Protein AF-A0A931XPZ2-F1 (afdb_monomer)

Nearest PDB structures (foldseek):
  6cz9-assembly1_A  TM=8.134E-01  e=3.117E-21  Shewanella sp. ANA-3
  7b04-assembly6_Q  TM=7.405E-01  e=3.620E-18  Candidatus Kuenenia stuttgartensis
  7b04-assembly5_N  TM=7.176E-01  e=4.939E-19  Candidatus Kuenenia stuttgartensis
  1fdi-assembly1_A  TM=8.273E-01  e=4.836E-16  Escherichia coli
  1kqf-assembly1_A  TM=7.046E-01  e=1.266E-17  Escherichia coli

pLDDT: mean 84.51, std 18.37, range [23.33, 98.88]

Secondary structure (DSSP, 8-state):
----SSSS--S-EEEEEEEE-SSTT-EEEEEEEETTEEEEEEE-TT-TTTTT---HHHHTHHHHHT-TT---S-EEE-----STT----EEE--HHHHHHHHHHHHHHHHHH-GGG--EE---HHHHHHHHHHHHHHT---EE-HHHIIIIITTHHHHHHHHHSSS-EEE-TTT-SEEEEES--TTTTSSTTHHHHHHHHHHHHHHT-EEEEE-SS--TTGGGSSEEE---TT-HHHHHHHHHHIIIIII--S-HHHHHHHSGGGBEE-TTSPBPB-TTT-PBEEEETTTTEEEEGGGS-GGGB-SS--EEETTEEEEEHHHHHHHHHTT--HHHHHHHH---HHHHHHHHHHHHHHHTTT-EEEETTEEEE---EEEEE-HHHHSSTTHHHHHHHHHHHHHHTT-BSSTTSEEE-----TT---EE-TTS-EE---GGGTTT--TTTTPPP----STT-TTTS-TT-----SS--------SS-------

Solvent-accessible surface area (backbone atoms only — not comparable to full-atom values): 26972 Å² total; per-residue (Å²): 132,83,86,81,72,85,85,62,77,91,83,40,81,46,75,44,80,50,62,36,78,79,47,95,63,51,41,49,25,30,37,34,30,47,69,90,40,79,78,46,58,46,28,38,60,89,39,78,59,19,55,29,48,66,54,75,64,48,55,47,47,61,54,62,79,68,35,91,82,52,86,84,67,48,69,43,75,69,43,90,64,80,56,92,94,46,73,48,53,75,44,81,49,51,68,68,61,51,49,52,55,49,50,53,53,51,51,54,38,44,72,76,40,27,61,74,48,74,46,74,48,75,51,75,84,54,44,61,58,50,47,54,50,29,57,73,62,61,18,71,30,60,40,53,62,69,33,34,80,65,45,48,65,18,51,28,60,43,25,25,56,76,68,27,14,72,41,70,43,68,32,41,90,52,27,44,31,40,39,33,34,30,49,34,74,35,58,82,36,72,76,45,29,56,30,36,26,50,40,41,51,50,21,47,73,76,61,28,47,34,38,25,40,28,66,57,85,40,84,40,26,74,69,32,81,36,64,44,61,35,44,83,94,27,62,43,44,50,36,41,13,30,47,19,38,26,59,74,73,67,64,58,58,29,60,71,44,31,40,67,77,45,65,29,23,35,24,23,35,89,90,65,47,71,37,53,33,90,88,80,59,31,43,21,23,39,26,62,80,78,73,42,75,36,38,50,94,77,40,62,44,88,38,38,30,46,61,62,79,45,75,56,97,86,43,59,30,29,15,30,36,34,56,36,59,59,55,26,66,78,25,44,38,65,61,24,18,74,67,19,67,42,54,36,66,57,43,51,47,54,34,50,54,45,53,61,41,14,38,74,90,39,68,45,77,54,98,92,41,81,40,60,31,10,20,16,30,55,49,70,40,52,61,46,28,73,44,103,55,5,36,61,37,44,42,40,42,50,49,52,24,50,41,46,44,10,60,76,28,59,9,1,28,32,63,67,58,72,90,49,93,76,31,51,58,42,77,29,86,75,77,40,71,27,40,27,38,81,93,35,69,84,66,47,44,70,57,71,62,56,80,64,45,79,62,78,42,87,82,41,71,29,58,50,33,78,56,59,90,77,91,67,90,81,84,94,75,75,84,82,49,81,56,91,62,71,68,84,89,76,115

Sequence (491 aa):
MTDRQTDAGVRDDVWIPTACDMCYNVCTVQVHRVNGVAVKIEGIPEAPPNYGKVCAKGNAGLMNLYNPNRITNPLVRTNPQKGIGVEPKWRQITWDEAMDLLVERLRAARLKDPRSLVAATFDRCSYFVLRAFMAAFGSPNATNTSAGFFCGNGVHPVAFTLTGSNDVHPDLKFCDYLLIFGSSHGFVAQQNAMGLAREMAEARTRGMKLVVVDPVCSYAASKADEWIPIRPGTDTAFALSLMNVLVNELGLYDIPYLKKYTNSTYLLRPDGHYLRDPKDGSPLVWDALNGRAGALDAVEPMNAALEGSFKLEGVEAEPAFQLFKKHLRSYPPERASEITTIPAETIRRVARELVEAARLGATIRIDGHDFPFRPAAACWYRGISAHKHGMLNGMSVAQINLLIGAVDVPGGLINSAAAGPDWRPKEGPDGLLVPGNPFTNTHLAPVPPRKVKQPESLELVEAARLGATIRMDGHDFPFRPAAACWYRGIS

Structure (mmCIF, N/CA/C/O backbone):
data_AF-A0A931XPZ2-F1
#
_entry.id   AF-A0A931XPZ2-F1
#
loop_
_atom_site.group_PDB
_atom_site.id
_atom_site.type_symbol
_atom_site.label_atom_id
_atom_site.label_alt_id
_atom_site.label_comp_id
_atom_site.label_asym_id
_atom_site.label_entity_id
_atom_site.label_seq_id
_atom_site.pdbx_PDB_ins_code
_atom_site.Cartn_x
_atom_site.Cartn_y
_atom_site.Cartn_z
_atom_site.occupancy
_atom_site.B_iso_or_equiv
_atom_site.auth_seq_id
_atom_site.auth_comp_id
_atom_site.auth_asym_id
_atom_site.auth_atom_id
_atom_site.pdbx_PDB_model_num
ATOM 1 N N . MET A 1 1 ? 22.310 -7.820 -48.075 1.00 41.50 1 MET A N 1
ATOM 2 C CA . MET A 1 1 ? 22.603 -8.845 -47.053 1.00 41.50 1 MET A CA 1
ATOM 3 C C . MET A 1 1 ? 22.206 -10.171 -47.655 1.00 41.50 1 MET A C 1
ATOM 5 O O . MET A 1 1 ? 21.044 -10.335 -47.988 1.00 41.50 1 MET A O 1
ATOM 9 N N . THR A 1 2 ? 23.181 -11.025 -47.941 1.00 39.22 2 THR A N 1
ATOM 10 C CA . THR A 1 2 ? 22.947 -12.334 -48.548 1.00 39.22 2 THR A CA 1
ATOM 11 C C . THR A 1 2 ? 22.269 -13.256 -47.544 1.00 39.22 2 THR A C 1
ATOM 13 O O . THR A 1 2 ? 22.695 -13.378 -46.395 1.00 39.22 2 THR A O 1
ATOM 16 N N . ASP A 1 3 ? 21.185 -13.852 -48.017 1.00 44.53 3 ASP A N 1
ATOM 17 C CA . ASP A 1 3 ? 20.326 -14.817 -47.357 1.00 44.53 3 ASP A CA 1
ATOM 18 C C . ASP A 1 3 ? 21.141 -16.070 -46.985 1.00 44.53 3 ASP A C 1
ATOM 20 O O . ASP A 1 3 ? 21.431 -16.920 -47.822 1.00 44.53 3 ASP A O 1
ATOM 24 N N . ARG A 1 4 ? 21.638 -16.127 -45.743 1.00 50.28 4 ARG A N 1
ATOM 25 C CA . ARG A 1 4 ? 22.404 -17.268 -45.201 1.00 50.28 4 ARG A CA 1
ATOM 26 C C . ARG A 1 4 ? 21.534 -18.234 -44.389 1.00 50.28 4 ARG A C 1
ATOM 28 O O . ARG A 1 4 ? 22.085 -19.106 -43.721 1.00 50.28 4 ARG A O 1
ATOM 35 N N . GLN A 1 5 ? 20.207 -18.086 -44.403 1.00 51.44 5 GLN A N 1
ATOM 36 C CA . GLN A 1 5 ? 19.313 -18.924 -43.593 1.00 51.44 5 GLN A CA 1
ATOM 37 C C . GLN A 1 5 ? 18.649 -20.081 -44.347 1.00 51.44 5 GLN A C 1
ATOM 39 O O . GLN A 1 5 ? 18.039 -20.922 -43.694 1.00 51.44 5 GLN A O 1
ATOM 44 N N . THR A 1 6 ? 18.779 -20.193 -45.670 1.00 51.88 6 THR A N 1
ATOM 45 C CA . THR A 1 6 ? 17.935 -21.125 -46.438 1.00 51.88 6 THR A CA 1
ATOM 46 C C . THR A 1 6 ? 18.517 -22.517 -46.704 1.00 51.88 6 THR A C 1
ATOM 48 O O . THR A 1 6 ? 17.757 -23.374 -47.134 1.00 51.88 6 THR A O 1
ATOM 51 N N . ASP A 1 7 ? 19.786 -22.802 -46.376 1.00 55.44 7 ASP A N 1
ATOM 52 C CA . ASP A 1 7 ? 20.424 -24.086 -46.763 1.00 55.44 7 ASP A CA 1
ATOM 53 C C . ASP A 1 7 ? 21.040 -24.910 -45.614 1.00 55.44 7 ASP A C 1
ATOM 55 O O . ASP A 1 7 ? 21.646 -25.960 -45.821 1.00 55.44 7 ASP A O 1
ATOM 59 N N . ALA A 1 8 ? 20.880 -24.472 -44.365 1.00 60.38 8 ALA A N 1
ATOM 60 C CA . ALA A 1 8 ? 21.307 -25.229 -43.193 1.00 60.38 8 ALA A CA 1
ATOM 61 C C . ALA A 1 8 ? 20.102 -25.418 -42.273 1.00 60.38 8 ALA A C 1
ATOM 63 O O . ALA A 1 8 ? 19.671 -24.459 -41.639 1.00 60.38 8 ALA A O 1
ATOM 64 N N . GLY A 1 9 ? 19.556 -26.636 -42.211 1.00 74.56 9 GLY A N 1
ATOM 65 C CA . GLY A 1 9 ? 18.414 -26.974 -41.355 1.00 74.56 9 GLY A CA 1
ATOM 66 C C . GLY A 1 9 ? 18.585 -26.579 -39.878 1.00 74.56 9 GLY A C 1
ATOM 67 O O . GLY A 1 9 ? 19.633 -26.100 -39.440 1.00 74.56 9 GLY A O 1
ATOM 68 N N . VAL A 1 10 ? 17.537 -26.775 -39.081 1.00 81.44 10 VAL A N 1
ATOM 69 C CA . VAL A 1 10 ? 17.558 -26.501 -37.635 1.00 81.44 10 VAL A CA 1
ATOM 70 C C . VAL A 1 10 ? 18.623 -27.376 -36.952 1.00 81.44 10 VAL A C 1
ATOM 72 O O . VAL A 1 10 ? 18.533 -28.599 -36.975 1.00 81.44 10 VAL A O 1
ATOM 75 N N . ARG A 1 11 ? 19.659 -26.746 -36.384 1.00 86.00 11 ARG A N 1
ATOM 76 C CA . ARG A 1 11 ? 20.782 -27.375 -35.658 1.00 86.00 11 ARG A CA 1
ATOM 77 C C . ARG A 1 11 ? 20.616 -27.284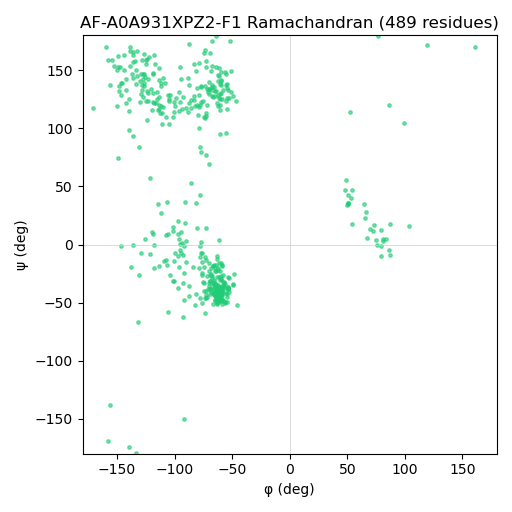 -34.144 1.00 86.00 11 ARG A C 1
ATOM 79 O O . ARG A 1 11 ? 21.104 -28.145 -33.426 1.00 86.00 11 ARG A O 1
ATOM 86 N N . ASP A 1 12 ? 19.977 -26.217 -33.679 1.00 89.06 12 ASP A N 1
ATOM 87 C CA . ASP A 1 12 ? 19.714 -25.920 -32.272 1.00 89.06 12 ASP A CA 1
ATOM 88 C C . ASP A 1 12 ? 18.322 -25.296 -32.182 1.00 89.06 12 ASP A C 1
ATOM 90 O O . ASP A 1 12 ? 18.066 -24.293 -32.847 1.00 89.06 12 ASP A O 1
ATOM 94 N N . ASP A 1 13 ? 17.433 -25.912 -31.410 1.00 96.00 13 ASP A N 1
ATOM 95 C CA . ASP A 1 13 ? 16.058 -25.472 -31.162 1.00 96.00 13 ASP A CA 1
ATOM 96 C C . ASP A 1 13 ? 15.764 -25.714 -29.685 1.00 96.00 13 ASP A C 1
ATOM 98 O O . ASP A 1 13 ? 15.549 -26.847 -29.248 1.00 96.00 13 ASP A O 1
ATOM 102 N N . VAL A 1 14 ? 15.887 -24.652 -28.895 1.00 97.00 14 VAL A N 1
ATOM 103 C CA . VAL A 1 14 ? 15.854 -24.748 -27.438 1.00 97.00 14 VAL A CA 1
ATOM 104 C C . VAL A 1 14 ? 15.016 -23.643 -26.823 1.00 97.00 14 VAL A C 1
ATOM 106 O O . VAL A 1 14 ? 15.001 -22.498 -27.282 1.00 97.00 14 VAL A O 1
ATOM 109 N N . TRP A 1 15 ? 14.363 -23.988 -25.718 1.00 96.69 15 TRP A N 1
ATOM 110 C CA . TRP A 1 15 ? 13.702 -23.045 -24.829 1.00 96.69 15 TRP A CA 1
ATOM 111 C C . TRP A 1 15 ? 14.584 -22.785 -23.618 1.00 96.69 15 TRP A C 1
ATOM 113 O O . TRP A 1 15 ? 14.980 -23.709 -22.910 1.00 96.69 15 TRP A O 1
ATOM 123 N N . ILE A 1 16 ? 14.913 -21.516 -23.395 1.00 96.06 16 ILE A N 1
ATOM 124 C CA . ILE A 1 16 ? 15.818 -21.100 -22.326 1.00 96.06 16 ILE A CA 1
ATOM 125 C C . ILE A 1 16 ? 15.003 -20.348 -21.271 1.00 96.06 16 ILE A C 1
ATOM 127 O O . ILE A 1 16 ? 14.501 -19.260 -21.575 1.00 96.06 16 ILE A O 1
ATOM 131 N N . PRO A 1 17 ? 14.856 -20.885 -20.046 1.00 95.44 17 PRO A N 1
ATOM 132 C CA . PRO A 1 17 ? 14.147 -20.200 -18.975 1.00 95.44 17 PRO A CA 1
ATOM 133 C C . PRO A 1 17 ? 14.927 -18.962 -18.527 1.00 95.44 17 PRO A C 1
ATOM 135 O O . PRO A 1 17 ? 16.149 -18.979 -18.382 1.00 95.44 17 PRO A O 1
ATOM 138 N N . THR A 1 18 ? 14.212 -17.865 -18.313 1.00 92.94 18 THR A N 1
ATOM 139 C CA . THR A 1 18 ? 14.767 -16.593 -17.854 1.00 92.94 18 THR A CA 1
ATOM 140 C C . THR A 1 18 ? 13.674 -15.739 -17.199 1.00 92.94 18 THR A C 1
ATOM 142 O O . THR A 1 18 ? 12.570 -16.208 -16.911 1.00 92.94 18 THR A O 1
ATOM 145 N N . ALA A 1 19 ? 13.972 -14.473 -16.928 1.00 90.25 19 ALA A N 1
ATOM 146 C CA . ALA A 1 19 ? 13.019 -13.527 -16.379 1.00 90.25 19 ALA A CA 1
ATOM 147 C C . ALA A 1 19 ? 12.873 -12.295 -17.275 1.00 90.25 19 ALA A C 1
ATOM 149 O O . ALA A 1 19 ? 13.831 -11.805 -17.871 1.00 90.25 19 ALA A O 1
ATOM 150 N N . CYS A 1 20 ? 11.646 -11.795 -17.375 1.00 89.62 20 CYS A N 1
ATOM 151 C CA . CYS A 1 20 ? 11.322 -10.624 -18.171 1.00 89.62 20 CYS A CA 1
ATOM 152 C C . CYS A 1 20 ? 11.696 -9.343 -17.421 1.00 89.62 20 CYS A C 1
ATOM 154 O O . CYS A 1 20 ? 11.016 -8.969 -16.468 1.00 89.62 20 CYS A O 1
A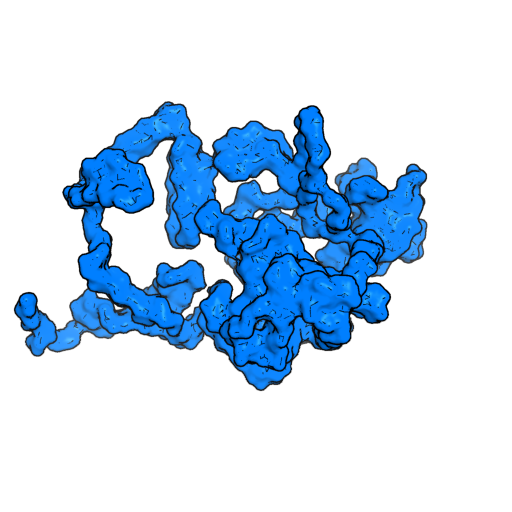TOM 156 N N . ASP A 1 21 ? 12.709 -8.630 -17.912 1.00 86.12 21 ASP A N 1
ATOM 157 C CA . ASP A 1 21 ? 13.180 -7.359 -17.339 1.00 86.12 21 ASP A CA 1
ATOM 158 C C . ASP A 1 21 ? 12.607 -6.119 -18.061 1.00 86.12 21 ASP A C 1
ATOM 160 O O . ASP A 1 21 ? 13.129 -5.014 -17.992 1.00 86.12 21 ASP A O 1
ATOM 164 N N . MET A 1 22 ? 11.490 -6.280 -18.784 1.00 87.88 22 MET A N 1
ATOM 165 C CA . MET A 1 22 ? 10.796 -5.165 -19.460 1.00 87.88 22 MET A CA 1
ATOM 166 C C . MET A 1 22 ? 10.040 -4.249 -18.482 1.00 87.88 22 MET A C 1
ATOM 168 O O . MET A 1 22 ? 9.491 -3.210 -18.865 1.00 87.88 22 MET A O 1
ATOM 172 N N . CYS A 1 23 ? 9.917 -4.676 -17.228 1.00 82.56 23 CYS A N 1
ATOM 173 C CA . CYS A 1 23 ? 9.434 -3.881 -16.112 1.00 82.56 23 CYS A CA 1
ATOM 174 C C . CYS A 1 23 ? 9.897 -4.516 -14.803 1.00 82.56 23 CYS A C 1
ATOM 176 O O . CYS A 1 23 ? 10.294 -5.678 -14.769 1.00 82.56 23 CYS A O 1
ATOM 178 N N . TYR A 1 24 ? 9.704 -3.797 -13.703 1.00 79.38 24 TYR A N 1
ATOM 179 C CA . TYR A 1 24 ? 10.140 -4.249 -12.390 1.00 79.38 24 TYR A CA 1
ATOM 180 C C . TYR A 1 24 ? 9.464 -5.536 -11.874 1.00 79.38 24 TYR A C 1
ATOM 182 O O . TYR A 1 24 ? 9.920 -6.041 -10.858 1.00 79.38 24 TYR A O 1
ATOM 190 N N . ASN A 1 25 ? 8.408 -6.078 -12.504 1.00 80.94 25 ASN A N 1
ATOM 191 C CA . ASN A 1 25 ? 7.698 -7.280 -12.022 1.00 80.94 25 ASN A CA 1
ATOM 192 C C . ASN A 1 25 ? 8.461 -8.596 -12.237 1.00 80.94 25 ASN A C 1
ATOM 194 O O . ASN A 1 25 ? 8.142 -9.563 -11.554 1.00 80.94 25 ASN A O 1
ATOM 198 N N . VAL A 1 26 ? 9.449 -8.639 -13.141 1.00 85.81 26 VAL A N 1
ATOM 199 C CA . VAL A 1 26 ? 10.336 -9.806 -13.333 1.00 85.81 26 VAL A CA 1
ATOM 200 C C . VAL A 1 26 ? 9.550 -11.108 -13.591 1.00 85.81 26 VAL A C 1
ATOM 202 O O . VAL A 1 26 ? 9.787 -12.137 -12.966 1.00 85.81 26 VAL A O 1
ATOM 205 N N . CYS A 1 27 ? 8.557 -11.069 -14.492 1.00 89.25 27 CYS A N 1
ATOM 206 C CA . CYS A 1 27 ? 7.720 -12.242 -14.780 1.00 89.25 27 CYS A CA 1
ATOM 207 C C . CYS A 1 27 ? 8.564 -13.402 -15.330 1.00 89.25 27 CYS A C 1
ATOM 209 O O . CYS A 1 27 ? 9.501 -13.182 -16.102 1.00 89.25 27 CYS A O 1
ATOM 211 N N . THR A 1 28 ? 8.194 -14.634 -14.988 1.00 93.31 28 THR A N 1
ATOM 212 C CA . THR A 1 28 ? 8.909 -15.830 -15.433 1.00 93.31 28 THR A CA 1
ATOM 213 C C . THR A 1 28 ? 8.599 -16.119 -16.900 1.00 93.31 28 THR A C 1
ATOM 215 O O . THR A 1 28 ? 7.436 -16.271 -17.290 1.00 93.31 28 THR A O 1
ATOM 218 N N . VAL A 1 29 ? 9.641 -16.188 -17.725 1.00 95.00 29 VAL A N 1
ATOM 219 C CA . VAL A 1 29 ? 9.522 -16.382 -19.173 1.00 95.00 29 VAL A CA 1
ATOM 220 C C . VAL A 1 29 ? 10.527 -17.408 -19.677 1.00 95.00 29 VAL A C 1
ATOM 222 O O . VAL A 1 29 ? 11.479 -17.768 -18.995 1.00 95.00 29 VAL A O 1
ATOM 225 N N . GLN A 1 30 ? 10.322 -17.871 -20.896 1.00 95.62 30 GLN A N 1
ATOM 226 C CA . GLN A 1 30 ? 11.264 -18.681 -21.643 1.00 95.62 30 GLN A CA 1
ATOM 227 C C . GLN A 1 30 ? 11.452 -18.080 -23.032 1.00 95.62 30 GLN A C 1
ATOM 229 O O . GLN A 1 30 ? 10.506 -17.573 -23.642 1.00 95.62 30 GLN A O 1
ATOM 234 N N . VAL A 1 31 ? 12.692 -18.101 -23.509 1.00 96.44 31 VAL A N 1
ATOM 235 C CA . VAL A 1 31 ? 13.068 -17.585 -24.825 1.00 96.44 31 VAL A CA 1
ATOM 236 C C . VAL A 1 31 ? 13.317 -18.762 -25.750 1.00 96.44 31 VAL A C 1
ATOM 238 O O . VAL A 1 31 ? 14.145 -19.621 -25.449 1.00 96.44 31 VAL A O 1
ATOM 241 N N . HIS A 1 32 ? 12.622 -18.780 -26.880 1.00 96.94 32 HIS A N 1
ATOM 242 C CA . HIS A 1 32 ? 12.863 -19.737 -27.949 1.00 96.94 32 HIS A CA 1
ATOM 243 C C . HIS A 1 32 ? 14.055 -19.272 -28.774 1.00 96.94 32 HIS A C 1
ATOM 245 O O . HIS A 1 32 ? 14.028 -18.174 -29.343 1.00 96.94 32 HIS A O 1
ATOM 251 N N . ARG A 1 33 ? 15.100 -20.094 -28.832 1.00 96.12 33 ARG A N 1
ATOM 252 C CA . ARG A 1 33 ? 16.290 -19.853 -29.641 1.00 96.12 33 ARG A CA 1
ATOM 253 C C . ARG A 1 33 ? 16.393 -20.920 -30.718 1.00 96.12 33 ARG A C 1
ATOM 255 O O . ARG A 1 33 ? 16.461 -22.102 -30.400 1.00 96.12 33 ARG A O 1
ATOM 262 N N . VAL A 1 34 ? 16.480 -20.479 -31.967 1.00 96.75 34 VAL A N 1
ATOM 263 C CA . VAL A 1 34 ? 16.711 -21.340 -33.126 1.00 96.75 34 VAL A CA 1
ATOM 264 C C . VAL A 1 34 ? 18.016 -20.927 -33.788 1.00 96.75 34 VAL A C 1
ATOM 266 O O . VAL A 1 34 ? 18.186 -19.766 -34.161 1.00 96.75 34 VAL A O 1
ATOM 269 N N . ASN A 1 35 ? 18.959 -21.859 -33.919 1.00 94.50 35 ASN A N 1
ATOM 270 C CA . ASN A 1 35 ? 20.257 -21.644 -34.563 1.00 94.50 35 ASN A CA 1
ATOM 271 C C . ASN A 1 35 ? 20.997 -20.396 -34.036 1.00 94.50 35 ASN A C 1
ATOM 273 O O . ASN A 1 35 ? 21.551 -19.610 -34.803 1.00 94.50 35 ASN A O 1
ATOM 277 N N . GLY A 1 36 ? 20.981 -20.191 -32.715 1.00 93.25 36 GLY A N 1
ATOM 278 C CA . GLY A 1 36 ? 21.617 -19.037 -32.070 1.00 93.25 36 GLY A CA 1
ATOM 279 C C . GLY A 1 36 ? 20.822 -17.722 -32.125 1.00 93.25 36 GLY A C 1
ATOM 280 O O . GLY A 1 36 ? 21.268 -16.733 -31.546 1.00 93.25 36 GLY A O 1
ATOM 281 N N . VAL A 1 37 ? 19.647 -17.692 -32.761 1.00 95.00 37 VAL A N 1
ATOM 282 C CA . VAL A 1 37 ? 18.784 -16.505 -32.888 1.00 95.00 37 VAL A CA 1
ATOM 283 C C . VAL A 1 37 ? 17.572 -16.642 -31.968 1.00 95.00 37 VAL A C 1
ATOM 285 O O . VAL A 1 37 ? 16.883 -17.656 -32.000 1.00 95.00 37 VAL A O 1
ATOM 288 N N . ALA A 1 38 ? 17.298 -15.631 -31.143 1.00 95.69 38 ALA A N 1
ATOM 289 C CA . ALA A 1 38 ? 16.102 -15.591 -30.310 1.00 95.69 38 ALA A CA 1
ATOM 290 C C . ALA A 1 38 ? 14.887 -15.191 -31.163 1.00 95.69 38 ALA A C 1
ATOM 292 O O . ALA A 1 38 ? 14.866 -14.110 -31.745 1.00 95.69 38 ALA A O 1
ATOM 293 N N . VAL A 1 39 ? 13.877 -16.057 -31.242 1.00 95.81 39 VAL A N 1
ATOM 294 C CA . VAL A 1 39 ? 12.740 -15.895 -32.168 1.00 95.81 39 VAL A CA 1
ATOM 295 C C . VAL A 1 39 ? 11.393 -15.742 -31.467 1.00 95.81 39 VAL A C 1
ATOM 297 O O . VAL A 1 39 ? 10.460 -15.205 -32.063 1.00 95.81 39 VAL A O 1
ATOM 300 N N . LYS A 1 40 ? 11.275 -16.157 -30.198 1.00 95.56 40 LYS A N 1
ATOM 301 C CA . LYS A 1 40 ? 10.031 -16.024 -29.422 1.00 95.56 40 LYS A CA 1
ATOM 302 C C . LYS A 1 40 ? 10.288 -15.841 -27.929 1.00 95.56 40 LYS A C 1
ATOM 304 O O . LYS A 1 40 ? 11.296 -16.308 -27.408 1.00 95.56 40 LYS A O 1
ATOM 309 N N . ILE A 1 41 ? 9.353 -15.185 -27.246 1.00 96.44 41 ILE A N 1
ATOM 310 C CA . ILE A 1 41 ? 9.273 -15.122 -25.783 1.00 96.44 41 ILE A CA 1
ATOM 311 C C . ILE A 1 41 ? 7.888 -15.619 -25.379 1.00 96.44 41 ILE A C 1
ATOM 313 O O . ILE A 1 41 ? 6.889 -15.170 -25.939 1.00 96.44 41 ILE A O 1
ATOM 317 N N . GLU A 1 42 ? 7.830 -16.516 -24.400 1.00 94.88 42 GLU A N 1
ATOM 318 C CA . GLU A 1 42 ? 6.587 -16.995 -23.791 1.00 94.88 42 GLU A CA 1
ATOM 319 C C . GLU A 1 42 ? 6.715 -17.062 -22.271 1.00 94.88 42 GLU A C 1
ATOM 321 O O . GLU A 1 42 ? 7.816 -17.035 -21.729 1.00 94.88 42 GLU A O 1
ATOM 326 N N . GLY A 1 43 ? 5.591 -17.140 -21.562 1.00 94.25 43 GLY A N 1
ATOM 327 C CA . GLY A 1 43 ? 5.609 -17.401 -20.126 1.00 94.25 43 GLY A CA 1
ATOM 328 C C . GLY A 1 43 ? 5.820 -18.887 -19.850 1.00 94.25 43 GLY A C 1
ATOM 329 O O . GLY A 1 43 ? 5.473 -19.727 -20.676 1.00 94.25 43 GLY A O 1
ATOM 330 N N . ILE A 1 44 ? 6.327 -19.216 -18.664 1.00 94.50 44 ILE A N 1
ATOM 331 C CA . ILE A 1 44 ? 6.391 -20.607 -18.196 1.00 94.50 44 ILE A CA 1
ATOM 332 C C . ILE A 1 44 ? 5.043 -20.959 -17.537 1.00 94.50 44 ILE A C 1
ATOM 334 O O . ILE A 1 44 ? 4.694 -20.301 -16.552 1.00 94.50 44 ILE A O 1
ATOM 338 N N . PRO A 1 45 ? 4.262 -21.933 -18.055 1.00 90.44 45 PRO A N 1
ATOM 339 C CA . PRO A 1 45 ? 2.913 -22.240 -17.556 1.00 90.44 45 PRO A CA 1
ATOM 340 C C . PRO A 1 45 ? 2.853 -22.550 -16.060 1.00 90.44 45 PRO A C 1
ATOM 342 O O . PRO A 1 45 ? 1.991 -22.024 -15.357 1.00 90.44 45 PRO A O 1
ATOM 345 N N . GLU A 1 46 ? 3.825 -23.319 -15.575 1.00 89.69 46 GLU A N 1
ATOM 346 C CA . GLU A 1 46 ? 3.864 -23.812 -14.193 1.00 89.69 46 GLU A CA 1
ATOM 347 C C . GLU A 1 46 ? 4.321 -22.738 -13.193 1.00 89.69 46 GLU A C 1
ATOM 349 O O . GLU A 1 46 ? 4.250 -22.939 -11.982 1.00 89.69 46 GLU A O 1
ATOM 354 N N . ALA A 1 47 ? 4.836 -21.602 -13.682 1.00 88.81 47 ALA A N 1
ATOM 355 C CA . ALA A 1 47 ? 5.428 -20.573 -12.841 1.00 88.81 47 ALA A CA 1
ATOM 356 C C . ALA A 1 47 ? 4.340 -19.711 -12.168 1.00 88.81 47 ALA A C 1
ATOM 358 O O . ALA A 1 47 ? 3.611 -18.994 -12.867 1.00 88.81 47 ALA A O 1
ATOM 359 N N . PRO A 1 48 ? 4.262 -19.687 -10.821 1.00 82.38 48 PRO A N 1
ATOM 360 C CA . PRO A 1 48 ? 3.226 -18.945 -10.097 1.00 82.38 48 PRO A CA 1
ATOM 361 C C . PRO A 1 48 ? 3.123 -17.435 -10.392 1.00 82.38 48 PRO A C 1
ATOM 363 O O . PRO A 1 48 ? 2.005 -16.926 -10.391 1.00 82.38 48 PRO A O 1
ATOM 366 N N . PRO A 1 49 ? 4.214 -16.681 -10.667 1.00 83.75 49 PRO A N 1
ATOM 367 C CA . PRO A 1 49 ? 4.113 -15.229 -10.865 1.00 83.75 49 PRO A CA 1
ATOM 368 C C . PRO A 1 49 ? 3.195 -14.808 -12.021 1.00 83.75 49 PRO A C 1
ATOM 370 O O . PRO A 1 49 ? 2.607 -13.729 -12.024 1.00 83.75 49 PRO A O 1
ATOM 373 N N . ASN A 1 50 ? 3.076 -15.629 -13.059 1.00 89.62 50 ASN A N 1
ATOM 374 C CA . ASN A 1 50 ? 2.340 -15.228 -14.253 1.00 89.62 50 ASN A CA 1
ATOM 375 C C . ASN A 1 50 ? 1.602 -16.361 -14.964 1.00 89.62 50 ASN A C 1
ATOM 377 O O . ASN A 1 50 ? 0.914 -16.076 -15.943 1.00 89.62 50 ASN A O 1
ATOM 381 N N . TYR A 1 51 ? 1.700 -17.607 -14.489 1.00 89.62 51 TYR A N 1
ATOM 382 C CA . TYR A 1 51 ? 0.962 -18.766 -15.003 1.00 89.62 51 TYR A CA 1
ATOM 383 C C . TYR A 1 51 ? 1.030 -18.887 -16.537 1.00 89.62 51 TYR A C 1
ATOM 385 O O . TYR A 1 51 ? 0.015 -18.990 -17.230 1.00 89.62 51 TYR A O 1
ATOM 393 N N . GLY A 1 52 ? 2.235 -18.746 -17.095 1.00 91.19 52 GLY A N 1
ATOM 394 C CA . GLY A 1 52 ? 2.467 -18.788 -18.541 1.00 91.19 52 GLY A CA 1
ATOM 395 C C . GLY A 1 52 ? 2.051 -17.543 -19.328 1.00 91.19 52 GLY A C 1
ATOM 396 O O . GLY A 1 52 ? 2.234 -17.502 -20.544 1.00 91.19 52 GLY A O 1
ATOM 397 N N . LYS A 1 53 ? 1.498 -16.507 -18.689 1.00 91.56 53 LYS A N 1
ATOM 398 C CA . LYS A 1 53 ? 1.028 -15.293 -19.373 1.00 91.56 53 LYS A CA 1
ATOM 399 C C . LYS A 1 53 ? 2.080 -14.196 -19.377 1.00 91.56 53 LYS A C 1
ATOM 401 O O . LYS A 1 53 ? 2.795 -13.981 -18.406 1.00 91.56 53 LYS A O 1
ATOM 406 N N . VAL A 1 54 ? 2.157 -13.453 -20.473 1.00 91.06 54 VAL A N 1
ATOM 407 C CA . VAL A 1 54 ? 3.119 -12.360 -20.647 1.00 91.06 54 VAL A CA 1
ATOM 408 C C . VAL A 1 54 ? 2.380 -11.150 -21.202 1.00 91.06 54 VAL A C 1
ATOM 410 O O . VAL A 1 54 ? 1.505 -11.283 -22.057 1.00 91.06 54 VAL A O 1
ATOM 413 N N . CYS A 1 55 ? 2.701 -9.962 -20.691 1.00 91.12 55 CYS A N 1
ATOM 414 C CA . CYS A 1 55 ? 2.098 -8.722 -21.172 1.00 91.12 55 CYS A CA 1
ATOM 415 C C . CYS A 1 55 ? 2.657 -8.324 -22.549 1.00 91.12 55 CYS A C 1
ATOM 417 O O . CYS A 1 55 ? 3.707 -8.806 -22.976 1.00 91.12 55 CYS A O 1
ATOM 419 N N . ALA A 1 56 ? 2.008 -7.367 -23.218 1.00 91.56 56 ALA A N 1
ATOM 420 C CA . ALA A 1 56 ? 2.442 -6.884 -24.532 1.00 91.56 56 ALA A CA 1
ATOM 421 C C . ALA A 1 56 ? 3.916 -6.431 -24.557 1.00 91.56 56 ALA A C 1
ATOM 423 O O . ALA A 1 56 ? 4.639 -6.732 -25.502 1.00 91.56 56 ALA A O 1
ATOM 424 N N . LYS A 1 57 ? 4.391 -5.781 -23.483 1.00 91.69 57 LYS A N 1
ATOM 425 C CA . LYS A 1 57 ? 5.797 -5.362 -23.355 1.00 91.69 57 LYS A CA 1
ATOM 426 C C . LYS A 1 57 ? 6.751 -6.551 -23.275 1.00 91.69 57 LYS A C 1
ATOM 428 O O . LYS A 1 57 ? 7.799 -6.517 -23.902 1.00 91.69 57 LYS A O 1
ATOM 433 N N . GLY A 1 58 ? 6.393 -7.590 -22.518 1.00 92.12 58 GLY A N 1
ATOM 434 C CA . GLY A 1 58 ? 7.217 -8.792 -22.397 1.00 92.12 58 GLY A CA 1
ATOM 435 C C . GLY A 1 58 ? 7.318 -9.553 -23.719 1.00 92.12 58 GLY A C 1
ATOM 436 O O . GLY A 1 58 ? 8.418 -9.907 -24.127 1.00 92.12 58 GLY A O 1
ATOM 437 N N . ASN A 1 59 ? 6.200 -9.701 -24.439 1.00 91.50 59 ASN A N 1
ATOM 438 C CA . ASN A 1 59 ? 6.184 -10.329 -25.766 1.00 91.50 59 ASN A CA 1
ATOM 439 C C . ASN A 1 59 ? 7.028 -9.549 -26.784 1.00 91.50 59 ASN A C 1
ATOM 441 O O . ASN A 1 59 ? 7.713 -10.142 -27.612 1.00 91.50 59 ASN A O 1
ATOM 445 N N . ALA A 1 60 ? 7.025 -8.217 -26.696 1.00 93.06 60 ALA A N 1
ATOM 446 C CA . ALA A 1 60 ? 7.835 -7.352 -27.547 1.00 93.06 60 ALA A CA 1
ATOM 447 C C . ALA A 1 60 ? 9.323 -7.287 -27.141 1.00 93.06 60 ALA A C 1
ATOM 449 O O . ALA A 1 60 ? 10.087 -6.570 -27.784 1.00 93.06 60 ALA A O 1
ATOM 450 N N . GLY A 1 61 ? 9.766 -8.019 -26.109 1.00 93.06 61 GLY A N 1
ATOM 451 C CA . GLY A 1 61 ? 11.132 -7.934 -25.581 1.00 93.06 61 GLY A CA 1
ATOM 452 C C . GLY A 1 61 ? 12.233 -8.203 -26.616 1.00 93.06 61 GLY A C 1
ATOM 453 O O . GLY A 1 61 ? 13.283 -7.563 -26.570 1.00 93.06 61 GLY A O 1
ATOM 454 N N . LEU A 1 62 ? 11.979 -9.064 -27.612 1.00 92.88 62 LEU A N 1
ATOM 455 C CA . LEU A 1 62 ? 12.922 -9.329 -28.712 1.00 92.88 62 LEU A CA 1
ATOM 456 C C . LEU A 1 62 ? 13.245 -8.079 -29.533 1.00 92.88 62 LEU A C 1
ATOM 458 O O . LEU A 1 62 ? 14.363 -7.936 -30.024 1.00 92.88 62 LEU A O 1
ATOM 462 N N . MET A 1 63 ? 12.300 -7.142 -29.638 1.00 93.25 63 MET A N 1
ATOM 463 C CA . MET A 1 63 ? 12.511 -5.903 -30.384 1.00 93.25 63 MET A CA 1
ATOM 464 C C . MET A 1 63 ? 13.619 -5.049 -29.767 1.00 93.25 63 MET A C 1
ATOM 466 O O . MET A 1 63 ? 14.298 -4.339 -30.497 1.00 93.25 63 MET A O 1
ATOM 470 N N . ASN A 1 64 ? 13.860 -5.142 -28.453 1.00 91.38 64 ASN A N 1
ATOM 471 C CA . ASN A 1 64 ? 14.995 -4.463 -27.821 1.00 91.38 64 ASN A CA 1
ATOM 472 C C . ASN A 1 64 ? 16.335 -5.100 -28.200 1.00 91.38 64 ASN A C 1
ATOM 474 O O . ASN A 1 64 ? 17.312 -4.381 -28.406 1.00 91.38 64 ASN A O 1
ATOM 478 N N . LEU A 1 65 ? 16.389 -6.433 -28.312 1.00 91.94 65 LEU A N 1
ATOM 479 C CA . LEU A 1 65 ? 17.604 -7.156 -28.696 1.00 91.94 65 LEU A CA 1
ATOM 480 C C . LEU A 1 65 ? 18.045 -6.790 -30.120 1.00 91.94 65 LEU A C 1
ATOM 482 O O . LEU A 1 65 ? 19.239 -6.587 -30.354 1.00 91.94 65 LEU A O 1
ATOM 486 N N . TYR A 1 66 ? 17.072 -6.675 -31.027 1.00 94.31 66 TYR A N 1
ATOM 487 C CA . TYR A 1 66 ? 17.265 -6.405 -32.453 1.00 94.31 66 TYR A CA 1
ATOM 488 C C . TYR A 1 66 ? 17.010 -4.947 -32.853 1.00 94.31 66 TYR A C 1
ATOM 490 O O . TYR A 1 66 ? 16.926 -4.641 -34.042 1.00 94.31 66 TYR A O 1
ATOM 498 N N . ASN A 1 67 ? 16.886 -4.036 -31.885 1.00 95.19 67 ASN A N 1
ATOM 499 C CA . ASN A 1 67 ? 16.662 -2.624 -32.171 1.00 95.19 67 ASN A CA 1
ATOM 500 C C . ASN A 1 67 ? 17.848 -2.070 -32.989 1.00 95.19 67 ASN A C 1
ATOM 502 O O . ASN A 1 67 ? 18.984 -2.162 -32.517 1.00 95.19 67 ASN A O 1
ATOM 506 N N . PRO A 1 68 ? 17.625 -1.454 -34.169 1.00 94.19 68 PRO A N 1
ATOM 507 C CA . PRO A 1 68 ? 18.713 -0.888 -34.971 1.00 94.19 68 PRO A CA 1
ATOM 508 C C . PRO A 1 68 ? 19.467 0.242 -34.249 1.00 94.19 68 PRO A C 1
ATOM 510 O O . PRO A 1 68 ? 20.623 0.501 -34.563 1.00 94.19 68 PRO A O 1
ATOM 513 N N . ASN A 1 69 ? 18.841 0.878 -33.254 1.00 93.00 69 ASN A N 1
ATOM 514 C CA . ASN A 1 69 ? 19.435 1.918 -32.413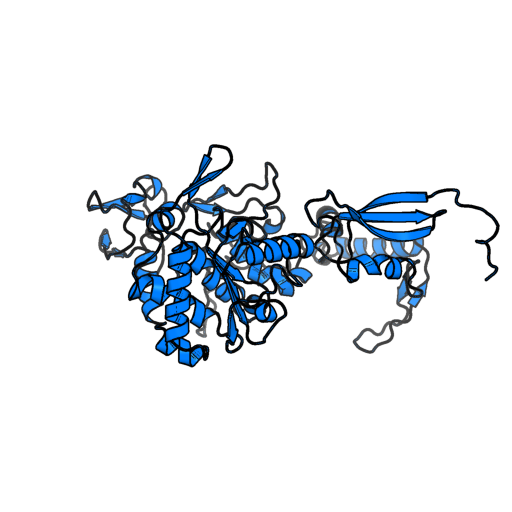 1.00 93.00 69 ASN A CA 1
ATOM 515 C C . ASN A 1 69 ? 20.021 1.374 -31.097 1.00 93.00 69 ASN A C 1
ATOM 517 O O . ASN A 1 69 ? 20.324 2.150 -30.188 1.00 93.00 69 ASN A O 1
ATOM 521 N N . ARG A 1 70 ? 20.146 0.049 -30.939 1.00 93.88 70 ARG A N 1
ATOM 522 C CA . ARG A 1 70 ? 20.719 -0.549 -29.730 1.00 93.88 70 ARG A CA 1
ATOM 523 C C . ARG A 1 70 ? 22.173 -0.107 -29.559 1.00 93.88 70 ARG A C 1
ATOM 525 O O . ARG A 1 70 ? 22.994 -0.268 -30.459 1.00 93.88 70 ARG A O 1
ATOM 532 N N . ILE A 1 71 ? 22.508 0.390 -28.370 1.00 93.00 71 ILE A N 1
ATOM 533 C CA . ILE A 1 71 ? 23.885 0.750 -28.018 1.00 93.00 71 ILE A CA 1
ATOM 534 C C . ILE A 1 71 ? 24.683 -0.542 -27.810 1.00 93.00 71 ILE A C 1
ATOM 536 O O . ILE A 1 71 ? 24.417 -1.302 -26.881 1.00 93.00 71 ILE A O 1
ATOM 540 N N . THR A 1 72 ? 25.647 -0.797 -28.694 1.00 93.31 72 THR A N 1
ATOM 541 C CA . THR A 1 72 ? 26.494 -2.005 -28.684 1.00 93.31 72 THR A CA 1
ATOM 542 C C . THR A 1 72 ? 27.931 -1.735 -28.248 1.00 93.31 72 THR A C 1
ATOM 544 O O . THR A 1 72 ? 28.657 -2.676 -27.943 1.00 93.31 72 THR A O 1
ATOM 547 N N . ASN A 1 73 ? 28.339 -0.466 -28.200 1.00 94.94 73 ASN A N 1
ATOM 548 C CA . ASN A 1 73 ? 29.695 -0.041 -27.868 1.00 94.94 73 ASN A CA 1
ATOM 549 C C . ASN A 1 73 ? 29.668 1.191 -26.947 1.00 94.94 73 ASN A C 1
ATOM 551 O O . ASN A 1 73 ? 28.711 1.969 -27.016 1.00 94.94 73 ASN A O 1
ATOM 555 N N . PRO A 1 74 ? 30.707 1.408 -26.121 1.00 96.94 74 PRO A N 1
ATOM 556 C CA . PRO A 1 74 ? 30.845 2.626 -25.332 1.00 96.94 74 PRO A CA 1
ATOM 557 C C . PRO A 1 74 ? 30.901 3.887 -26.205 1.00 96.94 74 PRO A C 1
ATOM 559 O O . PRO A 1 74 ? 31.516 3.909 -27.274 1.00 96.94 74 PRO A O 1
ATOM 562 N N . LEU A 1 75 ? 30.269 4.960 -25.727 1.00 95.94 75 LEU A N 1
ATOM 563 C CA . LEU A 1 75 ? 30.188 6.249 -26.412 1.00 95.94 75 LEU A CA 1
ATOM 564 C C . LEU A 1 75 ? 30.669 7.371 -25.487 1.00 95.94 75 LEU A C 1
ATOM 566 O O . LEU A 1 75 ? 30.295 7.422 -24.316 1.00 95.94 75 LEU A O 1
ATOM 570 N N . VAL A 1 76 ? 31.430 8.320 -26.032 1.00 95.56 76 VAL A N 1
ATOM 571 C CA . VAL A 1 76 ? 31.825 9.556 -25.346 1.00 95.56 76 VAL A CA 1
ATOM 572 C C . VAL A 1 76 ? 31.162 10.767 -25.993 1.00 95.56 76 VAL A C 1
ATOM 574 O O . VAL A 1 76 ? 31.085 10.878 -27.219 1.00 95.56 76 VAL A O 1
ATOM 577 N N . ARG A 1 77 ? 30.655 11.679 -25.160 1.00 95.50 77 ARG A N 1
ATOM 578 C CA . ARG A 1 77 ? 30.058 12.944 -25.606 1.00 95.50 77 ARG A CA 1
ATOM 579 C C . ARG A 1 77 ? 31.162 13.863 -26.127 1.00 95.50 77 ARG A C 1
ATOM 581 O O . ARG A 1 77 ? 32.148 14.076 -25.429 1.00 95.50 77 ARG A O 1
ATOM 588 N N . THR A 1 78 ? 30.973 14.450 -27.303 1.00 95.62 78 THR A N 1
ATOM 589 C CA . THR A 1 78 ? 31.920 15.400 -27.908 1.00 95.62 78 THR A CA 1
ATOM 590 C C . THR A 1 78 ? 31.431 16.845 -27.869 1.00 95.62 78 THR A C 1
ATOM 592 O O . THR A 1 78 ? 32.251 17.754 -27.975 1.00 95.62 78 THR A O 1
ATOM 595 N N . ASN A 1 79 ? 30.132 17.098 -27.664 1.00 95.94 79 ASN A N 1
ATOM 596 C CA . ASN A 1 79 ? 29.634 18.456 -27.446 1.00 95.94 79 ASN A CA 1
ATOM 597 C C . ASN A 1 79 ? 29.813 18.883 -25.973 1.00 95.94 79 ASN A C 1
ATOM 599 O O . ASN A 1 79 ? 29.210 18.259 -25.091 1.00 95.94 79 ASN A O 1
ATOM 603 N N . PRO A 1 80 ? 30.580 19.950 -25.672 1.00 93.00 80 PRO A N 1
ATOM 604 C CA . PRO A 1 80 ? 30.733 20.444 -24.303 1.00 93.00 80 PRO A CA 1
ATOM 605 C C . PRO A 1 80 ? 29.450 21.081 -23.749 1.00 93.00 80 PRO A C 1
ATOM 607 O O . PRO A 1 80 ? 29.247 21.077 -22.534 1.00 93.00 80 PRO A O 1
ATOM 610 N N . GLN A 1 81 ? 28.571 21.603 -24.613 1.00 94.88 81 GLN A N 1
ATOM 611 C CA . GLN A 1 81 ? 27.296 22.173 -24.186 1.00 94.88 81 GLN A CA 1
ATOM 612 C C . GLN A 1 81 ? 26.318 21.059 -23.787 1.00 94.88 81 GLN A C 1
ATOM 614 O O . GLN A 1 81 ? 26.188 20.031 -24.459 1.00 94.88 81 GLN A O 1
ATOM 619 N N . LYS A 1 82 ? 25.617 21.264 -22.669 1.00 93.31 82 LYS A N 1
ATOM 620 C CA . LYS A 1 82 ? 24.628 20.336 -22.107 1.00 93.31 82 LYS A CA 1
ATOM 621 C C . LYS A 1 82 ? 23.321 21.085 -21.872 1.00 93.31 82 LYS A C 1
ATOM 623 O O . LYS A 1 82 ? 23.350 22.232 -21.443 1.00 93.31 82 LYS A O 1
ATOM 628 N N . GLY A 1 83 ? 22.193 20.427 -22.110 1.00 92.12 83 GLY A N 1
ATOM 629 C CA . GLY A 1 83 ? 20.874 21.006 -21.874 1.00 92.12 83 GLY A CA 1
ATOM 630 C C . GLY A 1 83 ? 19.776 20.275 -22.635 1.00 92.12 83 GLY A C 1
ATOM 631 O O . GLY A 1 83 ? 20.055 19.431 -23.489 1.00 92.12 83 GLY A O 1
ATOM 632 N N . ILE A 1 84 ? 18.527 20.610 -22.316 1.00 93.38 84 ILE A N 1
ATOM 633 C CA . ILE A 1 84 ? 17.356 20.166 -23.077 1.00 93.38 84 ILE A CA 1
ATOM 634 C C . ILE A 1 84 ? 17.448 20.768 -24.484 1.00 93.38 84 ILE A C 1
ATOM 636 O O . ILE A 1 84 ? 17.744 21.950 -24.629 1.00 93.38 84 ILE A O 1
ATOM 640 N N . GLY A 1 85 ? 17.242 19.948 -25.515 1.00 94.00 85 GLY A N 1
ATOM 641 C CA . GLY A 1 85 ? 17.360 20.374 -26.914 1.00 94.00 85 GLY A CA 1
ATOM 642 C C . GLY A 1 85 ? 18.798 20.563 -27.415 1.00 94.00 85 GLY A C 1
ATOM 643 O O . GLY A 1 85 ? 18.986 20.975 -28.555 1.00 94.00 85 GLY A O 1
ATOM 644 N N . VAL A 1 86 ? 19.820 20.258 -26.603 1.00 95.31 86 VAL A N 1
ATOM 645 C CA . VAL A 1 86 ? 21.227 20.336 -27.023 1.00 95.31 86 VAL A CA 1
ATOM 646 C C . VAL A 1 86 ? 21.724 18.963 -27.461 1.00 95.31 86 VAL A C 1
ATOM 648 O O . VAL A 1 86 ? 21.877 18.052 -26.641 1.00 95.31 86 VAL A O 1
ATOM 651 N N . GLU A 1 87 ? 22.054 18.846 -28.745 1.00 94.44 87 GLU A N 1
ATOM 652 C CA . GLU A 1 87 ? 22.569 17.613 -29.337 1.00 94.44 87 GLU A CA 1
ATOM 653 C C . GLU A 1 87 ? 23.886 17.163 -28.677 1.00 94.44 87 GLU A C 1
ATOM 655 O O . GLU A 1 87 ? 24.878 17.902 -28.716 1.00 94.44 87 GLU A O 1
ATOM 660 N N . PRO A 1 88 ? 23.945 15.957 -28.077 1.00 93.06 88 PRO A N 1
ATOM 661 C CA . PRO A 1 88 ? 25.134 15.479 -27.381 1.00 93.06 88 PRO A CA 1
ATOM 662 C C . PRO A 1 88 ? 26.370 15.339 -28.259 1.00 93.06 88 PRO A C 1
ATOM 664 O O . PRO A 1 88 ? 27.465 15.608 -27.773 1.00 93.06 88 PRO A O 1
ATOM 667 N N . LYS A 1 89 ? 26.189 14.920 -29.517 1.00 94.81 89 LYS A N 1
ATOM 668 C CA . LYS A 1 89 ? 27.244 14.419 -30.413 1.00 94.81 89 LYS A CA 1
ATOM 669 C C . LYS A 1 89 ? 28.070 13.302 -29.752 1.00 94.81 89 LYS A C 1
ATOM 671 O O . LYS A 1 89 ? 28.787 13.516 -28.779 1.00 94.81 89 LYS A O 1
ATOM 676 N N . TRP A 1 90 ? 27.977 12.087 -30.275 1.00 95.12 90 TRP A N 1
ATOM 677 C CA . TRP A 1 90 ? 28.657 10.924 -29.701 1.00 95.12 90 TRP A CA 1
ATOM 678 C C . TRP A 1 90 ? 29.796 10.456 -30.599 1.00 95.12 90 TRP A C 1
ATOM 680 O O . TRP A 1 90 ? 29.675 10.474 -31.822 1.00 95.12 90 TRP A O 1
ATOM 690 N N . ARG A 1 91 ? 30.893 10.013 -29.985 1.00 95.94 91 ARG A N 1
ATOM 691 C CA . ARG A 1 91 ? 31.978 9.280 -30.643 1.00 95.94 91 ARG A CA 1
ATOM 692 C C . ARG A 1 91 ? 32.123 7.923 -29.967 1.00 95.94 91 ARG A C 1
ATOM 694 O O . ARG A 1 91 ? 32.140 7.859 -28.741 1.00 95.94 91 ARG A O 1
ATOM 701 N N . GLN A 1 92 ? 32.228 6.859 -30.753 1.00 97.12 92 GLN A N 1
ATOM 702 C CA . GLN A 1 92 ? 32.513 5.528 -30.226 1.00 97.12 92 GLN A CA 1
ATOM 703 C C . GLN A 1 92 ? 33.952 5.451 -29.707 1.00 97.12 92 GLN A C 1
ATOM 705 O O . GLN A 1 92 ? 34.863 6.002 -30.326 1.00 97.12 92 GLN A O 1
ATOM 710 N N . ILE A 1 93 ? 34.132 4.772 -28.577 1.00 97.38 93 ILE A N 1
ATOM 711 C CA . ILE A 1 93 ? 35.432 4.485 -27.959 1.00 97.38 93 ILE A CA 1
ATOM 712 C C . ILE A 1 93 ? 35.509 3.004 -27.575 1.00 97.38 93 ILE A C 1
ATOM 714 O O . ILE A 1 93 ? 34.495 2.298 -27.590 1.00 97.38 93 ILE A O 1
ATOM 718 N N . THR A 1 94 ? 36.709 2.518 -27.263 1.00 97.56 94 THR A N 1
ATOM 719 C CA . THR A 1 94 ? 36.898 1.142 -26.780 1.00 97.56 94 THR A CA 1
ATOM 720 C C . THR A 1 94 ? 36.436 1.001 -25.326 1.00 97.56 94 THR A C 1
ATOM 722 O O . THR A 1 94 ? 36.231 1.989 -24.617 1.00 97.56 94 THR A O 1
ATOM 725 N N . TRP A 1 95 ? 36.262 -0.241 -24.865 1.00 97.31 95 TRP A N 1
ATOM 726 C CA . TRP A 1 95 ? 35.979 -0.508 -23.453 1.00 97.31 95 TRP A CA 1
ATOM 727 C C . TRP A 1 95 ? 37.132 -0.086 -22.542 1.00 97.31 95 TRP A C 1
ATOM 729 O O . TRP A 1 95 ? 36.862 0.515 -21.508 1.00 97.31 95 TRP A O 1
ATOM 739 N N . ASP A 1 96 ? 38.382 -0.315 -22.947 1.00 97.81 96 ASP A N 1
ATOM 740 C CA . ASP A 1 96 ? 39.556 0.097 -22.170 1.00 97.81 96 ASP A CA 1
ATOM 741 C C . ASP A 1 96 ? 39.595 1.623 -22.000 1.00 97.81 96 ASP A C 1
ATOM 743 O O . ASP A 1 96 ? 39.650 2.115 -20.876 1.00 97.81 96 ASP A O 1
ATOM 747 N N . GLU A 1 97 ? 39.410 2.382 -23.090 1.00 97.50 97 GLU A N 1
ATOM 748 C CA . GLU A 1 97 ? 39.334 3.851 -23.037 1.00 97.50 97 GLU A CA 1
ATOM 749 C C . GLU A 1 97 ? 38.186 4.343 -22.137 1.00 97.50 97 GLU A C 1
ATOM 751 O O . GLU A 1 97 ? 38.340 5.305 -21.380 1.00 97.50 97 GLU A O 1
ATOM 756 N N . ALA A 1 98 ? 37.017 3.697 -22.211 1.00 97.19 98 ALA A N 1
ATOM 757 C CA . ALA A 1 98 ? 35.863 4.056 -21.391 1.00 97.19 98 ALA A CA 1
ATOM 758 C C . ALA A 1 98 ? 36.114 3.789 -19.899 1.00 97.19 98 ALA A C 1
ATOM 760 O O . ALA A 1 98 ? 35.749 4.611 -19.052 1.00 97.19 98 ALA A O 1
ATOM 761 N N . MET A 1 99 ? 36.738 2.652 -19.582 1.00 97.31 99 MET A N 1
ATOM 762 C CA . MET A 1 99 ? 37.066 2.260 -18.215 1.00 97.31 99 MET A CA 1
ATOM 763 C C . MET A 1 99 ? 38.151 3.154 -17.618 1.00 97.31 99 MET A C 1
ATOM 765 O O . MET A 1 99 ? 37.985 3.603 -16.482 1.00 97.31 99 MET A O 1
ATOM 769 N N . ASP A 1 100 ? 39.195 3.490 -18.376 1.00 98.00 100 ASP A N 1
ATOM 770 C CA . ASP A 1 100 ? 40.248 4.408 -17.935 1.00 98.00 100 ASP A CA 1
ATOM 771 C C . ASP A 1 100 ? 39.679 5.791 -17.602 1.00 98.00 100 ASP A C 1
ATOM 773 O O . ASP A 1 100 ? 39.907 6.312 -16.504 1.00 98.00 100 ASP A O 1
ATOM 777 N N . LEU A 1 101 ? 38.846 6.347 -18.493 1.00 96.62 101 LEU A N 1
ATOM 778 C CA . LEU A 1 101 ? 38.182 7.632 -18.269 1.00 96.62 101 LEU A CA 1
ATOM 779 C C . LEU A 1 101 ? 37.291 7.601 -17.018 1.00 96.62 101 LEU A C 1
ATOM 781 O O . LEU A 1 101 ? 37.282 8.549 -16.229 1.00 96.62 101 LEU A O 1
ATOM 785 N N . LEU A 1 102 ? 36.525 6.525 -16.825 1.00 95.19 102 LEU A N 1
ATOM 786 C CA . LEU A 1 102 ? 35.657 6.372 -15.660 1.00 95.19 102 LEU A CA 1
ATOM 787 C C . LEU A 1 102 ? 36.476 6.282 -14.364 1.00 95.19 102 LEU A C 1
ATOM 789 O O . LEU A 1 102 ? 36.176 6.987 -13.399 1.00 95.19 102 LEU A O 1
ATOM 793 N N . VAL A 1 103 ? 37.519 5.449 -14.338 1.00 96.62 103 VAL A N 1
ATOM 794 C CA . VAL A 1 103 ? 38.377 5.240 -13.164 1.00 96.62 103 VAL A CA 1
ATOM 795 C C . VAL A 1 103 ? 39.121 6.516 -12.783 1.00 96.62 103 VAL A C 1
ATOM 797 O O . VAL A 1 103 ? 39.185 6.839 -11.596 1.00 96.62 103 VAL A O 1
ATOM 800 N N . GLU A 1 104 ? 39.640 7.273 -13.752 1.00 97.38 104 GLU A N 1
ATOM 801 C CA . GLU A 1 104 ? 40.284 8.568 -13.507 1.00 97.38 104 GLU A CA 1
ATOM 802 C C . GLU A 1 104 ? 39.335 9.524 -12.764 1.00 97.38 104 GLU A C 1
ATOM 804 O O . GLU A 1 104 ? 39.676 10.075 -11.712 1.00 97.38 104 GLU A O 1
ATOM 809 N N . ARG A 1 105 ? 38.096 9.657 -13.257 1.00 95.50 105 ARG A N 1
ATOM 810 C CA . ARG A 1 105 ? 37.073 10.525 -12.656 1.00 95.50 105 ARG A CA 1
ATOM 811 C C . ARG A 1 105 ? 36.645 10.049 -11.273 1.00 95.50 105 ARG A C 1
ATOM 813 O O . ARG A 1 105 ? 36.502 10.869 -10.367 1.00 95.50 105 ARG A O 1
ATOM 820 N N . LEU A 1 106 ? 36.470 8.740 -11.098 1.00 96.19 106 LEU A N 1
ATOM 821 C CA . LEU A 1 106 ? 36.124 8.138 -9.812 1.00 96.19 106 LEU A CA 1
ATOM 822 C C . LEU A 1 106 ? 37.237 8.331 -8.775 1.00 96.19 106 LEU A C 1
ATOM 824 O O . LEU A 1 106 ? 36.942 8.681 -7.633 1.00 96.19 106 LEU A O 1
ATOM 828 N N . ARG A 1 107 ? 38.512 8.171 -9.157 1.00 96.56 107 ARG A N 1
ATOM 829 C CA . ARG A 1 107 ? 39.661 8.444 -8.276 1.00 96.56 107 ARG A CA 1
ATOM 830 C C . ARG A 1 107 ? 39.692 9.907 -7.850 1.00 96.56 107 ARG A C 1
ATOM 832 O O . ARG A 1 107 ? 39.800 10.179 -6.657 1.00 96.56 107 ARG A O 1
ATOM 839 N N . ALA A 1 108 ? 39.541 10.837 -8.793 1.00 96.25 108 ALA A N 1
ATOM 840 C CA . ALA A 1 108 ? 39.510 12.267 -8.493 1.00 96.25 108 ALA A CA 1
ATOM 841 C C . ALA A 1 108 ? 38.352 12.637 -7.545 1.00 96.25 108 ALA A C 1
ATOM 843 O O . ALA A 1 108 ? 38.556 13.370 -6.577 1.00 96.25 108 ALA A O 1
ATOM 844 N N . ALA A 1 109 ? 37.154 12.089 -7.778 1.00 95.50 109 ALA A N 1
ATOM 845 C CA . ALA A 1 109 ? 36.001 12.278 -6.899 1.00 95.50 109 ALA A CA 1
ATOM 846 C C . ALA A 1 109 ? 36.266 11.730 -5.488 1.00 95.50 109 ALA A C 1
ATOM 848 O O . ALA A 1 109 ? 36.049 12.440 -4.508 1.00 95.50 109 ALA A O 1
ATOM 849 N N . ARG A 1 110 ? 36.809 10.508 -5.381 1.00 95.06 110 ARG A N 1
ATOM 850 C CA . ARG A 1 110 ? 37.134 9.869 -4.097 1.00 95.06 110 ARG A CA 1
ATOM 851 C C . ARG A 1 110 ? 38.183 10.643 -3.301 1.00 95.06 110 ARG A C 1
ATOM 853 O O . ARG A 1 110 ? 38.028 10.773 -2.093 1.00 95.06 110 ARG A O 1
ATOM 860 N N . LEU A 1 111 ? 39.230 11.143 -3.963 1.00 95.88 111 LEU A N 1
ATOM 861 C CA . LEU A 1 111 ? 40.288 11.941 -3.330 1.00 95.88 111 LEU A CA 1
ATOM 862 C C . LEU A 1 111 ? 39.764 13.274 -2.790 1.00 95.88 111 LEU A C 1
ATOM 864 O O . LEU A 1 111 ? 40.240 13.740 -1.760 1.00 95.88 111 LEU A O 1
ATOM 868 N N . LYS A 1 112 ? 38.796 13.886 -3.482 1.00 95.19 112 LYS A N 1
ATOM 869 C CA . LYS A 1 112 ? 38.166 15.131 -3.039 1.00 95.19 112 LYS A CA 1
ATOM 870 C C . LYS A 1 112 ? 37.221 14.891 -1.862 1.00 95.19 112 LYS A C 1
ATOM 872 O O . LYS A 1 112 ? 37.368 15.520 -0.824 1.00 95.19 112 LYS A O 1
ATOM 877 N N . ASP A 1 113 ? 36.224 14.036 -2.068 1.00 93.81 113 ASP A N 1
ATOM 878 C CA . ASP A 1 113 ? 35.254 13.593 -1.067 1.00 93.81 113 ASP A CA 1
ATOM 879 C C . ASP A 1 113 ? 34.440 12.442 -1.684 1.00 93.81 113 ASP A C 1
ATOM 881 O O . ASP A 1 113 ? 33.728 12.679 -2.671 1.00 93.81 113 ASP A O 1
ATOM 885 N N . PRO A 1 114 ? 34.481 11.210 -1.145 1.00 92.31 114 PRO A N 1
ATOM 886 C CA . PRO A 1 114 ? 33.710 10.101 -1.700 1.00 92.31 114 PRO A CA 1
ATOM 887 C C . PRO A 1 114 ? 32.199 10.383 -1.742 1.00 92.31 114 PRO A C 1
ATOM 889 O O . PRO A 1 114 ? 31.521 9.887 -2.641 1.00 92.31 114 PRO A O 1
ATOM 892 N N . ARG A 1 115 ? 31.666 11.253 -0.871 1.00 90.25 115 ARG A N 1
ATOM 893 C CA . ARG A 1 115 ? 30.252 11.671 -0.885 1.00 90.25 115 ARG A CA 1
ATOM 894 C C . ARG A 1 115 ? 29.865 12.432 -2.156 1.00 90.25 115 ARG A C 1
ATOM 896 O O . ARG A 1 115 ? 28.682 12.543 -2.462 1.00 90.25 115 ARG A O 1
ATOM 903 N N . SER A 1 116 ? 30.828 12.945 -2.924 1.00 90.62 116 SER A N 1
ATOM 904 C CA . SER A 1 116 ? 30.554 13.626 -4.197 1.00 90.62 116 SER A CA 1
ATOM 905 C C . SER A 1 116 ? 30.006 12.697 -5.288 1.00 90.62 116 SER A C 1
ATOM 907 O O . SER A 1 116 ? 29.404 13.179 -6.248 1.00 90.62 116 SER A O 1
ATOM 909 N N . LEU A 1 117 ? 30.175 11.376 -5.143 1.00 91.62 117 LEU A N 1
ATOM 910 C CA . LEU A 1 117 ? 29.560 10.396 -6.030 1.00 91.62 117 LEU A CA 1
ATOM 911 C C . LEU A 1 117 ? 28.149 10.063 -5.549 1.00 91.62 117 LEU A C 1
ATOM 913 O O . LEU A 1 117 ? 27.970 9.594 -4.425 1.00 91.62 117 LEU A O 1
ATOM 917 N N . VAL A 1 118 ? 27.173 10.242 -6.436 1.00 88.25 118 VAL A N 1
ATOM 918 C CA . VAL A 1 118 ? 25.770 9.880 -6.222 1.00 88.25 118 VAL A CA 1
ATOM 919 C C . VAL A 1 118 ? 25.399 8.780 -7.197 1.00 88.25 118 VAL A C 1
ATOM 921 O O . VAL A 1 118 ? 25.651 8.901 -8.396 1.00 88.25 118 VAL A O 1
ATOM 924 N N . ALA A 1 119 ? 24.777 7.727 -6.689 1.00 85.00 119 ALA A N 1
ATOM 925 C CA . ALA A 1 119 ? 24.290 6.623 -7.493 1.00 85.00 119 ALA A CA 1
ATOM 926 C C . ALA A 1 119 ? 22.795 6.438 -7.251 1.00 85.00 119 ALA A C 1
ATOM 928 O O . ALA A 1 119 ? 22.365 6.244 -6.114 1.00 85.00 119 ALA A O 1
ATOM 929 N N . ALA A 1 120 ? 22.012 6.491 -8.325 1.00 80.00 120 ALA A N 1
ATOM 930 C CA . ALA A 1 120 ? 20.570 6.307 -8.282 1.00 80.00 120 ALA A CA 1
ATOM 931 C C . ALA A 1 120 ? 20.146 5.255 -9.308 1.00 80.00 120 ALA A C 1
ATOM 933 O O . ALA A 1 120 ? 20.569 5.309 -10.461 1.00 80.00 120 ALA A O 1
ATOM 934 N N . THR A 1 121 ? 19.300 4.313 -8.896 1.00 76.94 121 THR A N 1
ATOM 935 C CA . THR A 1 121 ? 18.711 3.308 -9.792 1.00 76.94 121 THR A CA 1
ATOM 936 C C . THR A 1 121 ? 17.277 2.991 -9.384 1.00 76.94 121 THR A C 1
ATOM 938 O O . THR A 1 121 ? 16.928 3.112 -8.209 1.00 76.94 121 THR A O 1
ATOM 941 N N . PHE A 1 122 ? 16.447 2.630 -10.363 1.00 72.25 122 PHE A N 1
ATOM 942 C CA . PHE A 1 122 ? 15.112 2.059 -10.150 1.00 72.25 122 PHE A CA 1
ATOM 943 C C . PHE A 1 122 ? 15.126 0.528 -10.327 1.00 72.25 122 PHE A C 1
ATOM 945 O O . PHE A 1 122 ? 14.190 -0.157 -9.915 1.00 72.25 122 PHE A O 1
ATOM 952 N N . ASP A 1 123 ? 16.198 -0.025 -10.909 1.00 66.69 123 ASP A N 1
ATOM 953 C CA . ASP A 1 123 ? 16.265 -1.426 -11.319 1.00 66.69 123 ASP A CA 1
ATOM 954 C C . ASP A 1 123 ? 16.809 -2.324 -10.206 1.00 66.69 123 ASP A C 1
ATOM 956 O O . ASP A 1 123 ? 17.976 -2.228 -9.805 1.00 66.69 123 ASP A O 1
ATOM 960 N N . ARG A 1 124 ? 15.966 -3.264 -9.752 1.00 61.66 124 ARG A N 1
ATOM 961 C CA . ARG A 1 124 ? 16.255 -4.187 -8.638 1.00 61.66 124 ARG A CA 1
ATOM 962 C C . ARG A 1 124 ? 17.517 -5.030 -8.851 1.00 61.66 124 ARG A C 1
ATOM 964 O O . ARG A 1 124 ? 18.258 -5.244 -7.897 1.00 61.66 124 ARG A O 1
ATOM 971 N N . CYS A 1 125 ? 17.791 -5.472 -10.078 1.00 58.50 125 CYS A N 1
ATOM 972 C CA . CYS A 1 125 ? 18.961 -6.303 -10.388 1.00 58.50 125 CYS A CA 1
ATOM 973 C C . CYS A 1 125 ? 20.279 -5.521 -10.258 1.00 58.50 125 CYS A C 1
ATOM 975 O O . CYS A 1 125 ? 21.267 -6.039 -9.741 1.00 58.50 125 CYS A O 1
ATOM 977 N N . SER A 1 126 ? 20.281 -4.247 -10.661 1.00 68.62 126 SER A N 1
ATOM 978 C CA . SER A 1 126 ? 21.448 -3.364 -10.531 1.00 68.62 126 SER A CA 1
ATOM 979 C C . SER A 1 126 ? 21.662 -2.867 -9.100 1.00 68.62 126 SER A C 1
ATOM 981 O O . SER A 1 126 ? 22.784 -2.548 -8.720 1.00 68.62 126 SER A O 1
ATOM 983 N N . TYR A 1 127 ? 20.604 -2.828 -8.287 1.00 70.12 127 TYR A N 1
ATOM 984 C CA . TYR A 1 127 ? 20.614 -2.217 -6.962 1.00 70.12 127 TYR A CA 1
ATOM 985 C C . TYR A 1 127 ? 21.629 -2.837 -5.996 1.00 70.12 127 TYR A C 1
ATOM 987 O O . TYR A 1 127 ? 22.383 -2.107 -5.352 1.00 70.12 127 TYR A O 1
ATOM 995 N N . PHE A 1 128 ? 21.683 -4.168 -5.895 1.00 74.12 128 PHE A N 1
ATOM 996 C CA . PHE A 1 128 ? 22.600 -4.830 -4.958 1.00 74.12 128 PHE A CA 1
ATOM 997 C C . PHE A 1 128 ? 24.064 -4.619 -5.350 1.00 74.12 128 PHE A C 1
ATOM 999 O O . PHE A 1 128 ? 24.891 -4.296 -4.497 1.00 74.12 128 PHE A O 1
ATOM 1006 N N . VAL A 1 129 ? 24.366 -4.718 -6.647 1.00 82.75 129 VAL A N 1
ATOM 1007 C CA . VAL A 1 129 ? 25.709 -4.463 -7.186 1.00 82.75 129 VAL A CA 1
ATOM 1008 C C . VAL A 1 129 ? 26.093 -2.997 -6.989 1.00 82.75 129 VAL A C 1
ATOM 1010 O O . VAL A 1 129 ? 27.194 -2.704 -6.529 1.00 82.75 129 VAL A O 1
ATOM 1013 N N . LEU A 1 130 ? 25.169 -2.073 -7.263 1.00 83.75 130 LEU A N 1
ATOM 1014 C CA . LEU A 1 130 ? 25.384 -0.641 -7.089 1.00 83.75 130 LEU A CA 1
ATOM 1015 C C . LEU A 1 130 ? 25.655 -0.290 -5.626 1.00 83.75 130 LEU A C 1
ATOM 1017 O O . LEU A 1 130 ? 26.585 0.456 -5.344 1.00 83.75 130 LEU A O 1
ATOM 1021 N N . ARG A 1 131 ? 24.895 -0.853 -4.680 1.00 79.56 131 ARG A N 1
ATOM 1022 C CA . ARG A 1 131 ? 25.133 -0.638 -3.247 1.00 79.56 131 ARG A CA 1
ATOM 1023 C C . ARG A 1 131 ? 26.465 -1.208 -2.784 1.00 79.56 131 ARG A C 1
ATOM 1025 O O . ARG A 1 131 ? 27.172 -0.522 -2.053 1.00 79.56 131 ARG A O 1
ATOM 1032 N N . ALA A 1 132 ? 26.823 -2.415 -3.222 1.00 86.06 132 ALA A N 1
ATOM 1033 C CA . ALA A 1 132 ? 28.125 -3.000 -2.913 1.00 86.06 132 ALA A CA 1
ATOM 1034 C C . ALA A 1 132 ? 29.268 -2.122 -3.447 1.00 86.06 132 ALA A C 1
ATOM 1036 O O . ALA A 1 132 ? 30.214 -1.821 -2.720 1.00 86.06 132 ALA A O 1
ATOM 1037 N N . PHE A 1 133 ? 29.140 -1.638 -4.685 1.00 90.25 133 PHE A N 1
ATOM 1038 C CA . PHE A 1 133 ? 30.091 -0.706 -5.279 1.00 90.25 133 PHE A CA 1
ATOM 1039 C C . PHE A 1 133 ? 30.181 0.607 -4.495 1.00 90.25 133 PHE A C 1
ATOM 1041 O O . PHE A 1 133 ? 31.281 1.046 -4.175 1.00 90.25 133 PHE A O 1
ATOM 1048 N N . MET A 1 134 ? 29.051 1.221 -4.139 1.00 89.81 134 MET A N 1
ATOM 1049 C CA . MET A 1 134 ? 29.031 2.489 -3.403 1.00 89.81 134 MET A CA 1
ATOM 1050 C C . MET A 1 134 ? 29.611 2.352 -1.993 1.00 89.81 134 MET A C 1
ATOM 1052 O O . MET A 1 134 ? 30.380 3.215 -1.565 1.00 89.81 134 MET A O 1
ATOM 1056 N N . ALA A 1 135 ? 29.338 1.233 -1.316 1.00 88.62 135 ALA A N 1
ATOM 1057 C CA . ALA A 1 135 ? 29.958 0.893 -0.040 1.00 88.62 135 ALA A CA 1
ATOM 1058 C C . ALA A 1 135 ? 31.484 0.742 -0.176 1.00 88.62 135 ALA A C 1
ATOM 1060 O O . ALA A 1 135 ? 32.229 1.340 0.595 1.00 88.62 135 ALA A O 1
ATOM 1061 N N . ALA A 1 136 ? 31.963 0.023 -1.199 1.00 92.19 136 ALA A N 1
ATOM 1062 C CA . ALA A 1 136 ? 33.396 -0.114 -1.481 1.00 92.19 136 ALA A CA 1
ATOM 1063 C C . ALA A 1 136 ? 34.055 1.218 -1.900 1.00 92.19 136 ALA A C 1
ATOM 1065 O O . ALA A 1 136 ? 35.216 1.496 -1.572 1.00 92.19 136 ALA A O 1
ATOM 1066 N N . PHE A 1 137 ? 33.316 2.072 -2.612 1.00 93.81 137 PHE A N 1
ATOM 1067 C CA . PHE A 1 137 ? 33.742 3.422 -2.972 1.00 93.81 137 PHE A CA 1
ATOM 1068 C C . PHE A 1 137 ? 33.846 4.341 -1.742 1.00 93.81 137 PHE A C 1
ATOM 1070 O O . PHE A 1 137 ? 34.669 5.255 -1.727 1.00 93.81 137 PHE A O 1
ATOM 1077 N N . GLY A 1 138 ? 33.063 4.061 -0.697 1.00 91.81 138 GLY A N 1
ATOM 1078 C CA . GLY A 1 138 ? 32.980 4.854 0.527 1.00 91.81 138 GLY A CA 1
ATOM 1079 C C . GLY A 1 138 ? 31.960 5.991 0.453 1.00 91.81 138 GLY A C 1
ATOM 1080 O O . GLY A 1 138 ? 32.044 6.924 1.247 1.00 91.81 138 GLY A O 1
ATOM 1081 N N . SER A 1 139 ? 31.022 5.951 -0.501 1.00 90.44 139 SER A N 1
ATOM 1082 C CA . SER A 1 139 ? 29.953 6.950 -0.599 1.00 90.44 139 SER A CA 1
ATOM 1083 C C . SER A 1 139 ? 28.656 6.425 0.025 1.00 90.44 139 SER A C 1
ATOM 1085 O O . SER A 1 139 ? 28.162 5.380 -0.408 1.00 90.44 139 SER A O 1
ATOM 1087 N N . PRO A 1 140 ? 28.042 7.161 0.971 1.00 83.50 140 PRO A N 1
ATOM 1088 C CA . PRO A 1 140 ? 26.717 6.835 1.491 1.00 83.50 140 PRO A CA 1
ATOM 1089 C C . PRO A 1 140 ? 25.589 7.227 0.519 1.00 83.50 140 PRO A C 1
ATOM 1091 O O . PRO A 1 140 ? 24.432 6.884 0.748 1.00 83.50 140 PRO A O 1
ATOM 1094 N N . ASN A 1 141 ? 25.896 7.926 -0.582 1.00 85.75 141 ASN A N 1
ATOM 1095 C CA . ASN A 1 141 ? 24.912 8.498 -1.505 1.00 85.75 141 ASN A CA 1
ATOM 1096 C C . ASN A 1 141 ? 24.443 7.498 -2.575 1.00 85.75 141 ASN A C 1
ATOM 1098 O O . ASN A 1 141 ? 24.488 7.772 -3.777 1.00 85.75 141 ASN A O 1
ATOM 1102 N N . ALA A 1 142 ? 23.989 6.328 -2.126 1.00 80.06 142 ALA A N 1
ATOM 1103 C CA . ALA A 1 142 ? 23.362 5.300 -2.949 1.00 80.06 142 ALA A CA 1
ATOM 1104 C C . ALA A 1 142 ? 21.858 5.259 -2.667 1.00 80.06 142 ALA A C 1
ATOM 1106 O O . ALA A 1 142 ? 21.423 4.836 -1.593 1.00 80.06 142 ALA A O 1
ATOM 1107 N N . THR A 1 143 ? 21.057 5.694 -3.631 1.00 71.12 143 THR A N 1
ATOM 1108 C CA . THR A 1 143 ? 19.653 6.021 -3.395 1.00 71.12 143 THR A CA 1
ATOM 1109 C C . THR A 1 143 ? 18.709 5.351 -4.386 1.00 71.12 143 THR A C 1
ATOM 1111 O O . THR A 1 143 ? 19.007 5.169 -5.565 1.00 71.12 143 THR A O 1
ATOM 1114 N N . ASN A 1 144 ? 17.519 5.027 -3.886 1.00 66.56 144 ASN A N 1
ATOM 1115 C CA . ASN A 1 144 ? 16.376 4.620 -4.695 1.00 66.56 144 ASN A CA 1
ATOM 1116 C C . ASN A 1 144 ? 15.514 5.828 -5.085 1.00 66.56 144 ASN A C 1
ATOM 1118 O O . ASN A 1 144 ? 14.351 5.647 -5.407 1.00 66.56 144 ASN A O 1
ATOM 1122 N N . THR A 1 145 ? 16.018 7.064 -5.022 1.00 57.00 145 THR A N 1
ATOM 1123 C CA . THR A 1 145 ? 15.242 8.307 -5.247 1.00 57.00 145 THR A CA 1
ATOM 1124 C C . THR A 1 145 ? 14.486 8.328 -6.569 1.00 57.00 145 THR A C 1
ATOM 1126 O O . THR A 1 145 ? 13.415 8.925 -6.636 1.00 57.00 145 THR A O 1
ATOM 1129 N N . SER A 1 146 ? 14.962 7.618 -7.595 1.00 56.06 146 SER A N 1
ATOM 1130 C CA . SER A 1 146 ? 14.181 7.396 -8.817 1.00 56.06 146 SER A CA 1
ATOM 1131 C C . SER A 1 146 ? 12.833 6.707 -8.530 1.00 56.06 146 SER A C 1
ATOM 1133 O O . SER A 1 146 ? 11.837 7.081 -9.131 1.00 56.06 146 SER A O 1
ATOM 1135 N N . ALA A 1 147 ? 12.754 5.795 -7.554 1.00 62.69 147 ALA A N 1
ATOM 1136 C CA . ALA A 1 147 ? 11.534 5.148 -7.062 1.00 62.69 147 ALA A CA 1
ATOM 1137 C C . ALA A 1 147 ? 10.667 6.026 -6.146 1.00 62.69 147 ALA A C 1
ATOM 1139 O O . ALA A 1 147 ? 9.452 5.808 -6.068 1.00 62.69 147 ALA A O 1
ATOM 1140 N N . GLY A 1 148 ? 11.268 7.008 -5.462 1.00 65.94 148 GLY A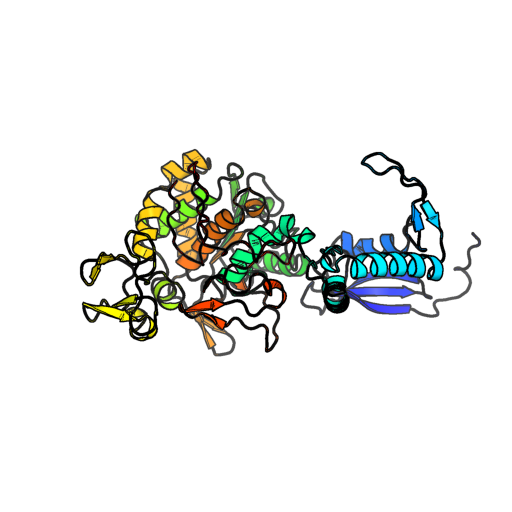 N 1
ATOM 1141 C CA . GLY A 1 148 ? 10.613 7.857 -4.458 1.00 65.94 148 GLY A CA 1
ATOM 1142 C C . GLY A 1 148 ? 9.357 8.556 -4.982 1.00 65.94 148 GLY A C 1
ATOM 1143 O O . GLY A 1 148 ? 8.308 8.508 -4.341 1.00 65.94 148 GLY A O 1
ATOM 1144 N N . PHE A 1 149 ? 9.434 9.120 -6.190 1.00 64.88 149 PHE A N 1
ATOM 1145 C CA . PHE A 1 149 ? 8.325 9.830 -6.842 1.00 64.88 149 PHE A CA 1
ATOM 1146 C C . PHE A 1 149 ? 7.237 8.907 -7.424 1.00 64.88 149 PHE A C 1
ATOM 1148 O O . PHE A 1 149 ? 6.152 9.381 -7.760 1.00 64.88 149 PHE A O 1
ATOM 1155 N N . PHE A 1 150 ? 7.502 7.602 -7.577 1.00 71.19 150 PHE A N 1
ATOM 1156 C CA . PHE A 1 150 ? 6.545 6.655 -8.162 1.00 71.19 150 PHE A CA 1
ATOM 1157 C C . PHE A 1 150 ? 5.678 5.981 -7.097 1.00 71.19 150 PHE A C 1
ATOM 1159 O O . PHE A 1 150 ? 4.459 6.139 -7.109 1.00 71.19 150 PHE A O 1
ATOM 1166 N N . CYS A 1 151 ? 6.308 5.224 -6.200 1.00 74.50 151 CYS A N 1
ATOM 1167 C CA . CYS A 1 151 ? 5.665 4.467 -5.118 1.00 74.50 151 CYS A CA 1
ATOM 1168 C C . CYS A 1 151 ? 6.441 4.564 -3.795 1.00 74.50 151 CYS A C 1
ATOM 1170 O O . CYS A 1 151 ? 5.856 4.353 -2.731 1.00 74.50 151 CYS A O 1
ATOM 1172 N N . GLY A 1 152 ? 7.724 4.944 -3.862 1.00 72.19 152 GLY A N 1
ATOM 1173 C CA . GLY A 1 152 ? 8.665 4.937 -2.747 1.00 72.19 152 GLY A CA 1
ATOM 1174 C C . GLY A 1 152 ? 8.250 5.789 -1.558 1.00 72.19 152 GLY A C 1
ATOM 1175 O O . GLY A 1 152 ? 8.269 5.292 -0.442 1.00 72.19 152 GLY A O 1
ATOM 1176 N N . ASN A 1 153 ? 7.830 7.036 -1.782 1.00 73.56 153 ASN A N 1
ATOM 1177 C CA . ASN A 1 153 ? 7.551 7.967 -0.680 1.00 73.56 153 ASN A CA 1
ATOM 1178 C C . ASN A 1 153 ? 6.100 7.915 -0.182 1.00 73.56 153 ASN A C 1
ATOM 1180 O O . ASN A 1 153 ? 5.795 8.456 0.876 1.00 73.56 153 ASN A O 1
ATOM 1184 N N . GLY A 1 154 ? 5.197 7.307 -0.954 1.00 78.50 154 GLY A N 1
ATOM 1185 C CA . GLY A 1 154 ? 3.768 7.274 -0.646 1.00 78.50 154 GLY A CA 1
ATOM 1186 C C . GLY A 1 154 ? 3.301 5.916 -0.140 1.00 78.50 154 GLY A C 1
ATOM 1187 O O . GLY A 1 154 ? 2.771 5.822 0.960 1.00 78.50 154 GLY A O 1
ATOM 1188 N N . VAL A 1 155 ? 3.507 4.868 -0.942 1.00 82.56 155 VAL A N 1
ATOM 1189 C CA . VAL A 1 155 ? 2.911 3.543 -0.716 1.00 82.56 155 VAL A CA 1
ATOM 1190 C C . VAL A 1 155 ? 3.709 2.732 0.300 1.00 82.56 155 VAL A C 1
ATOM 1192 O O . VAL A 1 155 ? 3.156 2.247 1.286 1.00 82.56 155 VAL A O 1
ATOM 1195 N N . HIS A 1 156 ? 5.021 2.614 0.088 1.00 79.81 156 HIS A N 1
ATOM 1196 C CA . HIS A 1 156 ? 5.858 1.716 0.885 1.00 79.81 156 HIS A CA 1
ATOM 1197 C C . HIS A 1 156 ? 5.936 2.092 2.375 1.00 79.81 156 HIS A C 1
ATOM 1199 O O . HIS A 1 156 ? 5.809 1.187 3.193 1.00 79.81 156 HIS A O 1
ATOM 1205 N N . PRO A 1 157 ? 6.047 3.374 2.788 1.00 76.62 157 PRO A N 1
ATOM 1206 C CA . PRO A 1 157 ? 6.061 3.738 4.205 1.00 76.62 157 PRO A CA 1
ATOM 1207 C C . PRO A 1 157 ? 4.803 3.280 4.946 1.00 76.62 157 PRO A C 1
ATOM 1209 O O . PRO A 1 157 ? 4.891 2.849 6.095 1.00 76.62 157 PRO A O 1
ATOM 1212 N N . VAL A 1 158 ? 3.643 3.318 4.284 1.00 80.81 158 VAL A N 1
ATOM 1213 C CA . VAL A 1 158 ? 2.386 2.826 4.860 1.00 80.81 158 VAL A CA 1
ATOM 1214 C C . VAL A 1 158 ? 2.387 1.299 4.928 1.00 80.81 158 VAL A C 1
ATOM 1216 O O . VAL A 1 158 ? 2.073 0.756 5.980 1.00 80.81 158 VAL A O 1
ATOM 1219 N N . ALA A 1 159 ? 2.810 0.601 3.868 1.00 79.38 159 ALA A N 1
ATOM 1220 C CA . ALA A 1 159 ? 2.920 -0.863 3.864 1.00 79.38 159 ALA A CA 1
ATOM 1221 C C . ALA A 1 159 ? 3.874 -1.388 4.956 1.00 79.38 159 ALA A C 1
ATOM 1223 O O . ALA A 1 159 ? 3.522 -2.315 5.690 1.00 79.38 159 ALA A O 1
ATOM 1224 N N . PHE A 1 160 ? 5.031 -0.739 5.133 1.00 75.88 160 PHE A N 1
ATOM 1225 C CA . PHE A 1 160 ? 5.991 -1.048 6.196 1.00 75.88 160 PHE A CA 1
ATOM 1226 C C . PHE A 1 160 ? 5.393 -0.842 7.582 1.00 75.88 160 PHE A C 1
ATOM 1228 O O . PHE A 1 160 ? 5.619 -1.644 8.481 1.00 75.88 160 PHE A O 1
ATOM 1235 N N . THR A 1 161 ? 4.616 0.222 7.746 1.00 74.81 161 THR A N 1
ATOM 1236 C CA . THR A 1 161 ? 3.958 0.529 9.013 1.00 74.81 161 THR A CA 1
ATOM 1237 C C . THR A 1 161 ? 2.834 -0.466 9.321 1.00 74.81 161 THR A C 1
ATOM 1239 O O . THR A 1 161 ? 2.633 -0.820 10.477 1.00 74.81 161 THR A O 1
ATOM 1242 N N . LEU A 1 162 ? 2.115 -0.920 8.292 1.00 75.62 162 LEU A N 1
ATOM 1243 C CA . LEU A 1 162 ? 0.939 -1.777 8.427 1.00 75.62 162 LEU A CA 1
ATOM 1244 C C . LEU A 1 162 ? 1.294 -3.259 8.618 1.00 75.62 162 LEU A C 1
ATOM 1246 O O . LEU A 1 162 ? 0.669 -3.931 9.425 1.00 75.62 162 LEU A O 1
ATOM 1250 N N . THR A 1 163 ? 2.275 -3.758 7.861 1.00 75.12 163 THR A N 1
ATOM 1251 C CA . THR A 1 163 ? 2.604 -5.199 7.768 1.00 75.12 163 THR A CA 1
ATOM 1252 C C . THR A 1 163 ? 4.105 -5.491 7.814 1.00 75.12 163 THR A C 1
ATOM 1254 O O . THR A 1 163 ? 4.538 -6.635 7.704 1.00 75.12 163 THR A O 1
ATOM 1257 N N . GLY A 1 164 ? 4.955 -4.463 7.929 1.00 72.94 164 GLY A N 1
ATOM 1258 C CA . GLY A 1 164 ? 6.408 -4.649 7.984 1.00 72.94 164 GLY A CA 1
ATOM 1259 C C . GLY A 1 164 ? 7.012 -5.043 6.636 1.00 72.94 164 GLY A C 1
ATOM 1260 O O . GLY A 1 164 ? 8.184 -5.416 6.567 1.00 72.94 164 GLY A O 1
ATOM 1261 N N . SER A 1 165 ? 6.229 -4.945 5.560 1.00 72.81 165 SER A N 1
ATOM 1262 C CA . SER A 1 165 ? 6.581 -5.409 4.223 1.00 72.81 165 SER A CA 1
ATOM 1263 C C . SER A 1 165 ? 6.621 -4.269 3.205 1.00 72.81 165 SER A C 1
ATOM 1265 O O . SER A 1 165 ? 6.106 -3.177 3.435 1.00 72.81 165 SER A O 1
ATOM 1267 N N . ASN A 1 166 ? 7.266 -4.521 2.063 1.00 74.00 166 ASN A N 1
ATOM 1268 C CA . ASN A 1 166 ? 7.404 -3.515 1.010 1.00 74.00 166 ASN A CA 1
ATOM 1269 C C . ASN A 1 166 ? 6.087 -3.246 0.269 1.00 74.00 166 ASN A C 1
ATOM 1271 O O . ASN A 1 166 ? 5.924 -2.167 -0.294 1.00 74.00 166 ASN A O 1
ATOM 1275 N N . ASP A 1 167 ? 5.171 -4.210 0.216 1.00 77.31 167 ASP A N 1
ATOM 1276 C CA . ASP A 1 167 ? 3.894 -4.037 -0.471 1.00 77.31 167 ASP A CA 1
ATOM 1277 C C . ASP A 1 167 ? 2.809 -4.926 0.139 1.00 77.31 167 ASP A C 1
ATOM 1279 O O . ASP A 1 167 ? 3.097 -5.980 0.710 1.00 77.31 167 ASP A O 1
ATOM 1283 N N . VAL A 1 168 ? 1.565 -4.480 -0.007 1.00 82.19 168 VAL A N 1
ATOM 1284 C CA . VAL A 1 168 ? 0.370 -5.148 0.512 1.00 82.19 168 VAL A CA 1
ATOM 1285 C C . VAL A 1 168 ? -0.644 -5.315 -0.610 1.00 82.19 168 VAL A C 1
ATOM 1287 O O . VAL A 1 168 ? -0.869 -4.396 -1.400 1.00 82.19 168 VAL A O 1
ATOM 1290 N N . HIS A 1 169 ? -1.268 -6.487 -0.679 1.00 87.44 169 HIS A N 1
ATOM 1291 C CA . HIS A 1 169 ? -2.239 -6.825 -1.719 1.00 87.44 169 HIS A CA 1
ATOM 1292 C C . HIS A 1 169 ? -3.483 -7.445 -1.083 1.00 87.44 169 HIS A C 1
ATOM 1294 O O . HIS A 1 169 ? -3.349 -8.145 -0.084 1.00 87.44 169 HIS A O 1
ATOM 1300 N N . PRO A 1 170 ? -4.691 -7.210 -1.615 1.00 92.69 170 PRO A N 1
ATOM 1301 C CA . PRO A 1 170 ? -5.858 -7.981 -1.215 1.00 92.69 170 PRO A CA 1
ATOM 1302 C C . PRO A 1 170 ? -5.652 -9.469 -1.527 1.00 92.69 170 PRO A C 1
ATOM 1304 O O . PRO A 1 170 ? -5.163 -9.832 -2.597 1.00 92.69 170 PRO A O 1
ATOM 1307 N N . ASP A 1 171 ? -6.063 -10.331 -0.607 1.00 94.06 171 ASP A N 1
ATOM 1308 C CA . ASP A 1 171 ? -6.097 -11.777 -0.787 1.00 94.06 171 ASP A CA 1
ATOM 1309 C C . ASP A 1 171 ? -7.301 -12.171 -1.650 1.00 94.06 171 ASP A C 1
ATOM 1311 O O . ASP A 1 171 ? -8.362 -12.585 -1.174 1.00 94.06 171 ASP A O 1
ATOM 1315 N N . LEU A 1 172 ? -7.139 -12.006 -2.964 1.00 94.69 172 LEU A N 1
ATOM 1316 C CA . LEU A 1 172 ? -8.191 -12.209 -3.963 1.00 94.69 172 LEU A CA 1
ATOM 1317 C C . LEU A 1 172 ? -8.754 -13.641 -3.974 1.00 94.69 172 LEU A C 1
ATOM 1319 O O . LEU A 1 172 ? -9.839 -13.867 -4.510 1.00 94.69 172 LEU A O 1
ATOM 1323 N N . LYS A 1 173 ? -8.075 -14.621 -3.367 1.00 94.06 173 LYS A N 1
ATOM 1324 C CA . LYS A 1 173 ? -8.586 -15.996 -3.255 1.00 94.06 173 LYS A CA 1
ATOM 1325 C C . LYS A 1 173 ? -9.762 -16.107 -2.294 1.00 94.06 173 LYS A C 1
ATOM 1327 O O . LYS A 1 173 ? -10.654 -16.914 -2.537 1.00 94.06 173 LYS A O 1
ATOM 1332 N N . PHE A 1 174 ? -9.774 -15.288 -1.248 1.00 97.06 174 PHE A N 1
ATOM 1333 C CA . PHE A 1 174 ? -10.765 -15.353 -0.176 1.00 97.06 174 PHE A CA 1
ATOM 1334 C C . PHE A 1 174 ? -11.563 -14.054 0.001 1.00 97.06 174 PHE A C 1
ATOM 1336 O O . PHE A 1 174 ? -12.518 -14.038 0.768 1.00 97.06 174 PHE A O 1
ATOM 1343 N N . CYS A 1 175 ? -11.193 -12.970 -0.684 1.00 98.06 175 CYS A N 1
ATOM 1344 C CA . CYS A 1 175 ? -11.919 -11.703 -0.635 1.00 98.06 175 CYS A CA 1
ATOM 1345 C C . CYS A 1 175 ? -13.282 -11.812 -1.348 1.00 98.06 175 CYS A C 1
ATOM 1347 O O . CYS A 1 175 ? -13.355 -12.327 -2.468 1.00 98.06 175 CYS A O 1
ATOM 1349 N N . ASP A 1 176 ? -14.338 -11.297 -0.713 1.00 98.31 176 ASP A N 1
ATOM 1350 C CA . ASP A 1 176 ? -15.709 -11.238 -1.239 1.00 98.31 176 ASP A CA 1
ATOM 1351 C C . ASP A 1 176 ? -16.169 -9.788 -1.501 1.00 98.31 176 ASP A C 1
ATOM 1353 O O . ASP A 1 176 ? -17.088 -9.574 -2.290 1.00 98.31 176 ASP A O 1
ATOM 1357 N N . TYR A 1 177 ? -15.513 -8.783 -0.906 1.00 98.75 177 TYR A N 1
ATOM 1358 C CA . TYR A 1 177 ? -15.766 -7.362 -1.171 1.00 98.75 177 TYR A CA 1
ATOM 1359 C C . TYR A 1 177 ? -14.464 -6.558 -1.238 1.00 98.75 177 TYR A C 1
ATOM 1361 O O . TYR A 1 177 ? -13.767 -6.385 -0.237 1.00 98.75 177 TYR A O 1
ATOM 1369 N N . LEU A 1 178 ? -14.150 -6.005 -2.407 1.00 98.50 178 LEU A N 1
ATOM 1370 C CA . LEU A 1 178 ? -12.942 -5.213 -2.613 1.00 98.50 178 LEU A CA 1
ATOM 1371 C C . LEU A 1 178 ? -13.283 -3.776 -2.997 1.00 98.50 178 LEU A C 1
ATOM 1373 O O . LEU A 1 178 ? -13.899 -3.523 -4.032 1.00 98.50 178 LEU A O 1
ATOM 1377 N N . LEU A 1 179 ? -12.805 -2.832 -2.187 1.00 98.31 179 LEU A N 1
ATOM 1378 C CA . LEU A 1 179 ? -12.852 -1.404 -2.473 1.00 98.31 179 LEU A CA 1
ATOM 1379 C C . LEU A 1 179 ? -11.484 -0.931 -2.981 1.00 98.31 179 LEU A C 1
ATOM 1381 O O . LEU A 1 179 ? -10.495 -0.946 -2.248 1.00 98.31 179 LEU A O 1
ATOM 1385 N N . ILE A 1 180 ? -11.407 -0.505 -4.239 1.00 96.56 180 ILE A N 1
ATOM 1386 C CA . ILE A 1 180 ? -10.172 -0.007 -4.853 1.00 96.56 180 ILE A CA 1
ATOM 1387 C C . ILE A 1 180 ? -10.219 1.509 -4.949 1.00 96.56 180 ILE A C 1
ATOM 1389 O O . ILE A 1 180 ? -11.139 2.058 -5.541 1.00 96.56 180 ILE A O 1
ATOM 1393 N N . PHE A 1 181 ? -9.181 2.180 -4.464 1.00 95.94 181 PHE A N 1
ATOM 1394 C CA . PHE A 1 181 ? -9.032 3.621 -4.603 1.00 95.94 181 PHE A CA 1
ATOM 1395 C C . PHE A 1 181 ? -7.835 3.972 -5.495 1.00 95.94 181 PHE A C 1
ATOM 1397 O O . PHE A 1 181 ? -6.690 3.619 -5.185 1.00 95.94 181 PHE A O 1
ATOM 1404 N N . GLY A 1 182 ? -8.080 4.682 -6.600 1.00 91.56 182 GLY A N 1
ATOM 1405 C CA . GLY A 1 182 ? -7.023 5.222 -7.466 1.00 91.56 182 GLY A CA 1
ATOM 1406 C C . GLY A 1 182 ? -5.958 4.192 -7.879 1.00 91.56 182 GLY A C 1
ATOM 1407 O O . GLY A 1 182 ? -4.764 4.502 -7.933 1.00 91.56 182 GLY A O 1
ATOM 1408 N N . SER A 1 183 ? -6.353 2.938 -8.100 1.00 90.69 183 SER A N 1
ATOM 1409 C CA . SER A 1 183 ? -5.453 1.840 -8.462 1.00 90.69 183 SER A CA 1
ATOM 1410 C C . SER A 1 183 ? -6.045 0.996 -9.588 1.00 90.69 183 SER A C 1
ATOM 1412 O O . SER A 1 183 ? -7.250 0.957 -9.807 1.00 90.69 183 SER A O 1
ATOM 1414 N N . SER A 1 184 ? -5.174 0.296 -10.314 1.00 89.31 184 SER A N 1
ATOM 1415 C CA . SER A 1 184 ? -5.545 -0.702 -11.326 1.00 89.31 184 SER A CA 1
ATOM 1416 C C . SER A 1 184 ? -5.101 -2.108 -10.916 1.00 89.31 184 SER A C 1
ATOM 1418 O O . SER A 1 184 ? -4.685 -2.899 -11.770 1.00 89.31 184 SER A O 1
ATOM 1420 N N . HIS A 1 185 ? -5.147 -2.377 -9.607 1.00 90.75 185 HIS A N 1
ATOM 1421 C CA . HIS A 1 185 ? -4.801 -3.652 -8.987 1.00 90.75 185 HIS A CA 1
ATOM 1422 C C . HIS A 1 185 ? -5.567 -4.805 -9.648 1.00 90.75 185 HIS A C 1
ATOM 1424 O O . HIS A 1 185 ? -6.788 -4.744 -9.750 1.00 90.75 185 HIS A O 1
ATOM 1430 N N . GLY A 1 186 ? -4.862 -5.839 -10.115 1.00 90.56 186 GLY A N 1
ATOM 1431 C CA . GLY A 1 186 ? -5.487 -6.975 -10.802 1.00 90.56 186 GLY A CA 1
ATOM 1432 C C . GLY A 1 186 ? -5.981 -6.683 -12.227 1.00 90.56 186 GLY A C 1
ATOM 1433 O O . GLY A 1 186 ? -6.775 -7.447 -12.762 1.00 90.56 186 GLY A O 1
ATOM 1434 N N . PHE A 1 187 ? -5.536 -5.593 -12.868 1.00 90.00 187 PHE A N 1
ATOM 1435 C CA . PHE A 1 187 ? -5.940 -5.272 -14.246 1.00 90.00 187 PHE A CA 1
ATOM 1436 C C . PHE A 1 187 ? -4.771 -4.913 -15.166 1.00 90.00 187 PHE A C 1
ATOM 1438 O O . PHE A 1 187 ? -4.505 -5.628 -16.128 1.00 90.00 187 PHE A O 1
ATOM 1445 N N . VAL A 1 188 ? -4.094 -3.785 -14.918 1.00 81.31 188 VAL A N 1
ATOM 1446 C CA . VAL A 1 188 ? -3.108 -3.215 -15.870 1.00 81.31 188 VAL A CA 1
ATOM 1447 C C . VAL A 1 188 ? -1.773 -2.860 -15.212 1.00 81.31 188 VAL A C 1
ATOM 1449 O O . VAL A 1 188 ? -0.738 -2.842 -15.879 1.00 81.31 188 VAL A O 1
ATOM 1452 N N . ALA A 1 189 ? -1.773 -2.574 -13.910 1.00 78.31 189 ALA A N 1
ATOM 1453 C CA . ALA A 1 189 ? -0.609 -2.071 -13.187 1.00 78.31 189 ALA A CA 1
ATOM 1454 C C . ALA A 1 189 ? -0.488 -2.723 -11.799 1.00 78.31 189 ALA A C 1
ATOM 1456 O O . ALA A 1 189 ? -1.265 -3.611 -11.465 1.00 78.31 189 ALA A O 1
ATOM 1457 N N . GLN A 1 190 ? 0.479 -2.241 -11.007 1.00 79.62 190 GLN A N 1
ATOM 1458 C CA . GLN A 1 190 ? 0.910 -2.789 -9.711 1.00 79.62 190 GLN A CA 1
ATOM 1459 C C . GLN A 1 190 ? 1.793 -4.044 -9.841 1.00 79.62 190 GLN A C 1
ATOM 1461 O O . GLN A 1 190 ? 2.192 -4.442 -10.946 1.00 79.62 190 GLN A O 1
ATOM 1466 N N . GLN A 1 191 ? 2.229 -4.572 -8.697 1.00 77.25 191 GLN A N 1
ATOM 1467 C CA . GLN A 1 191 ? 3.090 -5.745 -8.629 1.00 77.25 191 GLN A CA 1
ATOM 1468 C C . GLN A 1 191 ? 2.371 -6.968 -9.172 1.00 77.25 191 GLN A C 1
ATOM 1470 O O . GLN A 1 191 ? 1.151 -7.032 -9.146 1.00 77.25 191 GLN A O 1
ATOM 1475 N N . ASN A 1 192 ? 3.134 -7.929 -9.687 1.00 81.19 192 ASN A N 1
ATOM 1476 C CA . ASN A 1 192 ? 2.608 -9.222 -10.116 1.00 81.19 192 ASN A CA 1
ATOM 1477 C C . ASN A 1 192 ? 1.388 -9.145 -11.065 1.00 81.19 192 ASN A C 1
ATOM 1479 O O . ASN A 1 192 ? 0.487 -9.979 -11.011 1.00 81.19 192 ASN A O 1
ATOM 1483 N N . ALA A 1 193 ? 1.354 -8.130 -11.940 1.00 85.12 193 ALA A N 1
ATOM 1484 C CA . ALA A 1 193 ? 0.153 -7.749 -12.688 1.00 85.12 193 ALA A CA 1
ATOM 1485 C C . ALA A 1 193 ? -0.502 -8.905 -13.467 1.00 85.12 193 ALA A C 1
ATOM 1487 O O . ALA A 1 193 ? -1.723 -8.969 -13.534 1.00 85.12 193 ALA A O 1
ATOM 1488 N N . MET A 1 194 ? 0.287 -9.825 -14.037 1.00 88.56 194 MET A N 1
ATOM 1489 C CA . MET A 1 194 ? -0.254 -10.963 -14.792 1.00 88.56 194 MET A CA 1
ATOM 1490 C C . MET A 1 194 ? -0.901 -12.015 -13.884 1.00 88.56 194 MET A C 1
ATOM 1492 O O . MET A 1 194 ? -2.006 -12.463 -14.185 1.00 88.56 194 MET A O 1
ATOM 1496 N N . GLY A 1 195 ? -0.242 -12.390 -12.782 1.00 88.75 195 GLY A N 1
ATOM 1497 C CA . GLY A 1 195 ? -0.798 -13.316 -11.796 1.00 88.75 195 GLY A CA 1
ATOM 1498 C C . GLY A 1 195 ? -2.051 -12.746 -11.134 1.00 88.75 195 GLY A C 1
ATOM 1499 O O . GLY A 1 195 ? -3.100 -13.383 -11.148 1.00 88.75 195 GLY A O 1
ATOM 1500 N N . LEU A 1 196 ? -1.988 -11.495 -10.673 1.00 89.81 196 LEU A N 1
ATOM 1501 C CA . LEU A 1 196 ? -3.128 -10.835 -10.032 1.00 89.81 196 LEU A CA 1
ATOM 1502 C C . LEU A 1 196 ? -4.283 -10.558 -10.996 1.00 89.81 196 LEU A C 1
ATOM 1504 O O . LEU A 1 196 ? -5.427 -10.547 -10.565 1.00 89.81 196 LEU A O 1
ATOM 1508 N N . ALA A 1 197 ? -4.029 -10.355 -12.294 1.00 91.75 197 ALA A N 1
ATOM 1509 C CA . ALA A 1 197 ? -5.114 -10.225 -13.267 1.00 91.75 197 ALA A CA 1
ATOM 1510 C C . ALA A 1 197 ? -5.931 -11.511 -13.405 1.00 91.75 197 ALA A C 1
ATOM 1512 O O . ALA A 1 197 ? -7.155 -11.460 -13.544 1.00 91.75 197 ALA A O 1
ATOM 1513 N N . ARG A 1 198 ? -5.266 -12.667 -13.324 1.00 91.06 198 ARG A N 1
ATOM 1514 C CA . ARG A 1 198 ? -5.944 -13.960 -13.266 1.00 91.06 198 ARG A CA 1
ATOM 1515 C C . ARG A 1 198 ? -6.727 -14.104 -11.962 1.00 91.06 198 ARG A C 1
ATOM 1517 O O . ARG A 1 198 ? -7.915 -14.396 -12.019 1.00 91.06 198 ARG A O 1
ATOM 1524 N N . GLU A 1 199 ? -6.091 -13.854 -10.819 1.00 92.38 199 GLU A N 1
ATOM 1525 C CA . GLU A 1 199 ? -6.746 -13.976 -9.508 1.00 92.38 199 GLU A CA 1
ATOM 1526 C C . GLU A 1 199 ? -7.946 -13.025 -9.373 1.00 92.38 199 GLU A C 1
ATOM 1528 O O . GLU A 1 199 ? -8.990 -13.414 -8.862 1.00 92.38 199 GLU A O 1
ATOM 1533 N N . MET A 1 200 ? -7.855 -11.810 -9.919 1.00 95.25 200 MET A N 1
ATOM 1534 C CA . MET A 1 200 ? -8.964 -10.855 -9.988 1.00 95.25 200 MET A CA 1
ATOM 1535 C C . MET A 1 200 ? -10.120 -11.377 -10.846 1.00 95.25 200 MET A C 1
ATOM 1537 O O . MET A 1 200 ? -11.287 -11.237 -10.480 1.00 95.25 200 MET A O 1
ATOM 1541 N N . ALA A 1 201 ? -9.819 -11.984 -11.997 1.00 94.75 201 ALA A N 1
ATOM 1542 C CA . ALA A 1 201 ? -10.841 -12.585 -12.849 1.00 94.75 201 ALA A CA 1
ATOM 1543 C C . ALA A 1 201 ? -11.537 -13.767 -12.152 1.00 94.75 201 ALA A C 1
ATOM 1545 O O . ALA A 1 201 ? -12.764 -13.871 -12.207 1.00 94.75 201 ALA A O 1
ATOM 1546 N N . GLU A 1 202 ? -10.775 -14.620 -11.464 1.00 96.00 202 GLU A N 1
ATOM 1547 C CA . GLU A 1 202 ? -11.295 -15.742 -10.674 1.00 96.00 202 GLU A CA 1
ATOM 1548 C C . GLU A 1 202 ? -12.160 -15.247 -9.502 1.00 96.00 202 GLU A C 1
ATOM 1550 O O . GLU A 1 202 ? -13.278 -15.730 -9.324 1.00 96.00 202 GLU A O 1
ATOM 1555 N N . ALA A 1 203 ? -11.708 -14.228 -8.763 1.00 97.38 203 ALA A N 1
ATOM 1556 C CA . ALA A 1 203 ? -12.449 -13.631 -7.652 1.00 97.38 203 ALA A CA 1
ATOM 1557 C C . ALA A 1 203 ? -13.791 -13.034 -8.096 1.00 97.38 203 ALA A C 1
ATOM 1559 O O . ALA A 1 203 ? -14.831 -13.316 -7.502 1.00 97.38 203 ALA A O 1
ATOM 1560 N N . ARG A 1 204 ? -13.795 -12.268 -9.193 1.00 96.81 204 ARG A N 1
ATOM 1561 C CA . ARG A 1 204 ? -15.032 -11.718 -9.770 1.00 96.81 204 ARG A CA 1
ATOM 1562 C C . ARG A 1 204 ? -15.970 -12.819 -10.267 1.00 96.81 204 ARG A C 1
ATOM 1564 O O . ARG A 1 204 ? -17.172 -12.730 -10.060 1.00 96.81 204 ARG A O 1
ATOM 1571 N N . THR A 1 205 ? -15.435 -13.887 -10.864 1.00 97.25 205 THR A N 1
ATOM 1572 C CA . THR A 1 205 ? -16.240 -15.047 -11.301 1.00 97.25 205 THR A CA 1
ATOM 1573 C C . THR A 1 205 ? -16.862 -15.792 -10.116 1.00 97.25 205 THR A C 1
ATOM 1575 O O . THR A 1 205 ? -17.986 -16.273 -10.221 1.00 97.25 205 THR A O 1
ATOM 1578 N N . ARG A 1 206 ? -16.164 -15.850 -8.973 1.00 97.81 206 ARG A N 1
ATOM 1579 C CA . ARG A 1 206 ? -16.686 -16.399 -7.709 1.00 97.81 206 ARG A CA 1
ATOM 1580 C C . ARG A 1 206 ? -17.828 -15.558 -7.117 1.00 97.81 206 ARG A C 1
ATOM 1582 O O . ARG A 1 206 ? -18.578 -16.072 -6.295 1.00 97.81 206 ARG A O 1
ATOM 1589 N N . GLY A 1 207 ? -17.975 -14.304 -7.545 1.00 97.62 207 GLY A N 1
ATOM 1590 C CA . GLY A 1 207 ? -18.991 -13.374 -7.050 1.00 97.62 207 GLY A CA 1
ATOM 1591 C C . GLY A 1 207 ? -18.461 -12.317 -6.081 1.00 97.62 207 GLY A C 1
ATOM 1592 O O . GLY A 1 207 ? -19.263 -11.689 -5.395 1.00 97.62 207 GLY A O 1
ATOM 1593 N N . MET A 1 208 ? -17.138 -12.107 -6.009 1.00 98.50 208 MET A N 1
ATOM 1594 C CA . MET A 1 208 ? -16.568 -10.984 -5.259 1.00 98.50 208 MET A CA 1
ATOM 1595 C C . MET A 1 208 ? -17.109 -9.664 -5.817 1.00 98.50 208 MET A C 1
ATOM 1597 O O . MET A 1 208 ? -16.933 -9.391 -7.006 1.00 98.50 208 MET A O 1
ATOM 1601 N N . LYS A 1 209 ? -17.693 -8.829 -4.954 1.00 98.56 209 LYS A N 1
ATOM 1602 C CA . LYS A 1 209 ? -18.124 -7.479 -5.316 1.00 98.56 209 LYS A CA 1
ATOM 1603 C C . LYS A 1 209 ? -16.919 -6.545 -5.374 1.00 98.56 209 LYS A C 1
ATOM 1605 O O . LYS A 1 209 ? -16.195 -6.381 -4.393 1.00 98.56 209 LYS A O 1
ATOM 1610 N N . LEU A 1 210 ? -16.718 -5.912 -6.520 1.00 98.56 210 LEU A N 1
ATOM 1611 C CA . LEU A 1 210 ? -15.655 -4.954 -6.773 1.00 98.56 210 LEU A CA 1
ATOM 1612 C C . LEU A 1 210 ? -16.234 -3.543 -6.907 1.00 98.56 210 LEU A C 1
ATOM 1614 O O . LEU A 1 210 ? -16.974 -3.254 -7.847 1.00 98.56 210 LEU A O 1
ATOM 1618 N N . VAL A 1 211 ? -15.827 -2.647 -6.010 1.00 98.62 211 VAL A N 1
ATOM 1619 C CA . VAL A 1 211 ? -16.161 -1.219 -6.057 1.00 98.62 211 VAL A CA 1
ATOM 1620 C C . VAL A 1 211 ? -14.889 -0.422 -6.315 1.00 98.62 211 VAL A C 1
ATOM 1622 O O . VAL A 1 211 ? -13.895 -0.576 -5.607 1.00 98.62 211 VAL A O 1
ATOM 1625 N N . VAL A 1 212 ? -14.900 0.437 -7.332 1.00 98.19 212 VAL A N 1
ATOM 1626 C CA . VAL A 1 212 ? -13.739 1.253 -7.712 1.00 98.19 212 VAL A CA 1
ATOM 1627 C C . VAL A 1 212 ? -14.058 2.731 -7.536 1.00 98.19 212 VAL A C 1
ATOM 1629 O O . VAL A 1 212 ? -14.976 3.255 -8.160 1.00 98.19 212 VAL A O 1
ATOM 1632 N N . VAL A 1 213 ? -13.260 3.407 -6.716 1.00 97.94 213 VAL A N 1
ATOM 1633 C CA . VAL A 1 213 ? -13.292 4.851 -6.474 1.00 97.94 213 VAL A CA 1
ATOM 1634 C C . VAL A 1 213 ? -12.167 5.488 -7.279 1.00 97.94 213 VAL A C 1
ATOM 1636 O O . VAL A 1 213 ? -10.981 5.279 -7.004 1.00 97.94 213 VAL A O 1
ATOM 1639 N N . ASP A 1 214 ? -12.536 6.219 -8.324 1.00 96.06 214 ASP A N 1
ATOM 1640 C CA . ASP A 1 214 ? -11.588 6.764 -9.299 1.00 96.06 214 ASP A CA 1
ATOM 1641 C C . ASP A 1 214 ? -12.217 7.990 -9.985 1.00 96.06 214 ASP A C 1
ATOM 1643 O O . ASP A 1 214 ? -13.402 7.941 -10.322 1.00 96.06 214 ASP A O 1
ATOM 1647 N N . PRO A 1 215 ? -11.497 9.107 -10.200 1.00 95.56 215 PRO A N 1
ATOM 1648 C CA . PRO A 1 215 ? -12.032 10.253 -10.940 1.00 95.56 215 PRO A CA 1
ATOM 1649 C C . PRO A 1 215 ? -12.400 9.945 -12.396 1.00 95.56 215 PRO A C 1
ATOM 1651 O O . PRO A 1 215 ? -13.175 10.688 -12.999 1.00 95.56 215 PRO A O 1
ATOM 1654 N N . VAL A 1 216 ? -11.853 8.875 -12.978 1.00 93.56 216 VAL A N 1
ATOM 1655 C CA . VAL A 1 216 ? -12.170 8.437 -14.342 1.00 93.56 216 VAL A CA 1
ATOM 1656 C C . VAL A 1 216 ? -12.639 6.987 -14.352 1.00 93.56 216 VAL A C 1
ATOM 1658 O O . VAL A 1 216 ? -12.261 6.193 -13.493 1.00 93.56 216 VAL A O 1
ATOM 1661 N N . CYS A 1 217 ? -13.419 6.607 -15.367 1.00 95.19 217 CYS A N 1
ATOM 1662 C CA . CYS A 1 217 ? -13.775 5.206 -15.595 1.00 95.19 217 CYS A CA 1
ATOM 1663 C C . CYS A 1 217 ? -12.552 4.441 -16.134 1.00 95.19 217 CYS A C 1
ATOM 1665 O O . CYS A 1 217 ? -12.397 4.217 -17.335 1.00 95.19 217 CYS A O 1
ATOM 1667 N N . SER A 1 218 ? -11.624 4.114 -15.234 1.00 93.25 218 SER A N 1
ATOM 1668 C CA . SER A 1 218 ? -10.375 3.417 -15.525 1.00 93.25 218 SER A CA 1
ATOM 1669 C C . SER A 1 218 ? -10.589 1.963 -15.975 1.00 93.25 218 SER A C 1
ATOM 1671 O O . SER A 1 218 ? -11.694 1.416 -15.970 1.00 93.25 218 SER A O 1
ATOM 1673 N N . TYR A 1 219 ? -9.508 1.275 -16.361 1.00 91.94 219 TYR A N 1
ATOM 1674 C CA . TYR A 1 219 ? -9.581 -0.141 -16.752 1.00 91.94 219 TYR A CA 1
ATOM 1675 C C . TYR A 1 219 ? -10.099 -1.065 -15.644 1.00 91.94 219 TYR A C 1
ATOM 1677 O O . TYR A 1 219 ? -10.650 -2.119 -15.972 1.00 91.94 219 TYR A O 1
ATOM 1685 N N . ALA A 1 220 ? -9.895 -0.683 -14.378 1.00 93.81 220 ALA A N 1
ATOM 1686 C CA . ALA A 1 220 ? -10.470 -1.358 -13.222 1.00 93.81 220 ALA A CA 1
ATOM 1687 C C . ALA A 1 220 ? -11.954 -1.001 -13.074 1.00 93.81 220 ALA A C 1
ATOM 1689 O O . ALA A 1 220 ? -12.787 -1.900 -13.038 1.00 93.81 220 ALA A O 1
ATOM 1690 N N . ALA A 1 221 ? -12.291 0.294 -13.093 1.00 95.81 221 ALA A N 1
ATOM 1691 C CA . ALA A 1 221 ? -13.667 0.776 -12.960 1.00 95.81 221 ALA A CA 1
ATOM 1692 C C . ALA A 1 221 ? -14.607 0.219 -14.044 1.00 95.81 221 ALA A C 1
ATOM 1694 O O . ALA A 1 221 ? -15.702 -0.230 -13.738 1.00 95.81 221 ALA A O 1
ATOM 1695 N N . SER A 1 222 ? -14.148 0.137 -15.297 1.00 95.75 222 SER A N 1
ATOM 1696 C CA . SER A 1 222 ? -14.917 -0.440 -16.417 1.00 95.75 222 SER A CA 1
ATOM 1697 C C . SER A 1 222 ? -15.245 -1.932 -16.271 1.00 95.75 222 SER A C 1
ATOM 1699 O O . SER A 1 222 ? -16.028 -2.464 -17.054 1.00 95.75 222 SER A O 1
ATOM 1701 N N . LYS A 1 223 ? -14.623 -2.627 -15.311 1.00 95.44 223 LYS A N 1
ATOM 1702 C CA . LYS A 1 223 ? -14.878 -4.038 -14.986 1.00 95.44 223 LYS A CA 1
ATOM 1703 C C . LYS A 1 223 ? -15.398 -4.208 -13.556 1.00 95.44 223 LYS A C 1
ATOM 1705 O O . LYS A 1 223 ? -15.621 -5.339 -13.134 1.00 95.44 223 LYS A O 1
ATOM 1710 N N . ALA A 1 224 ? -15.548 -3.127 -12.802 1.00 97.12 224 ALA A N 1
ATOM 1711 C CA . ALA A 1 224 ? -16.098 -3.163 -11.459 1.00 97.12 224 ALA A CA 1
ATOM 1712 C C . ALA A 1 224 ? -17.608 -3.414 -11.506 1.00 97.12 224 ALA A C 1
ATOM 1714 O O . ALA A 1 224 ? -18.251 -3.143 -12.520 1.00 97.12 224 ALA A O 1
ATOM 1715 N N . ASP A 1 225 ? -18.166 -3.909 -10.406 1.00 98.19 225 ASP A N 1
ATOM 1716 C CA . ASP A 1 225 ? -19.617 -3.936 -10.212 1.00 98.19 225 ASP A CA 1
ATOM 1717 C C . ASP A 1 225 ? -20.155 -2.515 -10.015 1.00 98.19 225 ASP A C 1
ATOM 1719 O O . ASP A 1 225 ? -21.270 -2.198 -10.421 1.00 98.19 225 ASP A O 1
ATOM 1723 N N . GLU A 1 226 ? -19.337 -1.639 -9.424 1.00 98.12 226 GLU A N 1
ATOM 1724 C CA . GLU A 1 226 ? -19.653 -0.230 -9.240 1.00 98.12 226 GLU A CA 1
ATOM 1725 C C . GLU A 1 226 ? -18.416 0.654 -9.446 1.00 98.12 226 GLU A C 1
ATOM 1727 O O . GLU A 1 226 ? -17.348 0.414 -8.875 1.00 98.12 226 GLU A O 1
ATOM 1732 N N . TRP A 1 227 ? -18.580 1.720 -10.230 1.00 98.44 227 TRP A N 1
ATOM 1733 C CA . TRP A 1 227 ? -17.636 2.832 -10.296 1.00 98.44 227 TRP A CA 1
ATOM 1734 C C . TRP A 1 227 ? -18.211 4.034 -9.548 1.00 98.44 227 TRP A C 1
ATOM 1736 O O . TRP A 1 227 ? -19.293 4.517 -9.879 1.00 98.44 227 TRP A O 1
ATOM 1746 N N . ILE A 1 228 ? -17.464 4.534 -8.567 1.00 98.44 228 ILE A N 1
ATOM 1747 C CA . ILE A 1 228 ? -17.792 5.740 -7.812 1.00 98.44 228 ILE A CA 1
ATOM 1748 C C . ILE A 1 228 ? -16.870 6.869 -8.297 1.00 98.44 228 ILE A C 1
ATOM 1750 O O . ILE A 1 228 ? -15.685 6.886 -7.938 1.00 98.44 228 ILE A O 1
ATOM 1754 N N . PRO A 1 229 ? -17.374 7.815 -9.113 1.00 97.50 229 PRO A N 1
ATOM 1755 C CA . PRO A 1 229 ? -16.594 8.968 -9.532 1.00 97.50 229 PRO A CA 1
ATOM 1756 C C . PRO A 1 229 ? -16.331 9.882 -8.336 1.00 97.50 229 PRO A C 1
ATOM 1758 O O . PRO A 1 229 ? -17.255 10.296 -7.635 1.00 97.50 229 PRO A O 1
ATOM 1761 N N . ILE A 1 230 ? -15.063 10.217 -8.119 1.00 97.44 230 ILE A N 1
ATOM 1762 C CA . ILE A 1 230 ? -14.631 11.102 -7.036 1.00 97.44 230 ILE A CA 1
ATOM 1763 C C . ILE A 1 230 ? -13.949 12.350 -7.595 1.00 97.44 230 ILE A C 1
ATOM 1765 O O . ILE A 1 230 ? -13.247 12.298 -8.606 1.00 97.44 230 ILE A O 1
ATOM 1769 N N . ARG A 1 231 ? -14.100 13.492 -6.917 1.00 96.62 231 ARG A N 1
ATOM 1770 C CA . ARG A 1 231 ? -13.291 14.682 -7.210 1.00 96.62 231 ARG A CA 1
ATOM 1771 C C . ARG A 1 231 ? -11.799 14.366 -6.962 1.00 96.62 231 ARG A C 1
ATOM 1773 O O . ARG A 1 231 ? -11.464 13.953 -5.850 1.00 96.62 231 ARG A O 1
ATOM 1780 N N . PRO A 1 232 ? -10.885 14.582 -7.931 1.00 94.75 232 PRO A N 1
ATOM 1781 C CA . PRO A 1 232 ? -9.468 14.251 -7.765 1.00 94.75 232 PRO A CA 1
ATOM 1782 C C . PRO A 1 232 ? -8.851 14.821 -6.480 1.00 94.75 232 PRO A C 1
ATOM 1784 O O . PRO A 1 232 ? -8.986 16.013 -6.199 1.00 94.75 232 PRO A O 1
ATOM 1787 N N . GLY A 1 233 ? -8.148 13.978 -5.718 1.00 91.94 233 GLY A N 1
ATOM 1788 C CA . GLY A 1 233 ? -7.447 14.373 -4.493 1.00 91.94 233 GLY A CA 1
ATOM 1789 C C . GLY A 1 233 ? -8.334 14.524 -3.253 1.00 91.94 233 GLY A C 1
ATOM 1790 O O . GLY A 1 233 ? -7.875 15.080 -2.255 1.00 91.94 233 GLY A O 1
ATOM 1791 N N . THR A 1 234 ? -9.584 14.051 -3.295 1.00 95.81 234 THR A N 1
ATOM 1792 C CA . THR A 1 234 ? -10.527 14.122 -2.160 1.00 95.81 234 THR A CA 1
ATOM 1793 C C . THR A 1 234 ? -10.786 12.778 -1.476 1.00 95.81 234 THR A C 1
ATOM 1795 O O . THR A 1 234 ? -11.606 12.691 -0.563 1.00 95.81 234 THR A O 1
ATOM 1798 N N . ASP A 1 235 ? -10.032 11.743 -1.850 1.00 95.81 235 ASP A N 1
ATOM 1799 C CA . ASP A 1 235 ? -10.141 10.361 -1.366 1.00 95.81 235 ASP A CA 1
ATOM 1800 C C . ASP A 1 235 ? -10.091 10.253 0.161 1.00 95.81 235 ASP A C 1
ATOM 1802 O O . ASP A 1 235 ? -10.857 9.500 0.758 1.00 95.81 235 ASP A O 1
ATOM 1806 N N . THR A 1 236 ? -9.253 11.066 0.810 1.00 95.50 236 THR A N 1
ATOM 1807 C CA . THR A 1 236 ? -9.131 11.113 2.274 1.00 95.50 236 THR A CA 1
ATOM 1808 C C . THR A 1 236 ? -10.447 11.499 2.948 1.00 95.50 236 THR A C 1
ATOM 1810 O O . THR A 1 236 ? -10.795 10.928 3.975 1.00 95.50 236 THR A O 1
ATOM 1813 N N . ALA A 1 237 ? -11.217 12.431 2.375 1.00 97.56 237 ALA A N 1
ATOM 1814 C CA . ALA A 1 237 ? -12.513 12.814 2.936 1.00 97.56 237 ALA A CA 1
ATOM 1815 C C . ALA A 1 237 ? -13.535 11.676 2.810 1.00 97.56 237 ALA A C 1
ATOM 1817 O O . ALA A 1 237 ? -14.301 11.444 3.744 1.00 97.56 237 ALA A O 1
ATOM 1818 N N . PHE A 1 238 ? -13.510 10.934 1.697 1.00 98.44 238 PHE A N 1
ATOM 1819 C CA . PHE A 1 238 ? -14.340 9.742 1.520 1.00 98.44 238 PHE A CA 1
ATOM 1820 C C . PHE A 1 238 ? -13.942 8.634 2.510 1.00 98.44 238 PHE A C 1
ATOM 1822 O O . PHE A 1 238 ? -14.802 8.126 3.224 1.00 98.44 238 PHE A O 1
ATOM 1829 N N . ALA A 1 239 ? -12.646 8.326 2.640 1.00 98.19 239 ALA A N 1
ATOM 1830 C CA . ALA A 1 239 ? -12.136 7.320 3.574 1.00 98.19 239 ALA A CA 1
ATOM 1831 C C . ALA A 1 239 ? -12.459 7.657 5.041 1.00 98.19 239 ALA A C 1
ATOM 1833 O O . ALA A 1 239 ? -12.992 6.817 5.765 1.00 98.19 239 ALA A O 1
ATOM 1834 N N . LEU A 1 240 ? -12.210 8.897 5.479 1.00 98.50 240 LEU A N 1
ATOM 1835 C CA . LEU A 1 240 ? -12.557 9.353 6.830 1.00 98.50 240 LEU A CA 1
ATOM 1836 C C . LEU A 1 240 ? -14.069 9.299 7.077 1.00 98.50 240 LEU A C 1
ATOM 1838 O O . LEU A 1 240 ? -14.495 8.967 8.180 1.00 98.50 240 LEU A O 1
ATOM 1842 N N . SER A 1 241 ? -14.887 9.576 6.062 1.00 98.81 241 SER A N 1
ATOM 1843 C CA . SER A 1 241 ? -16.339 9.500 6.199 1.00 98.81 241 SER A CA 1
ATOM 1844 C C . SER A 1 241 ? -16.863 8.069 6.267 1.00 98.81 241 SER A C 1
ATOM 1846 O O . SER A 1 241 ? -17.699 7.779 7.121 1.00 98.81 241 SER A O 1
ATOM 1848 N N . LEU A 1 242 ? -16.311 7.148 5.468 1.00 98.62 242 LEU A N 1
ATOM 1849 C CA . LEU A 1 242 ? -16.573 5.713 5.611 1.00 98.62 242 LEU A CA 1
ATOM 1850 C C . LEU A 1 242 ? -16.265 5.252 7.039 1.00 98.62 242 LEU A C 1
ATOM 1852 O O . LEU A 1 242 ? -17.111 4.644 7.688 1.00 98.62 242 LEU A O 1
ATOM 1856 N N . MET A 1 243 ? -15.091 5.611 7.565 1.00 98.81 243 MET A N 1
ATOM 1857 C CA . MET A 1 243 ? -14.711 5.278 8.940 1.00 98.81 243 MET A CA 1
ATOM 1858 C C . MET A 1 243 ? -15.628 5.935 9.979 1.00 98.81 243 MET A C 1
ATOM 1860 O O . MET A 1 243 ? -15.953 5.306 10.985 1.00 98.81 243 MET A O 1
ATOM 1864 N N . ASN A 1 244 ? -16.098 7.166 9.745 1.00 98.88 244 ASN A N 1
ATOM 1865 C CA . ASN A 1 244 ? -17.085 7.803 10.613 1.00 98.88 244 ASN A CA 1
ATOM 1866 C C . ASN A 1 244 ? -18.403 7.021 10.657 1.00 98.88 244 ASN A C 1
ATOM 1868 O O . ASN A 1 244 ? -18.946 6.834 11.743 1.00 98.88 244 ASN A O 1
ATOM 1872 N N . VAL A 1 245 ? -18.892 6.530 9.516 1.00 98.88 245 VAL A N 1
ATOM 1873 C CA . VAL A 1 245 ? -20.094 5.685 9.481 1.00 98.88 245 VAL A CA 1
ATOM 1874 C C . VAL A 1 245 ? -19.859 4.393 10.265 1.00 98.88 245 VAL A C 1
ATOM 1876 O O . VAL A 1 245 ? -20.663 4.064 11.133 1.00 98.88 245 VAL A O 1
ATOM 1879 N N . LEU A 1 246 ? -18.734 3.704 10.040 1.00 98.75 246 LEU A N 1
ATOM 1880 C CA . LEU A 1 246 ? -18.390 2.473 10.765 1.00 98.75 246 LEU A CA 1
ATOM 1881 C C . LEU A 1 246 ? -18.349 2.683 12.286 1.00 98.75 246 LEU A C 1
ATOM 1883 O O . LEU A 1 246 ? -18.956 1.924 13.039 1.00 98.75 246 LEU A O 1
ATOM 1887 N N . VAL A 1 247 ? -17.661 3.732 12.745 1.00 98.62 247 VAL A N 1
ATOM 1888 C CA . VAL A 1 247 ? -17.363 3.938 14.169 1.00 98.62 247 VAL A CA 1
ATOM 1889 C C . VAL A 1 247 ? -18.466 4.690 14.918 1.00 98.62 247 VAL A C 1
ATOM 1891 O O . VAL A 1 247 ? -18.791 4.324 16.046 1.00 98.62 247 VAL A O 1
ATOM 1894 N N . ASN A 1 248 ? -19.009 5.767 14.345 1.00 98.62 248 ASN A N 1
ATOM 1895 C CA . ASN A 1 248 ? -19.932 6.669 15.043 1.00 98.62 248 ASN A CA 1
ATOM 1896 C C . ASN A 1 248 ? -21.408 6.451 14.688 1.00 98.62 248 ASN A C 1
ATOM 1898 O O . ASN A 1 248 ? -22.241 6.710 15.551 1.00 98.62 248 ASN A O 1
ATOM 1902 N N . GLU A 1 249 ? -21.743 6.018 13.467 1.00 98.62 249 GLU A N 1
ATOM 1903 C CA . GLU A 1 249 ? -23.146 5.774 13.083 1.00 98.62 249 GLU A CA 1
ATOM 1904 C C . GLU A 1 249 ? -23.566 4.320 13.342 1.00 98.62 249 GLU A C 1
ATOM 1906 O O . GLU A 1 249 ? -24.613 4.082 13.938 1.00 98.62 249 GLU A O 1
ATOM 1911 N N . LEU A 1 250 ? -22.750 3.349 12.917 1.00 98.44 250 LEU A N 1
ATOM 1912 C CA . LEU A 1 250 ? -23.054 1.918 13.030 1.00 98.44 250 LEU A CA 1
ATOM 1913 C C . LEU A 1 250 ? -22.504 1.286 14.314 1.00 98.44 250 LEU A C 1
ATOM 1915 O O . LEU A 1 250 ? -23.108 0.354 14.837 1.00 98.44 250 LEU A O 1
ATOM 1919 N N . GLY A 1 251 ? -21.356 1.760 14.809 1.00 98.00 251 GLY A N 1
ATOM 1920 C CA . GLY A 1 251 ? -20.654 1.125 15.929 1.00 98.00 251 GLY A CA 1
ATOM 1921 C C . GLY A 1 251 ? -20.116 -0.273 15.593 1.00 98.00 251 GLY A C 1
ATOM 1922 O O . GLY A 1 251 ? -20.015 -1.116 16.480 1.00 98.00 251 GLY A O 1
ATOM 1923 N N . LEU A 1 252 ? -19.805 -0.532 14.317 1.00 98.06 252 LEU A N 1
ATOM 1924 C CA . LEU A 1 252 ? -19.351 -1.828 13.810 1.00 98.06 252 LEU A CA 1
ATOM 1925 C C . LEU A 1 252 ? -17.876 -1.748 13.395 1.00 98.06 252 LEU A C 1
ATOM 1927 O O . LEU A 1 252 ? -17.536 -1.194 12.350 1.00 98.06 252 LEU A O 1
ATOM 1931 N N . TYR A 1 253 ? -17.002 -2.297 14.236 1.00 97.62 253 TYR A N 1
ATOM 1932 C CA . TYR A 1 253 ? -15.555 -2.404 14.028 1.00 97.62 253 TYR A CA 1
ATOM 1933 C C . TYR A 1 253 ? -14.979 -3.537 14.892 1.00 97.62 253 TYR A C 1
ATOM 1935 O O . TYR A 1 253 ? -15.582 -3.958 15.881 1.00 97.62 253 TYR A O 1
ATOM 1943 N N . ASP A 1 254 ? -13.813 -4.055 14.516 1.00 96.88 254 ASP A N 1
ATOM 1944 C CA . ASP A 1 254 ? -13.175 -5.214 15.138 1.00 96.88 254 ASP A CA 1
ATOM 1945 C C . ASP A 1 254 ? -12.484 -4.844 16.461 1.00 96.88 254 ASP A C 1
ATOM 1947 O O . ASP A 1 254 ? -11.287 -4.559 16.524 1.00 96.88 254 ASP A O 1
ATOM 1951 N N . ILE A 1 255 ? -13.262 -4.824 17.545 1.00 96.56 255 ILE A N 1
ATOM 1952 C CA . ILE A 1 255 ? -12.776 -4.486 18.890 1.00 96.56 255 ILE A CA 1
ATOM 1953 C C . ILE A 1 255 ? -11.602 -5.385 19.328 1.00 96.56 255 ILE A C 1
ATOM 1955 O O . ILE A 1 255 ? -10.589 -4.825 19.763 1.00 96.56 255 ILE A O 1
ATOM 1959 N N . PRO A 1 256 ? -11.673 -6.733 19.231 1.00 93.62 256 PRO A N 1
ATOM 1960 C CA . PRO A 1 256 ? -10.549 -7.585 19.612 1.00 93.62 256 PRO A CA 1
ATOM 1961 C C . PRO A 1 256 ? -9.274 -7.283 18.824 1.00 93.62 256 PRO A C 1
ATOM 1963 O O . PRO A 1 256 ? -8.198 -7.204 19.420 1.00 93.62 256 PRO A O 1
ATOM 1966 N N . TYR A 1 257 ? -9.389 -7.070 17.509 1.00 91.50 257 TYR A N 1
ATOM 1967 C CA . TYR A 1 257 ? -8.246 -6.715 16.674 1.00 91.50 257 TYR A CA 1
ATOM 1968 C C . TYR A 1 257 ? -7.628 -5.380 17.106 1.00 91.50 257 TYR A C 1
ATOM 1970 O O . TYR A 1 257 ? -6.423 -5.311 17.349 1.00 91.50 257 TYR A O 1
ATOM 1978 N N . LEU A 1 258 ? -8.446 -4.337 17.281 1.00 92.06 258 LEU A N 1
ATOM 1979 C CA . LEU A 1 258 ? -7.966 -3.008 17.667 1.00 92.06 258 LEU A CA 1
ATOM 1980 C C . LEU A 1 258 ? -7.272 -3.018 19.032 1.00 92.06 258 LEU A C 1
ATOM 1982 O O . LEU A 1 258 ? -6.243 -2.366 19.195 1.00 92.06 258 LEU A O 1
ATOM 1986 N N . LYS A 1 259 ? -7.796 -3.769 20.006 1.00 91.75 259 LYS A N 1
ATOM 1987 C CA . LYS A 1 259 ? -7.186 -3.861 21.340 1.00 91.75 259 LYS A CA 1
ATOM 1988 C C . LYS A 1 259 ? -5.854 -4.612 21.346 1.00 91.75 259 LYS A C 1
ATOM 1990 O O . LYS A 1 259 ? -5.013 -4.317 22.186 1.00 91.75 259 LYS A O 1
ATOM 1995 N N . LYS A 1 260 ? -5.685 -5.592 20.452 1.00 86.50 260 LYS A N 1
ATOM 1996 C CA . LYS A 1 260 ? -4.540 -6.512 20.465 1.00 86.50 260 LYS A CA 1
ATOM 1997 C C . LYS A 1 260 ? -3.410 -6.106 19.520 1.00 86.50 260 LYS A C 1
ATOM 1999 O O . LYS A 1 260 ? -2.252 -6.314 19.853 1.00 86.50 260 LYS A O 1
ATOM 2004 N N . TYR A 1 261 ? -3.738 -5.577 18.345 1.00 85.00 261 TYR A N 1
ATOM 2005 C CA . TYR A 1 261 ? -2.773 -5.393 17.253 1.00 85.00 261 TYR A CA 1
ATOM 2006 C C . TYR A 1 261 ? -2.578 -3.933 16.847 1.00 85.00 261 TYR A C 1
ATOM 2008 O O . TYR A 1 261 ? -1.950 -3.648 15.830 1.00 85.00 261 TYR A O 1
ATOM 2016 N N . THR A 1 262 ? -3.126 -2.989 17.613 1.00 87.44 262 THR A N 1
ATOM 2017 C CA . THR A 1 262 ? -2.969 -1.561 17.330 1.00 87.44 262 THR A CA 1
ATOM 2018 C C . THR A 1 262 ? -2.732 -0.775 18.614 1.00 87.44 262 THR A C 1
ATOM 2020 O O . THR A 1 262 ? -3.015 -1.246 19.711 1.00 87.44 262 THR A O 1
ATOM 2023 N N . ASN A 1 263 ? -2.305 0.479 18.480 1.00 90.38 263 ASN A N 1
ATOM 2024 C CA . ASN A 1 263 ? -2.138 1.398 19.607 1.00 90.38 263 ASN A CA 1
ATOM 2025 C C . ASN A 1 263 ? -3.453 2.053 20.075 1.00 90.38 263 ASN A C 1
ATOM 2027 O O . ASN A 1 263 ? -3.429 3.042 20.805 1.00 90.38 263 ASN A O 1
ATOM 2031 N N . SER A 1 264 ? -4.604 1.530 19.645 1.00 93.19 264 SER A N 1
ATOM 2032 C CA . SER A 1 264 ? -5.941 2.055 19.953 1.00 93.19 264 SER A CA 1
ATOM 2033 C C . SER A 1 264 ? -6.205 2.244 21.454 1.00 93.19 264 SER A C 1
ATOM 2035 O O . SER A 1 264 ? -6.973 3.130 21.830 1.00 93.19 264 SER A O 1
ATOM 2037 N N . THR A 1 265 ? -5.570 1.439 22.307 1.00 95.19 265 THR A N 1
ATOM 2038 C CA . THR A 1 265 ? -5.738 1.438 23.771 1.00 95.19 265 THR A CA 1
ATOM 2039 C C . THR A 1 265 ? -4.741 2.328 24.516 1.00 95.19 265 THR A C 1
ATOM 2041 O O . THR A 1 265 ? -4.891 2.529 25.722 1.00 95.19 265 THR A O 1
ATOM 2044 N N . TYR A 1 266 ? -3.724 2.865 23.831 1.00 94.94 266 TYR A N 1
ATOM 2045 C CA . TYR A 1 266 ? -2.668 3.643 24.481 1.00 94.94 266 TYR A CA 1
ATOM 2046 C C . TYR A 1 266 ? -3.272 4.935 25.010 1.00 94.94 266 TYR A C 1
ATOM 2048 O O . TYR A 1 266 ? -4.033 5.588 24.299 1.00 94.94 266 TYR A O 1
ATOM 2056 N N . LEU A 1 267 ? -2.933 5.314 26.239 1.00 95.31 267 LEU A N 1
ATOM 2057 C CA . LEU A 1 267 ? -3.387 6.560 26.843 1.00 95.31 267 LEU A CA 1
ATOM 2058 C C . LEU A 1 267 ? -2.557 7.733 26.319 1.00 95.31 267 LEU A C 1
ATOM 2060 O O . LEU A 1 267 ? -1.327 7.710 26.383 1.00 95.31 267 LEU A O 1
ATOM 2064 N N . LEU A 1 268 ? -3.223 8.779 25.830 1.00 92.62 268 LEU A N 1
ATOM 2065 C CA . LEU A 1 268 ? -2.586 10.016 25.385 1.00 92.62 268 LEU A CA 1
ATOM 2066 C C . LEU A 1 268 ? -2.866 11.145 26.363 1.00 92.62 268 LEU A C 1
ATOM 2068 O O . LEU A 1 268 ? -3.994 11.335 26.812 1.00 92.62 268 LEU A O 1
ATOM 2072 N N . ARG A 1 269 ? -1.831 11.944 26.610 1.00 88.25 269 ARG A N 1
ATOM 2073 C CA . ARG A 1 269 ? -1.930 13.250 27.261 1.00 88.25 269 ARG A CA 1
ATOM 2074 C C . ARG A 1 269 ? -2.643 14.262 26.353 1.00 88.25 269 ARG A C 1
ATOM 2076 O O . ARG A 1 269 ? -2.692 14.061 25.138 1.00 88.25 269 ARG A O 1
ATOM 2083 N N . PRO A 1 270 ? -3.096 15.415 26.881 1.00 86.25 270 PRO A N 1
ATOM 2084 C CA . PRO A 1 270 ? -3.722 16.460 26.067 1.00 86.25 270 PRO A CA 1
ATOM 2085 C C . PRO A 1 270 ? -2.770 17.082 25.032 1.00 86.25 270 PRO A C 1
ATOM 2087 O O . PRO A 1 270 ? -3.220 17.611 24.020 1.00 86.25 270 PRO A O 1
ATOM 2090 N N . ASP A 1 271 ? -1.454 16.989 25.258 1.00 83.12 271 ASP A N 1
ATOM 2091 C CA . ASP A 1 271 ? -0.411 17.382 24.296 1.00 83.12 271 ASP A CA 1
ATOM 2092 C C . ASP A 1 271 ? -0.187 16.345 23.171 1.00 83.12 271 ASP A C 1
ATOM 2094 O O . ASP A 1 271 ? 0.660 16.546 22.297 1.00 83.12 271 ASP A O 1
ATOM 2098 N N . GLY A 1 272 ? -0.932 15.235 23.224 1.00 80.06 272 GLY A N 1
ATOM 2099 C CA . GLY A 1 272 ? -0.925 14.115 22.297 1.00 80.06 272 GLY A CA 1
ATOM 2100 C C . GLY A 1 272 ? 0.202 13.093 22.505 1.00 80.06 272 GLY A C 1
ATOM 2101 O O . GLY A 1 272 ? 0.334 12.167 21.709 1.00 80.06 272 GLY A O 1
ATOM 2102 N N . HIS A 1 273 ? 1.062 13.204 23.512 1.00 83.94 273 HIS A N 1
ATOM 2103 C CA . HIS A 1 273 ? 2.091 12.184 23.739 1.00 83.94 273 HIS A CA 1
ATOM 2104 C C . HIS A 1 273 ? 1.516 10.991 24.498 1.00 83.94 273 HIS A C 1
ATOM 2106 O O . HIS A 1 273 ? 0.624 11.149 25.333 1.00 83.94 273 HIS A O 1
ATOM 2112 N N . TYR A 1 274 ? 2.059 9.797 24.237 1.00 87.94 274 TYR A N 1
ATOM 2113 C CA . TYR A 1 274 ? 1.742 8.622 25.045 1.00 87.94 274 TYR A CA 1
ATOM 2114 C C . TYR A 1 274 ? 2.095 8.891 26.501 1.00 87.94 274 TYR A C 1
ATOM 2116 O O . TYR A 1 274 ? 3.188 9.372 26.819 1.00 87.94 274 TYR A O 1
ATOM 2124 N N . LEU A 1 275 ? 1.167 8.553 27.381 1.00 89.94 275 LEU A N 1
ATOM 2125 C CA . LEU A 1 275 ? 1.462 8.407 28.786 1.00 89.94 275 LEU A CA 1
ATOM 2126 C C . LEU A 1 275 ? 2.322 7.150 28.949 1.00 89.94 275 LEU A C 1
ATOM 2128 O O . LEU A 1 275 ? 2.044 6.125 28.329 1.00 89.94 275 LEU A O 1
ATOM 2132 N N . ARG A 1 276 ? 3.397 7.248 29.730 1.00 91.75 276 ARG A N 1
ATOM 2133 C CA . ARG A 1 276 ? 4.401 6.188 29.858 1.00 91.75 276 ARG A CA 1
ATOM 2134 C C . ARG A 1 276 ? 4.612 5.812 31.311 1.00 91.75 276 ARG A C 1
ATOM 2136 O O . ARG A 1 276 ? 4.566 6.693 32.171 1.00 91.75 276 ARG A O 1
ATOM 2143 N N . ASP A 1 277 ? 4.857 4.531 31.555 1.00 89.69 277 ASP A N 1
ATOM 2144 C CA . ASP A 1 277 ? 5.228 4.032 32.871 1.00 89.69 277 ASP A CA 1
ATOM 2145 C C . ASP A 1 277 ? 6.600 4.616 33.254 1.00 89.69 277 ASP A C 1
ATOM 2147 O O . ASP A 1 277 ? 7.546 4.530 32.465 1.00 89.69 277 ASP A O 1
ATOM 2151 N N . PRO A 1 278 ? 6.747 5.245 34.431 1.00 88.12 278 PRO A N 1
ATOM 2152 C CA . PRO A 1 278 ? 8.020 5.820 34.852 1.00 88.12 278 PRO A CA 1
ATOM 2153 C C . PRO A 1 278 ? 9.125 4.780 35.098 1.00 88.12 278 PRO A C 1
ATOM 2155 O O . PRO A 1 278 ? 10.292 5.164 35.161 1.00 88.12 278 PRO A O 1
ATOM 2158 N N . LYS A 1 279 ? 8.796 3.491 35.261 1.00 88.69 279 LYS A N 1
ATOM 2159 C CA . LYS A 1 279 ? 9.771 2.432 35.566 1.00 88.69 279 LYS A CA 1
ATOM 2160 C C . LYS A 1 279 ? 10.560 1.990 34.340 1.00 88.69 279 LYS A C 1
ATOM 2162 O O . LYS A 1 279 ? 11.776 1.845 34.426 1.00 88.69 279 LYS A O 1
ATOM 2167 N N . ASP A 1 280 ? 9.874 1.764 33.225 1.00 84.62 280 ASP A N 1
ATOM 2168 C CA . ASP A 1 280 ? 10.460 1.177 32.013 1.00 84.62 280 ASP A CA 1
ATOM 2169 C C . ASP A 1 280 ? 10.169 1.977 30.732 1.00 84.62 280 ASP A C 1
ATOM 2171 O O . ASP A 1 280 ? 10.770 1.722 29.690 1.00 84.62 280 ASP A O 1
ATOM 2175 N N . GLY A 1 281 ? 9.318 3.004 30.809 1.00 86.31 281 GLY A N 1
ATOM 2176 C CA . GLY A 1 281 ? 8.961 3.854 29.680 1.00 86.31 281 GLY A CA 1
ATOM 2177 C C . GLY A 1 281 ? 7.889 3.270 28.759 1.00 86.31 281 GLY A C 1
ATOM 2178 O O . GLY A 1 281 ? 7.585 3.909 27.746 1.00 86.31 281 GLY A O 1
ATOM 2179 N N . SER A 1 282 ? 7.301 2.118 29.087 1.00 86.75 282 SER A N 1
ATOM 2180 C CA . SER A 1 282 ? 6.260 1.473 28.281 1.00 86.75 282 SER A CA 1
ATOM 2181 C C . SER A 1 282 ? 5.011 2.350 28.178 1.00 86.75 282 SER A C 1
ATOM 2183 O O . SER A 1 282 ? 4.675 3.047 29.141 1.00 86.75 282 SER A O 1
ATOM 2185 N N . PRO A 1 283 ? 4.285 2.342 27.045 1.00 90.00 283 PRO A N 1
ATOM 2186 C CA . PRO A 1 283 ? 2.984 2.996 26.957 1.00 90.00 283 PRO A CA 1
ATOM 2187 C C . PRO A 1 283 ? 2.023 2.487 28.041 1.00 90.00 283 PRO A C 1
ATOM 2189 O O . PRO A 1 283 ? 1.945 1.285 28.301 1.00 90.00 283 PRO A O 1
ATOM 2192 N N . LEU A 1 284 ? 1.285 3.402 28.670 1.00 94.38 284 LEU A N 1
ATOM 2193 C CA . LEU A 1 284 ? 0.235 3.061 29.627 1.00 94.38 284 LEU A CA 1
ATOM 2194 C C . LEU A 1 284 ? -1.100 2.846 28.914 1.00 94.38 284 LEU A C 1
ATOM 2196 O O . LEU A 1 284 ? -1.461 3.587 27.997 1.00 94.38 284 LEU A O 1
ATOM 2200 N N . VAL A 1 285 ? -1.862 1.876 29.410 1.00 96.06 285 VAL A N 1
ATOM 2201 C CA . VAL A 1 285 ? -3.249 1.598 29.021 1.00 96.06 285 VAL A CA 1
ATOM 2202 C C . VAL A 1 285 ? -4.146 1.610 30.260 1.00 96.06 285 VAL A C 1
ATOM 2204 O O . VAL A 1 285 ? -3.671 1.452 31.389 1.00 96.06 285 VAL A O 1
ATOM 2207 N N . TRP A 1 286 ? -5.451 1.809 30.070 1.00 97.75 286 TRP A N 1
ATOM 2208 C CA . TRP A 1 286 ? -6.422 1.714 31.162 1.00 97.75 286 TRP A CA 1
ATOM 2209 C C . TRP A 1 286 ? -7.016 0.308 31.247 1.00 97.75 286 TRP A C 1
ATOM 2211 O O . TRP A 1 286 ? -7.708 -0.121 30.326 1.00 97.75 286 TRP A O 1
ATOM 2221 N N . ASP A 1 287 ? -6.774 -0.390 32.354 1.00 97.19 287 ASP A N 1
ATOM 2222 C CA . ASP A 1 287 ? -7.376 -1.680 32.681 1.00 97.19 287 ASP A CA 1
ATOM 2223 C C . ASP A 1 287 ? -8.796 -1.457 33.217 1.00 97.19 287 ASP A C 1
ATOM 2225 O O . ASP A 1 287 ? -9.003 -1.094 34.379 1.00 97.19 287 ASP A O 1
ATOM 2229 N N . ALA A 1 288 ? -9.788 -1.657 32.350 1.00 96.38 288 ALA A N 1
ATOM 2230 C CA . ALA A 1 288 ? -11.191 -1.448 32.682 1.00 96.38 288 ALA A CA 1
ATOM 2231 C C . ALA A 1 288 ? -11.726 -2.466 33.700 1.00 96.38 288 ALA A C 1
ATOM 2233 O O . ALA A 1 288 ? -12.673 -2.146 34.415 1.00 96.38 288 ALA A O 1
ATOM 2234 N N . LEU A 1 289 ? -11.130 -3.662 33.788 1.00 95.94 289 LEU A N 1
ATOM 2235 C CA . LEU A 1 289 ? -11.549 -4.688 34.744 1.00 95.94 289 LEU A CA 1
ATOM 2236 C C . LEU A 1 289 ? -11.129 -4.307 36.167 1.00 95.94 289 LEU A C 1
ATOM 2238 O O . LEU A 1 289 ? -11.917 -4.431 37.100 1.00 95.94 289 LEU A O 1
ATOM 2242 N N . ASN A 1 290 ? -9.895 -3.823 36.321 1.00 96.06 290 ASN A N 1
ATOM 2243 C CA . ASN A 1 290 ? -9.326 -3.480 37.626 1.00 96.06 290 ASN A CA 1
ATOM 2244 C C . ASN A 1 290 ? -9.465 -1.993 37.995 1.00 96.06 290 ASN A C 1
ATOM 2246 O O . ASN A 1 290 ? -9.081 -1.601 39.096 1.00 96.06 290 ASN A O 1
ATOM 2250 N N . GLY A 1 291 ? -9.977 -1.155 37.088 1.00 95.38 291 GLY A N 1
ATOM 2251 C CA . GLY A 1 291 ? -10.196 0.273 37.331 1.00 95.38 291 GLY A CA 1
ATOM 2252 C C . GLY A 1 291 ? -8.907 1.062 37.575 1.00 95.38 291 GLY A C 1
ATOM 2253 O O . GLY A 1 291 ? -8.896 1.981 38.392 1.00 95.38 291 GLY A O 1
ATOM 2254 N N . ARG A 1 292 ? -7.811 0.692 36.902 1.00 94.81 292 ARG A N 1
ATOM 2255 C CA . ARG A 1 292 ? -6.489 1.311 37.081 1.00 94.81 292 ARG A CA 1
ATOM 2256 C C . ARG A 1 292 ? -5.727 1.399 35.769 1.00 94.81 292 ARG A C 1
ATOM 2258 O O . ARG A 1 292 ? -6.002 0.660 34.831 1.00 94.81 292 ARG A O 1
ATOM 2265 N N . ALA A 1 293 ? -4.698 2.232 35.728 1.00 95.62 293 ALA A N 1
ATOM 2266 C CA . ALA A 1 293 ? -3.726 2.174 34.647 1.00 95.62 293 ALA A CA 1
ATOM 2267 C C . ALA A 1 293 ? -2.654 1.106 34.894 1.00 95.62 293 ALA A C 1
ATOM 2269 O O . ALA A 1 293 ? -2.364 0.735 36.038 1.00 95.62 293 ALA A O 1
ATOM 2270 N N . GLY A 1 294 ? -2.052 0.629 33.811 1.00 94.25 294 GLY A N 1
ATOM 2271 C CA . GLY A 1 294 ? -0.893 -0.254 33.839 1.00 94.25 294 GLY A CA 1
ATOM 2272 C C . GLY A 1 294 ? -0.078 -0.132 32.558 1.00 94.25 294 GLY A C 1
ATOM 2273 O O . GLY A 1 294 ? -0.590 0.336 31.539 1.00 94.25 294 GLY A O 1
ATOM 2274 N N . ALA A 1 295 ? 1.192 -0.534 32.623 1.00 92.69 295 ALA A N 1
ATOM 2275 C CA . ALA A 1 295 ? 2.014 -0.738 31.435 1.00 92.69 295 ALA A CA 1
ATOM 2276 C C . ALA A 1 295 ? 1.325 -1.722 30.477 1.00 92.69 295 ALA A C 1
ATOM 2278 O O . ALA A 1 295 ? 0.643 -2.640 30.936 1.00 92.69 295 ALA A O 1
ATOM 2279 N N . LEU A 1 296 ? 1.507 -1.519 29.170 1.00 86.81 296 LEU A N 1
ATOM 2280 C CA . LEU A 1 296 ? 0.881 -2.310 28.105 1.00 86.81 296 LEU A CA 1
ATOM 2281 C C . LEU A 1 296 ? 0.949 -3.824 28.363 1.00 86.81 296 LEU A C 1
ATOM 2283 O O . LEU A 1 296 ? -0.088 -4.477 28.404 1.00 86.81 296 LEU A O 1
ATOM 2287 N N . ASP A 1 297 ? 2.143 -4.352 28.634 1.00 87.06 297 ASP A N 1
ATOM 2288 C CA . ASP A 1 297 ? 2.374 -5.794 28.827 1.00 87.06 297 ASP A CA 1
ATOM 2289 C C . ASP A 1 297 ? 1.827 -6.331 30.159 1.00 87.06 297 ASP A C 1
ATOM 2291 O O . ASP A 1 297 ? 1.722 -7.539 30.364 1.00 87.06 297 ASP A O 1
ATOM 2295 N N . ALA A 1 298 ? 1.477 -5.437 31.087 1.00 91.38 298 ALA A N 1
ATOM 2296 C CA . ALA A 1 298 ? 0.927 -5.778 32.396 1.00 91.38 298 ALA A CA 1
ATOM 2297 C C . ALA A 1 298 ? -0.612 -5.785 32.420 1.00 91.38 298 ALA A C 1
ATOM 2299 O O . ALA A 1 298 ? -1.206 -5.999 33.483 1.00 91.38 298 ALA A O 1
ATOM 2300 N N . VAL A 1 299 ? -1.264 -5.510 31.285 1.00 92.56 299 VAL A N 1
ATOM 2301 C CA . VAL A 1 299 ? -2.722 -5.468 31.153 1.00 92.56 299 VAL A CA 1
ATOM 2302 C C . VAL A 1 299 ? -3.150 -6.412 30.038 1.00 92.56 299 VAL A C 1
ATOM 2304 O O . VAL A 1 299 ? -2.754 -6.258 28.888 1.00 92.56 299 VAL A O 1
ATOM 2307 N N . GLU A 1 300 ? -4.023 -7.363 30.370 1.00 94.12 300 GLU A N 1
ATOM 2308 C CA . GLU A 1 300 ? -4.636 -8.245 29.374 1.00 94.12 300 GLU A CA 1
ATOM 2309 C C . GLU A 1 300 ? -5.316 -7.417 28.269 1.00 94.12 300 GLU A C 1
ATOM 2311 O O . GLU A 1 300 ? -6.179 -6.587 28.589 1.00 94.12 300 GLU A O 1
ATOM 2316 N N . PRO A 1 301 ? -5.008 -7.638 26.973 1.00 89.50 301 PRO A N 1
ATOM 2317 C CA . PRO A 1 301 ? -5.474 -6.765 25.897 1.00 89.50 301 PRO A CA 1
ATOM 2318 C C . PRO A 1 301 ? -6.987 -6.544 25.890 1.00 89.50 301 PRO A C 1
ATOM 2320 O O . PRO A 1 301 ? -7.454 -5.442 25.620 1.00 89.50 301 PRO A O 1
ATOM 2323 N N . MET A 1 302 ? -7.781 -7.563 26.230 1.00 95.06 302 MET A N 1
ATOM 2324 C CA . MET A 1 302 ? -9.244 -7.442 26.247 1.00 95.06 302 MET A CA 1
ATOM 2325 C C . MET A 1 302 ? -9.775 -6.554 27.375 1.00 95.06 302 MET A C 1
ATOM 2327 O O . MET A 1 302 ? -10.853 -5.973 27.217 1.00 95.06 302 MET A O 1
ATOM 2331 N N . ASN A 1 303 ? -9.013 -6.374 28.453 1.00 96.81 303 ASN A N 1
ATOM 2332 C CA . ASN A 1 303 ? -9.362 -5.486 29.560 1.00 96.81 303 ASN A CA 1
ATOM 2333 C C . ASN A 1 303 ? -8.970 -4.031 29.277 1.00 96.81 303 ASN A C 1
ATOM 2335 O O . ASN A 1 303 ? -9.534 -3.121 29.882 1.00 96.81 303 ASN A O 1
ATOM 2339 N N . ALA A 1 304 ? -8.053 -3.790 28.336 1.00 96.62 304 ALA A N 1
ATOM 2340 C CA . ALA A 1 304 ? -7.638 -2.444 27.971 1.00 96.62 304 ALA A CA 1
ATOM 2341 C C . ALA A 1 304 ? -8.801 -1.644 27.343 1.00 96.62 304 ALA A C 1
ATOM 2343 O O . ALA A 1 304 ? -9.529 -2.134 26.469 1.00 96.62 304 ALA A O 1
ATOM 2344 N N . ALA A 1 305 ? -9.011 -0.410 27.800 1.00 97.69 305 ALA A N 1
ATOM 2345 C CA . ALA A 1 305 ? -10.097 0.448 27.333 1.00 97.69 305 ALA A CA 1
ATOM 2346 C C . ALA A 1 305 ? -9.796 1.071 25.957 1.00 97.69 305 ALA A C 1
ATOM 2348 O O . ALA A 1 305 ? -8.708 1.589 25.721 1.00 97.69 305 ALA A O 1
ATOM 2349 N N . LEU A 1 306 ? -10.789 1.064 25.060 1.00 96.19 306 LEU A N 1
ATOM 2350 C CA . LEU A 1 306 ? -10.752 1.801 23.783 1.00 96.19 306 LEU A CA 1
ATOM 2351 C C . LEU A 1 306 ? -11.359 3.205 23.894 1.00 96.19 306 LEU A C 1
ATOM 2353 O O . LEU A 1 306 ? -11.068 4.085 23.090 1.00 96.19 306 LEU A O 1
ATOM 2357 N N . GLU A 1 307 ? -12.245 3.404 24.863 1.00 97.06 307 GLU A N 1
ATOM 2358 C CA . GLU A 1 307 ? -13.040 4.616 25.031 1.00 97.06 307 GLU A CA 1
ATOM 2359 C C . GLU A 1 307 ? -13.016 5.053 26.495 1.00 97.06 307 GLU A C 1
ATOM 2361 O O . GLU A 1 307 ? -12.754 4.243 27.388 1.00 97.06 307 GLU A O 1
ATOM 2366 N N . GLY A 1 308 ? -13.298 6.332 26.732 1.00 96.12 308 GLY A N 1
ATOM 2367 C CA . GLY A 1 308 ? -13.303 6.941 28.059 1.00 96.12 308 GLY A CA 1
ATOM 2368 C C . GLY A 1 308 ? -12.295 8.076 28.223 1.00 96.12 308 GLY A C 1
ATOM 2369 O O . GLY A 1 308 ? -11.463 8.339 27.357 1.00 96.12 308 GLY A O 1
ATOM 2370 N N . SER A 1 309 ? -12.407 8.749 29.364 1.00 96.06 309 SER A N 1
ATOM 2371 C CA . SER A 1 309 ? -11.482 9.778 29.832 1.00 96.06 309 SER A CA 1
ATOM 2372 C C . SER A 1 309 ? -11.094 9.433 31.256 1.00 96.06 309 SER A C 1
ATOM 2374 O O . SER A 1 309 ? -11.960 9.175 32.094 1.00 96.06 309 SER A O 1
ATOM 2376 N N . PHE A 1 310 ? -9.797 9.412 31.519 1.00 96.25 310 PHE A N 1
ATOM 2377 C CA . PHE A 1 310 ? -9.227 8.948 32.772 1.00 96.25 310 PHE A CA 1
ATOM 2378 C C . PHE A 1 310 ? -8.305 10.014 33.341 1.00 96.25 310 PHE A C 1
ATOM 2380 O O . PHE A 1 310 ? -7.622 10.717 32.601 1.00 96.25 310 PHE A O 1
ATOM 2387 N N . LYS A 1 311 ? -8.249 10.103 34.667 1.00 93.81 311 LYS A N 1
ATOM 2388 C CA . LYS A 1 311 ? -7.359 11.027 35.362 1.00 93.81 311 LYS A CA 1
ATOM 2389 C C . LYS A 1 311 ? -6.304 10.246 36.127 1.00 93.81 311 LYS A C 1
ATOM 2391 O O . LYS A 1 311 ? -6.634 9.505 37.049 1.00 93.81 311 LYS A O 1
ATOM 2396 N N . LEU A 1 312 ? -5.042 10.425 35.751 1.00 89.50 312 LEU A N 1
ATOM 2397 C CA . LEU A 1 312 ? -3.896 9.757 36.360 1.00 89.50 312 LEU A CA 1
ATOM 2398 C C . LEU A 1 312 ? -2.962 10.807 36.945 1.00 89.50 312 LEU A C 1
ATOM 2400 O O . LEU A 1 312 ? -2.423 11.622 36.204 1.00 89.50 312 LEU A O 1
ATOM 2404 N N . GLU A 1 313 ? -2.787 10.811 38.268 1.00 84.75 313 GLU A N 1
ATOM 2405 C CA . GLU A 1 313 ? -1.859 11.727 38.958 1.00 84.75 313 GLU A CA 1
ATOM 2406 C C . GLU A 1 313 ? -2.049 13.210 38.562 1.00 84.75 313 GLU A C 1
ATOM 2408 O O . GLU A 1 313 ? -1.103 13.984 38.449 1.00 84.75 313 GLU A O 1
ATOM 2413 N N . GLY A 1 314 ? -3.300 13.617 38.317 1.00 84.94 314 GLY A N 1
ATOM 2414 C CA . GLY A 1 314 ? -3.646 14.981 37.901 1.00 84.94 314 GLY A CA 1
ATOM 2415 C C . GLY A 1 314 ? -3.565 15.250 36.394 1.00 84.94 314 GLY A C 1
ATOM 2416 O O . GLY A 1 314 ? -3.973 16.327 35.965 1.00 84.94 314 GLY A O 1
ATOM 2417 N N . VAL A 1 315 ? -3.113 14.287 35.590 1.00 89.75 315 VAL A N 1
ATOM 2418 C CA . VAL A 1 315 ? -3.080 14.357 34.125 1.00 89.75 315 VAL A CA 1
ATOM 2419 C C . VAL A 1 315 ? -4.332 13.697 33.549 1.00 89.75 315 VAL A C 1
ATOM 2421 O O . VAL A 1 315 ? -4.599 12.524 33.806 1.00 89.75 315 VAL A O 1
ATOM 2424 N N . GLU A 1 316 ? -5.098 14.448 32.759 1.00 94.06 316 GLU A N 1
ATOM 2425 C CA . GLU A 1 316 ? -6.199 13.899 31.960 1.00 94.06 316 GLU A CA 1
ATOM 2426 C C . GLU A 1 316 ? -5.627 13.087 30.794 1.00 94.06 316 GLU A C 1
ATOM 2428 O O . GLU A 1 316 ? -4.708 13.542 30.108 1.00 94.06 316 GLU A O 1
ATOM 2433 N N . ALA A 1 317 ? -6.160 11.894 30.560 1.00 94.75 317 ALA A N 1
ATOM 2434 C CA . ALA A 1 317 ? -5.725 11.021 29.486 1.00 94.75 317 ALA A CA 1
ATOM 2435 C C . ALA A 1 317 ? -6.897 10.273 28.850 1.00 94.75 317 ALA A C 1
ATOM 2437 O O . ALA A 1 317 ? -7.817 9.820 29.530 1.00 94.75 317 ALA A O 1
ATOM 2438 N N . GLU A 1 318 ? -6.836 10.099 27.534 1.00 96.69 318 GLU A N 1
ATOM 2439 C CA . GLU A 1 318 ? -7.833 9.348 26.767 1.00 96.69 318 GLU A CA 1
ATOM 2440 C C . GLU A 1 318 ? -7.140 8.278 25.916 1.00 96.69 318 GLU A C 1
ATOM 2442 O O . GLU A 1 318 ? -6.030 8.522 25.432 1.00 96.69 318 GLU A O 1
ATOM 2447 N N . PRO A 1 319 ? -7.765 7.109 25.687 1.00 96.88 319 PRO A N 1
ATOM 2448 C CA . PRO A 1 319 ? -7.248 6.141 24.728 1.00 96.88 319 PRO A CA 1
ATOM 2449 C C . PRO A 1 319 ? -7.149 6.733 23.313 1.00 96.88 319 PRO A C 1
ATOM 2451 O O . PRO A 1 319 ? -7.986 7.546 22.907 1.00 96.88 319 PRO A O 1
ATOM 2454 N N . ALA A 1 320 ? -6.176 6.286 22.516 1.00 94.44 320 ALA A N 1
ATOM 2455 C CA . ALA A 1 320 ? -5.989 6.737 21.131 1.00 94.44 320 ALA A CA 1
ATOM 2456 C C . ALA A 1 320 ? -7.265 6.615 20.289 1.00 94.44 320 ALA A C 1
ATOM 2458 O O . ALA A 1 320 ? -7.614 7.525 19.531 1.00 94.44 320 ALA A O 1
ATOM 2459 N N . PHE A 1 321 ? -8.006 5.521 20.464 1.00 96.25 321 PHE A N 1
ATOM 2460 C CA . PHE A 1 321 ? -9.253 5.290 19.749 1.00 96.25 321 PHE A CA 1
ATOM 2461 C C . PHE A 1 321 ? -10.367 6.269 20.151 1.00 96.25 321 PHE A C 1
ATOM 2463 O O . PHE A 1 321 ? -11.133 6.705 19.292 1.00 96.25 321 PHE A O 1
ATOM 2470 N N . GLN A 1 322 ? -10.421 6.717 21.410 1.00 96.88 322 GLN A N 1
ATOM 2471 C CA . GLN A 1 322 ? -11.365 7.752 21.845 1.00 96.88 322 GLN A CA 1
ATOM 2472 C C . GLN A 1 322 ? -11.142 9.070 21.092 1.00 96.88 322 GLN A C 1
ATOM 2474 O O . GLN A 1 322 ? -12.106 9.716 20.660 1.00 96.88 322 GLN A O 1
ATOM 2479 N N . LEU A 1 323 ? -9.878 9.466 20.918 1.00 94.69 323 LEU A N 1
ATOM 2480 C CA . LEU A 1 323 ? -9.497 10.659 20.160 1.00 94.69 323 LEU A CA 1
ATOM 2481 C C . LEU A 1 323 ? -9.791 10.490 18.668 1.00 94.69 323 LEU A C 1
ATOM 2483 O O . LEU A 1 323 ? -10.320 11.410 18.037 1.00 94.69 323 LEU A O 1
ATOM 2487 N N . PHE A 1 324 ? -9.514 9.305 18.123 1.00 94.38 324 PHE A N 1
ATOM 2488 C CA . PHE A 1 324 ? -9.837 8.961 16.745 1.00 94.38 324 PHE A CA 1
ATOM 2489 C C . PHE A 1 324 ? -11.338 9.068 16.459 1.00 94.38 324 PHE A C 1
ATOM 2491 O O . PHE A 1 324 ? -11.756 9.792 15.554 1.00 94.38 324 PHE A O 1
ATOM 2498 N N . LYS A 1 325 ? -12.161 8.429 17.296 1.00 96.31 325 LYS A N 1
ATOM 2499 C CA . LYS A 1 325 ? -13.625 8.457 17.229 1.00 96.31 325 LYS A CA 1
ATOM 2500 C C . LYS A 1 325 ? -14.165 9.886 17.239 1.00 96.31 325 LYS A C 1
ATOM 2502 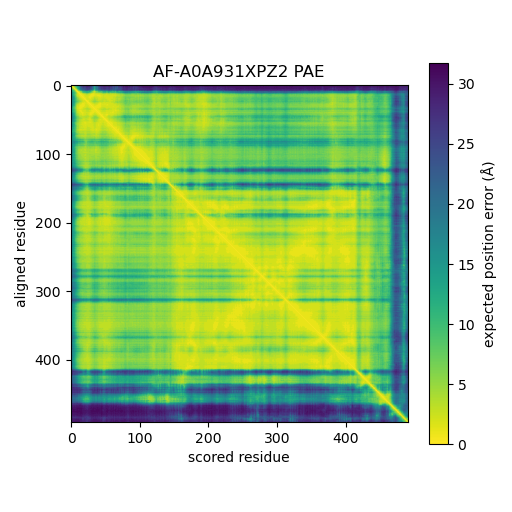O O . LYS A 1 325 ? -15.036 10.217 16.434 1.00 96.31 325 LYS A O 1
ATOM 2507 N N . LYS A 1 326 ? -13.613 10.760 18.094 1.00 96.81 326 LYS A N 1
ATOM 2508 C CA . LYS A 1 326 ? -13.949 12.197 18.125 1.00 96.81 326 LYS A CA 1
ATOM 2509 C C . LYS A 1 326 ? -13.547 12.917 16.835 1.00 96.81 326 LYS A C 1
ATOM 2511 O O . LYS A 1 326 ? -14.316 13.745 16.356 1.00 96.81 326 LYS A O 1
ATOM 2516 N N . HIS A 1 327 ? -12.371 12.627 16.275 1.00 95.94 327 HIS A N 1
ATOM 2517 C CA . HIS A 1 327 ? -11.919 13.227 15.017 1.00 95.94 327 HIS A CA 1
ATOM 2518 C C . HIS A 1 327 ? -12.822 12.839 13.840 1.00 95.94 327 HIS A C 1
ATOM 2520 O O . HIS A 1 327 ? -13.221 13.712 13.069 1.00 95.94 327 HIS A O 1
ATOM 2526 N N . LEU A 1 328 ? -13.208 11.566 13.741 1.00 96.88 328 LEU A N 1
ATOM 2527 C CA . LEU A 1 328 ? -14.073 11.064 12.672 1.00 96.88 328 LEU A CA 1
ATOM 2528 C C . LEU A 1 328 ? -15.417 11.795 12.580 1.00 96.88 328 LEU A C 1
ATOM 2530 O O . LEU A 1 328 ? -15.889 12.045 11.475 1.00 96.88 328 LEU A O 1
ATOM 2534 N N . ARG A 1 329 ? -15.983 12.245 13.709 1.00 97.94 329 ARG A N 1
ATOM 2535 C CA . ARG A 1 329 ? -17.233 13.033 13.732 1.00 97.94 329 ARG A CA 1
ATOM 2536 C C . ARG A 1 329 ? -17.150 14.337 12.944 1.00 97.94 329 ARG A C 1
ATOM 2538 O O . ARG A 1 329 ? -18.180 14.911 12.615 1.00 97.94 329 ARG A O 1
ATOM 2545 N N . SER A 1 330 ? -15.944 14.817 12.638 1.00 97.38 330 SER A N 1
ATOM 2546 C CA . SER A 1 330 ? -15.758 15.978 11.767 1.00 97.38 330 SER A CA 1
ATOM 2547 C C . SER A 1 330 ? -15.965 15.670 10.277 1.00 97.38 330 SER A C 1
ATOM 2549 O O . SER A 1 330 ? -16.028 16.612 9.490 1.00 97.38 330 SER A O 1
ATOM 2551 N N . TYR A 1 331 ? -16.134 14.400 9.891 1.00 98.06 331 TYR A N 1
ATOM 2552 C CA . TYR A 1 331 ? -16.372 13.935 8.518 1.00 98.06 331 TYR A CA 1
ATOM 2553 C C . TYR A 1 331 ? -17.696 13.156 8.380 1.00 98.06 331 TYR A C 1
ATOM 2555 O O . TYR A 1 331 ? -17.691 12.006 7.926 1.00 98.06 331 TYR A O 1
ATOM 2563 N N . PRO A 1 332 ? -18.852 13.746 8.741 1.00 98.56 332 PRO A N 1
ATOM 2564 C CA . PRO A 1 332 ? -20.134 13.116 8.445 1.00 98.56 332 PRO A CA 1
ATOM 2565 C C . PRO A 1 332 ? -20.320 12.965 6.920 1.00 98.56 332 PRO A C 1
ATOM 2567 O O . PRO A 1 332 ? -19.767 13.780 6.166 1.00 98.56 332 PRO A O 1
ATOM 2570 N N . PRO A 1 333 ? -21.080 11.958 6.448 1.00 98.81 333 PRO A N 1
ATOM 2571 C CA . PRO A 1 333 ? -21.335 11.730 5.022 1.00 98.81 333 PRO A CA 1
ATOM 2572 C C . PRO A 1 333 ? -21.787 12.969 4.244 1.00 98.81 333 PRO A C 1
ATOM 2574 O O . PRO A 1 333 ? -21.382 13.157 3.102 1.00 98.81 333 PRO A O 1
ATOM 2577 N N . GLU A 1 334 ? -22.554 13.861 4.865 1.00 98.69 334 GLU A N 1
ATOM 2578 C CA . GLU A 1 334 ? -23.039 15.109 4.266 1.00 98.69 334 GLU A CA 1
ATOM 2579 C C . GLU A 1 334 ? -21.878 16.044 3.907 1.00 98.69 334 GLU A C 1
ATOM 2581 O O . GLU A 1 334 ? -21.756 16.493 2.768 1.00 98.69 334 GLU A O 1
ATOM 2586 N N . ARG A 1 335 ? -20.955 16.264 4.850 1.00 98.50 335 ARG A N 1
ATOM 2587 C CA . ARG A 1 335 ? -19.759 17.082 4.613 1.00 98.50 335 ARG A CA 1
ATOM 2588 C C . ARG A 1 335 ? -18.851 16.435 3.572 1.00 98.50 335 ARG A C 1
ATOM 2590 O O . ARG A 1 335 ? -18.299 17.112 2.706 1.00 98.50 335 ARG A O 1
ATOM 2597 N N . ALA A 1 336 ? -18.661 15.120 3.661 1.00 98.38 336 ALA A N 1
ATOM 2598 C CA . ALA A 1 336 ? -17.843 14.400 2.696 1.00 98.38 336 ALA A CA 1
ATOM 2599 C C . ALA A 1 336 ? -18.447 14.458 1.288 1.00 98.38 336 ALA A C 1
ATOM 2601 O O . ALA A 1 336 ? -17.694 14.581 0.324 1.00 98.38 336 ALA A O 1
ATOM 2602 N N . SER A 1 337 ? -19.776 14.467 1.158 1.00 98.69 337 SER A N 1
ATOM 2603 C CA . SER A 1 337 ? -20.474 14.635 -0.118 1.00 98.69 337 SER A CA 1
ATOM 2604 C C . SER A 1 337 ? -20.160 15.974 -0.784 1.00 98.69 337 SER A C 1
ATOM 2606 O O . SER A 1 337 ? -19.926 16.013 -1.990 1.00 98.69 337 SER A O 1
ATOM 2608 N N . GLU A 1 338 ? -20.072 17.069 -0.029 1.00 98.44 338 GLU A N 1
ATOM 2609 C CA . GLU A 1 338 ? -19.688 18.385 -0.570 1.00 98.44 338 GLU A CA 1
ATOM 2610 C C . GLU A 1 338 ? -18.237 18.404 -1.088 1.00 98.44 338 GLU A C 1
ATOM 2612 O O . GLU A 1 338 ? -17.922 18.982 -2.139 1.00 98.44 338 GLU A O 1
ATOM 2617 N N . ILE A 1 339 ? -17.335 17.738 -0.359 1.00 98.31 339 ILE A N 1
ATOM 2618 C CA . ILE A 1 339 ? -15.906 17.682 -0.686 1.00 98.31 339 ILE A CA 1
ATOM 2619 C C . ILE A 1 339 ? -15.662 16.770 -1.894 1.00 98.31 339 ILE A C 1
ATOM 2621 O O . ILE A 1 339 ? -14.930 17.145 -2.810 1.00 98.31 339 ILE A O 1
ATOM 2625 N N . THR A 1 340 ? -16.272 15.587 -1.896 1.00 98.25 340 THR A N 1
ATOM 2626 C CA . THR A 1 340 ? -15.954 14.485 -2.819 1.00 98.25 340 THR A CA 1
ATOM 2627 C C . THR A 1 340 ? -16.867 14.419 -4.031 1.00 98.25 340 THR A C 1
ATOM 2629 O O . THR A 1 340 ? -16.488 13.812 -5.030 1.00 98.25 340 THR A O 1
ATOM 2632 N N . THR A 1 341 ? -18.046 15.048 -3.953 1.00 97.88 341 THR A N 1
ATOM 2633 C CA . THR A 1 341 ? -19.203 14.897 -4.857 1.00 97.88 341 THR A CA 1
ATOM 2634 C C . THR A 1 341 ? -19.899 13.532 -4.815 1.00 97.88 341 THR A C 1
ATOM 2636 O O . THR A 1 341 ? -20.846 13.313 -5.565 1.00 97.88 341 THR A O 1
ATOM 2639 N N . ILE A 1 342 ? -19.491 12.635 -3.910 1.00 98.69 342 ILE A N 1
ATOM 2640 C CA . ILE A 1 342 ? -20.127 11.328 -3.710 1.00 98.69 342 ILE A CA 1
ATOM 2641 C C . ILE A 1 342 ? -21.345 11.504 -2.794 1.00 98.69 342 ILE A C 1
ATOM 2643 O O . ILE A 1 342 ? -21.164 11.973 -1.672 1.00 98.69 342 ILE A O 1
ATOM 2647 N N . PRO A 1 343 ? -22.562 11.096 -3.201 1.00 98.69 343 PRO A N 1
ATOM 2648 C CA . PRO A 1 343 ? -23.751 11.238 -2.365 1.00 98.69 343 PRO A CA 1
ATOM 2649 C C . PRO A 1 343 ? -23.582 10.608 -0.976 1.00 98.69 343 PRO A C 1
ATOM 2651 O O . PRO A 1 343 ? -23.082 9.490 -0.851 1.00 98.69 343 PRO A O 1
ATOM 2654 N N . ALA A 1 344 ? -24.065 11.289 0.066 1.00 98.81 344 ALA A N 1
ATOM 2655 C CA . ALA A 1 344 ? -23.986 10.817 1.452 1.00 98.81 344 ALA A CA 1
ATOM 2656 C C . ALA A 1 344 ? -24.567 9.399 1.645 1.00 98.81 344 ALA A C 1
ATOM 2658 O O . ALA A 1 344 ? -24.000 8.584 2.375 1.00 98.81 344 ALA A O 1
ATOM 2659 N N . GLU A 1 345 ? -25.661 9.069 0.950 1.00 98.69 345 GLU A N 1
ATOM 2660 C CA . GLU A 1 345 ? -26.239 7.719 0.982 1.00 98.69 345 GLU A CA 1
ATOM 2661 C C . GLU A 1 345 ? -25.316 6.658 0.375 1.00 98.69 345 GLU A C 1
ATOM 2663 O O . GLU A 1 345 ? -25.216 5.558 0.916 1.00 98.69 345 GLU A O 1
ATOM 2668 N N . THR A 1 346 ? -24.578 6.993 -0.688 1.00 98.81 346 THR A N 1
ATOM 2669 C CA . THR A 1 346 ? -23.564 6.104 -1.271 1.00 98.81 346 THR A CA 1
ATOM 2670 C C . THR A 1 346 ? -22.460 5.813 -0.260 1.00 98.81 346 THR A C 1
ATOM 2672 O O . THR A 1 346 ? -22.087 4.656 -0.094 1.00 98.81 346 THR A O 1
ATOM 2675 N N . ILE A 1 347 ? -21.982 6.825 0.476 1.00 98.81 347 ILE A N 1
ATOM 2676 C CA . ILE A 1 347 ? -20.967 6.641 1.529 1.00 98.81 347 ILE A CA 1
ATOM 2677 C C . ILE A 1 347 ? -21.482 5.671 2.602 1.00 98.81 347 ILE A C 1
ATOM 2679 O O . ILE A 1 347 ? -20.800 4.706 2.947 1.00 98.81 347 ILE A O 1
ATOM 2683 N N . ARG A 1 348 ? -22.708 5.880 3.099 1.00 98.81 348 ARG A N 1
ATOM 2684 C CA . ARG A 1 348 ? -23.314 5.000 4.112 1.00 98.81 348 ARG A CA 1
ATOM 2685 C C . ARG A 1 348 ? -23.507 3.575 3.612 1.00 98.81 348 ARG A C 1
ATOM 2687 O O . ARG A 1 348 ? -23.231 2.631 4.351 1.00 98.81 348 ARG A O 1
ATOM 2694 N N . ARG A 1 349 ? -23.968 3.414 2.370 1.00 98.75 349 ARG A N 1
ATOM 2695 C CA . ARG A 1 349 ? -24.150 2.102 1.746 1.00 98.75 349 ARG A CA 1
ATOM 2696 C C . ARG A 1 349 ? -22.819 1.370 1.607 1.00 98.75 349 ARG A C 1
ATOM 2698 O O . ARG A 1 349 ? -22.725 0.241 2.065 1.00 98.75 349 ARG A O 1
ATOM 2705 N N . VAL A 1 350 ? -21.790 2.014 1.055 1.00 98.81 350 VAL A N 1
ATOM 2706 C CA . VAL A 1 350 ? -20.458 1.406 0.894 1.00 98.81 350 VAL A CA 1
ATOM 2707 C C . VAL A 1 350 ? -19.866 1.004 2.246 1.00 98.81 350 VAL A C 1
ATOM 2709 O O . VAL A 1 350 ? -19.309 -0.083 2.360 1.00 98.81 350 VAL A O 1
ATOM 2712 N N . ALA A 1 351 ? -20.015 1.831 3.288 1.00 98.75 351 ALA A N 1
ATOM 2713 C CA . ALA A 1 351 ? -19.560 1.481 4.636 1.00 98.75 351 ALA A CA 1
ATOM 2714 C C . ALA A 1 351 ? -20.290 0.247 5.193 1.00 98.75 351 ALA A C 1
ATOM 2716 O O . ALA A 1 351 ? -19.651 -0.640 5.760 1.00 98.75 351 ALA A O 1
ATOM 2717 N N . ARG A 1 352 ? -21.614 0.174 5.006 1.00 98.75 352 ARG A N 1
ATOM 2718 C CA . ARG A 1 352 ? -22.439 -0.964 5.432 1.00 98.75 352 ARG A CA 1
ATOM 2719 C C . ARG A 1 352 ? -22.045 -2.250 4.708 1.00 98.75 352 ARG A C 1
ATOM 2721 O O . ARG A 1 352 ? -21.754 -3.243 5.364 1.00 98.75 352 ARG A O 1
ATOM 2728 N N . GLU A 1 353 ? -21.975 -2.209 3.382 1.00 98.69 353 GLU A N 1
ATOM 2729 C CA . GLU A 1 353 ? -21.595 -3.364 2.564 1.00 98.69 353 GLU A CA 1
ATOM 2730 C C . GLU A 1 353 ? -20.190 -3.870 2.930 1.00 98.69 353 GLU A C 1
ATOM 2732 O O . GLU A 1 353 ? -19.985 -5.074 3.078 1.00 98.69 353 GLU A O 1
ATOM 2737 N N . LEU A 1 354 ? -19.237 -2.953 3.145 1.00 98.62 354 LEU A N 1
ATOM 2738 C CA . LEU A 1 354 ? -17.871 -3.295 3.535 1.00 98.62 354 LEU A CA 1
ATOM 2739 C C . LEU A 1 354 ? -17.821 -4.039 4.878 1.00 98.62 354 LEU A C 1
ATOM 2741 O O . LEU A 1 354 ? -17.142 -5.059 4.983 1.00 98.62 354 LEU A O 1
ATOM 2745 N N . VAL A 1 355 ? -18.510 -3.544 5.913 1.00 98.31 355 VAL A N 1
ATOM 2746 C CA . VAL A 1 355 ? -18.452 -4.162 7.250 1.00 98.31 355 VAL A CA 1
ATOM 2747 C C . VAL A 1 355 ? -19.265 -5.451 7.346 1.00 98.31 355 VAL A C 1
ATOM 2749 O O . VAL A 1 355 ? -18.859 -6.375 8.050 1.00 98.31 355 VAL A O 1
ATOM 2752 N N . GLU A 1 356 ? -20.366 -5.554 6.599 1.00 98.44 356 GLU A N 1
ATOM 2753 C CA . GLU A 1 356 ? -21.122 -6.801 6.449 1.00 98.44 356 GLU A CA 1
ATOM 2754 C C . GLU A 1 356 ? -20.259 -7.877 5.777 1.00 98.44 356 GLU A C 1
ATOM 2756 O O . GLU A 1 356 ? -20.150 -8.997 6.284 1.00 98.44 356 GLU A O 1
ATOM 2761 N N . ALA A 1 357 ? -19.567 -7.522 4.689 1.00 98.31 357 ALA A N 1
ATOM 2762 C CA . ALA A 1 357 ? -18.634 -8.418 4.017 1.00 98.31 357 ALA A CA 1
ATOM 2763 C C . ALA A 1 357 ? -17.417 -8.766 4.885 1.00 98.31 357 ALA A C 1
ATOM 2765 O O . ALA A 1 357 ? -16.908 -9.877 4.789 1.00 98.31 357 ALA A O 1
ATOM 2766 N N . ALA A 1 358 ? -16.972 -7.876 5.775 1.00 98.00 358 ALA A N 1
ATOM 2767 C CA . ALA A 1 358 ? -15.852 -8.157 6.670 1.00 98.00 358 ALA A CA 1
ATOM 2768 C C . ALA A 1 358 ? -16.140 -9.285 7.675 1.00 98.00 358 ALA A C 1
ATOM 2770 O O . ALA A 1 358 ? -15.190 -9.872 8.185 1.00 98.00 358 ALA A O 1
ATOM 2771 N N . ARG A 1 359 ? -17.414 -9.612 7.954 1.00 98.00 359 ARG A N 1
ATOM 2772 C CA . ARG A 1 359 ? -17.824 -10.716 8.849 1.00 98.00 359 ARG A CA 1
ATOM 2773 C C . ARG A 1 359 ? -17.079 -10.687 10.189 1.00 98.00 359 ARG A C 1
ATOM 2775 O O . ARG A 1 359 ? -16.420 -11.653 10.574 1.00 98.00 359 ARG A O 1
ATOM 2782 N N . LEU A 1 360 ? -17.154 -9.555 10.889 1.00 97.62 360 LEU A N 1
ATOM 2783 C CA . LEU A 1 360 ? -16.439 -9.340 12.151 1.00 97.62 360 LEU A CA 1
ATOM 2784 C C . LEU A 1 360 ? -16.655 -10.512 13.126 1.00 97.62 360 LEU A C 1
ATOM 2786 O O . LEU A 1 360 ? -17.786 -10.912 13.393 1.00 97.62 360 LEU A O 1
ATOM 2790 N N . GLY A 1 361 ? -15.558 -11.073 13.640 1.00 94.31 361 GLY A N 1
ATOM 2791 C CA . GLY A 1 361 ? -15.575 -12.242 14.527 1.00 94.31 361 GLY A CA 1
ATOM 2792 C C . GLY A 1 361 ? -15.572 -13.609 13.829 1.00 94.31 361 GLY A C 1
ATOM 2793 O O . GLY A 1 361 ? -15.350 -14.612 14.502 1.00 94.31 361 GLY A O 1
ATOM 2794 N N . ALA A 1 362 ? -15.741 -13.679 12.505 1.00 97.31 362 ALA A N 1
ATOM 2795 C CA . ALA A 1 362 ? -15.638 -14.938 11.770 1.00 97.31 362 ALA A CA 1
ATOM 2796 C C . ALA A 1 362 ? -14.205 -15.490 11.770 1.00 97.31 362 ALA A C 1
ATOM 2798 O O . ALA A 1 362 ? -13.222 -14.738 11.844 1.00 97.31 362 ALA A O 1
ATOM 2799 N N . THR A 1 363 ? -14.101 -16.812 11.638 1.00 96.69 363 THR A N 1
ATOM 2800 C CA . THR A 1 363 ? -12.845 -17.554 11.507 1.00 96.69 363 THR A CA 1
ATOM 2801 C C . THR A 1 363 ? -12.883 -18.482 10.295 1.00 96.69 363 THR A C 1
ATOM 2803 O O . THR A 1 363 ? -13.950 -18.836 9.792 1.00 96.69 363 THR A O 1
ATOM 2806 N N . ILE A 1 364 ? -11.704 -18.865 9.809 1.00 96.19 364 ILE A N 1
ATOM 2807 C CA . ILE A 1 364 ? -11.515 -19.853 8.745 1.00 96.19 364 ILE A CA 1
ATOM 2808 C C . ILE A 1 364 ? -10.382 -20.799 9.133 1.00 96.19 364 ILE A C 1
ATOM 2810 O O . ILE A 1 364 ? -9.393 -20.376 9.731 1.00 96.19 364 ILE A O 1
ATOM 2814 N N . ARG A 1 365 ? -10.521 -22.079 8.779 1.00 95.75 365 ARG A N 1
ATOM 2815 C CA . ARG A 1 365 ? -9.490 -23.093 8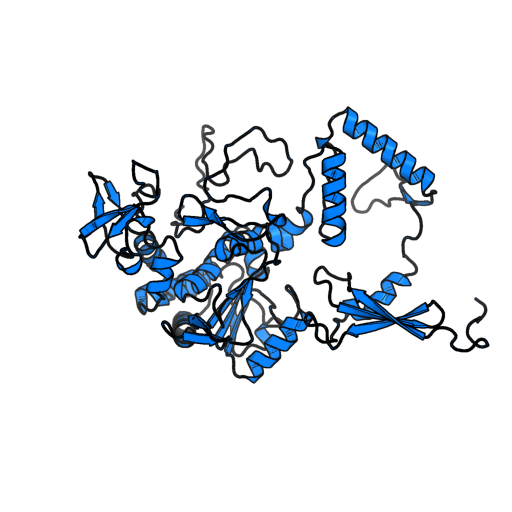.997 1.00 95.75 365 ARG A CA 1
ATOM 2816 C C . ARG A 1 365 ? -8.702 -23.327 7.711 1.00 95.75 365 ARG A C 1
ATOM 2818 O O . ARG A 1 365 ? -9.282 -23.755 6.717 1.00 95.75 365 ARG A O 1
ATOM 2825 N N . ILE A 1 366 ? -7.396 -23.074 7.738 1.00 90.44 366 ILE A N 1
ATOM 2826 C CA . ILE A 1 366 ? -6.469 -23.284 6.613 1.00 90.44 366 ILE A CA 1
ATOM 2827 C C . ILE A 1 366 ? -5.307 -24.133 7.124 1.00 90.44 366 ILE A C 1
ATOM 2829 O O . ILE A 1 366 ? -4.724 -23.818 8.158 1.00 90.44 366 ILE A O 1
ATOM 2833 N N . ASP A 1 367 ? -5.015 -25.244 6.446 1.00 93.19 367 ASP A N 1
ATOM 2834 C CA . ASP A 1 367 ? -3.924 -26.170 6.793 1.00 93.19 367 ASP A CA 1
ATOM 2835 C C . ASP A 1 367 ? -3.898 -26.600 8.275 1.00 93.19 367 ASP A C 1
ATOM 2837 O O . ASP A 1 367 ? -2.848 -26.810 8.874 1.00 93.19 367 ASP A O 1
ATOM 2841 N N . GLY A 1 368 ? -5.076 -26.732 8.894 1.00 93.00 368 GLY A N 1
ATOM 2842 C CA . GLY A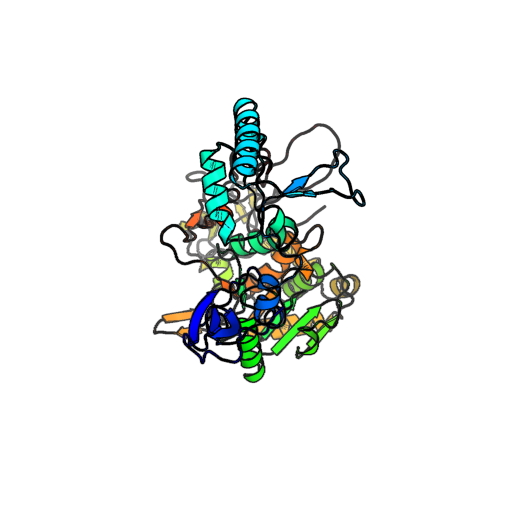 1 368 ? -5.212 -27.141 10.297 1.00 93.00 368 GLY A CA 1
ATOM 2843 C C . GLY A 1 368 ? -5.062 -26.016 11.332 1.00 93.00 368 GLY A C 1
ATOM 2844 O O . GLY A 1 368 ? -5.136 -26.296 12.530 1.00 93.00 368 GLY A O 1
ATOM 2845 N N . HIS A 1 369 ? -4.917 -24.766 10.896 1.00 90.25 369 HIS A N 1
ATOM 2846 C CA . HIS A 1 369 ? -4.839 -23.585 11.752 1.00 90.25 369 HIS A CA 1
ATOM 2847 C C . HIS A 1 369 ? -6.079 -22.702 11.582 1.00 90.25 369 HIS A C 1
ATOM 2849 O O . HIS A 1 369 ? -6.559 -22.513 10.464 1.00 90.25 369 HIS A O 1
ATOM 2855 N N . ASP A 1 370 ? -6.592 -22.163 12.690 1.00 91.31 370 ASP A N 1
ATOM 2856 C CA . ASP A 1 370 ? -7.730 -21.244 12.673 1.00 91.31 370 ASP A CA 1
ATOM 2857 C C . ASP A 1 370 ? -7.228 -19.799 12.616 1.00 91.31 370 ASP A C 1
ATOM 2859 O O . ASP A 1 370 ? -6.429 -19.364 13.448 1.00 91.31 370 ASP A O 1
ATOM 2863 N N . PHE A 1 371 ? -7.723 -19.051 11.637 1.00 91.56 371 PHE A N 1
ATOM 2864 C CA . PHE A 1 371 ? -7.393 -17.649 11.420 1.00 91.56 371 PHE A CA 1
ATOM 2865 C C . PHE A 1 371 ? -8.653 -16.793 11.539 1.00 91.56 371 PHE A C 1
ATOM 2867 O O . PHE A 1 371 ? -9.733 -17.250 11.150 1.00 91.56 371 PHE A O 1
ATOM 2874 N N . PRO A 1 372 ? -8.555 -15.539 12.016 1.00 93.69 372 PRO A N 1
ATOM 2875 C CA . PRO A 1 372 ? -9.606 -14.560 11.776 1.00 93.69 372 PRO A CA 1
ATOM 2876 C C . PRO A 1 372 ? -9.866 -14.459 10.272 1.00 93.69 372 PRO A C 1
ATOM 2878 O O . PRO A 1 372 ? -8.925 -14.408 9.488 1.00 93.69 372 PRO A O 1
ATOM 2881 N N . PHE A 1 373 ? -11.129 -14.447 9.867 1.00 96.31 373 PHE A N 1
ATOM 2882 C CA . PHE A 1 373 ? -11.509 -14.384 8.461 1.00 96.31 373 PHE A CA 1
ATOM 2883 C C . PHE A 1 373 ? -12.169 -13.046 8.158 1.00 96.31 373 PHE A C 1
ATOM 2885 O O . PHE A 1 373 ? -13.196 -12.731 8.761 1.00 96.31 373 PHE A O 1
ATOM 2892 N N . ARG A 1 374 ? -11.585 -12.257 7.251 1.00 97.50 374 ARG A N 1
ATOM 2893 C CA . ARG A 1 374 ? -12.107 -10.940 6.867 1.00 97.50 374 ARG A CA 1
ATOM 2894 C C . ARG A 1 374 ? -12.169 -10.841 5.346 1.00 97.50 374 ARG A C 1
ATOM 2896 O O . ARG A 1 374 ? -11.242 -10.302 4.757 1.00 97.50 374 ARG A O 1
ATOM 2903 N N . PRO A 1 375 ? -13.228 -11.339 4.685 1.00 98.00 375 PRO A N 1
ATOM 2904 C CA . PRO A 1 375 ? -13.325 -11.348 3.226 1.00 98.00 375 PRO A CA 1
ATOM 2905 C C . PRO A 1 375 ? -13.707 -9.978 2.647 1.00 98.00 375 PRO A C 1
ATOM 2907 O O . PRO A 1 375 ? -14.517 -9.872 1.729 1.00 98.00 375 PRO A O 1
ATOM 2910 N N . ALA A 1 376 ? -13.110 -8.916 3.179 1.00 98.38 376 ALA A N 1
ATOM 2911 C CA . ALA A 1 376 ? -13.284 -7.559 2.714 1.00 98.38 376 ALA A CA 1
ATOM 2912 C C . ALA A 1 376 ? -11.980 -6.779 2.868 1.00 98.38 376 ALA A C 1
ATOM 2914 O O . ALA A 1 376 ? -11.303 -6.889 3.890 1.00 98.38 376 ALA A O 1
ATOM 2915 N N . ALA A 1 377 ? -11.645 -5.964 1.872 1.00 97.50 377 ALA A N 1
ATOM 2916 C CA . ALA A 1 377 ? -10.442 -5.145 1.905 1.00 97.50 377 ALA A CA 1
ATOM 2917 C C . ALA A 1 377 ? -10.632 -3.815 1.170 1.00 97.50 377 ALA A C 1
ATOM 2919 O O . ALA A 1 377 ? -11.404 -3.701 0.216 1.00 97.50 377 ALA A O 1
ATOM 2920 N N . ALA A 1 378 ? -9.867 -2.811 1.590 1.00 97.06 378 ALA A N 1
ATOM 2921 C CA . ALA A 1 378 ? -9.694 -1.554 0.879 1.00 97.06 378 ALA A CA 1
ATOM 2922 C C . ALA A 1 378 ? -8.241 -1.431 0.404 1.00 97.06 378 ALA A C 1
ATOM 2924 O O . ALA A 1 378 ? -7.321 -1.343 1.220 1.00 97.06 378 ALA A O 1
ATOM 2925 N N . CYS A 1 379 ? -8.016 -1.409 -0.910 1.00 93.38 379 CYS A N 1
ATOM 2926 C CA . CYS A 1 379 ? -6.682 -1.275 -1.493 1.00 93.38 379 CYS A CA 1
ATOM 2927 C C . CYS A 1 379 ? -6.521 0.055 -2.233 1.00 93.38 379 CYS A C 1
ATOM 2929 O O . CYS A 1 379 ? -7.476 0.616 -2.772 1.00 93.38 379 CYS A O 1
ATOM 2931 N N . TRP A 1 380 ? -5.290 0.549 -2.297 1.00 93.06 380 TRP A N 1
ATOM 2932 C CA . TRP A 1 380 ? -4.960 1.824 -2.921 1.00 93.06 380 TRP A CA 1
ATOM 2933 C C . TRP A 1 380 ? -3.557 1.793 -3.519 1.00 93.06 380 TRP A C 1
ATOM 2935 O O . TRP A 1 380 ? -2.747 0.925 -3.191 1.00 93.06 380 TRP A O 1
ATOM 2945 N N . TYR A 1 381 ? -3.265 2.733 -4.420 1.00 90.38 381 TYR A N 1
ATOM 2946 C CA . TYR A 1 381 ? -1.928 2.863 -4.997 1.00 90.38 381 TYR A CA 1
ATOM 2947 C C . TYR A 1 381 ? -1.674 4.289 -5.522 1.00 90.38 381 TYR A C 1
ATOM 2949 O O . TYR A 1 381 ? -2.014 5.282 -4.873 1.00 90.38 381 TYR A O 1
ATOM 2957 N N . ARG A 1 382 ? -1.053 4.403 -6.702 1.00 87.31 382 ARG A N 1
ATOM 2958 C CA . ARG A 1 382 ? -0.529 5.654 -7.266 1.00 87.31 382 ARG A CA 1
ATOM 2959 C C . ARG A 1 382 ? -1.542 6.775 -7.454 1.00 87.31 382 ARG A C 1
ATOM 2961 O O . ARG A 1 382 ? -1.139 7.924 -7.321 1.00 87.31 382 ARG A O 1
ATOM 2968 N N . GLY A 1 383 ? -2.804 6.478 -7.753 1.00 89.44 383 GLY A N 1
ATOM 2969 C CA . GLY A 1 383 ? -3.828 7.511 -7.927 1.00 89.44 383 GLY A CA 1
ATOM 2970 C C . GLY A 1 383 ? -4.005 8.355 -6.669 1.00 89.44 383 GLY A C 1
ATOM 2971 O O . GLY A 1 383 ? -4.116 9.564 -6.772 1.00 89.44 383 GLY A O 1
ATOM 2972 N N . ILE A 1 384 ? -3.896 7.745 -5.485 1.00 89.88 384 ILE A N 1
ATOM 2973 C CA . ILE A 1 384 ? -3.945 8.470 -4.209 1.00 89.88 384 ILE A CA 1
ATOM 2974 C C . ILE A 1 384 ? -2.566 8.983 -3.784 1.00 89.88 384 ILE A C 1
ATOM 2976 O O . ILE A 1 384 ? -2.447 10.050 -3.174 1.00 89.88 384 ILE A O 1
ATOM 2980 N N . SER A 1 385 ? -1.504 8.223 -4.067 1.00 86.62 385 SER A N 1
ATOM 2981 C CA . SER A 1 385 ? -0.168 8.551 -3.567 1.00 86.62 385 SER A CA 1
ATOM 2982 C C . SER A 1 385 ? 0.530 9.661 -4.360 1.00 86.62 385 SER A C 1
ATOM 2984 O O . SER A 1 385 ? 1.454 10.281 -3.841 1.00 86.62 385 SER A O 1
ATOM 2986 N N . ALA A 1 386 ? 0.119 9.932 -5.603 1.00 86.81 386 ALA A N 1
ATOM 2987 C CA . ALA A 1 386 ? 0.707 10.956 -6.474 1.00 86.81 386 ALA A CA 1
ATOM 2988 C C . ALA A 1 386 ? 0.184 12.379 -6.182 1.00 86.81 386 ALA A C 1
ATOM 2990 O O . ALA A 1 386 ? 0.035 13.204 -7.081 1.00 86.81 386 ALA A O 1
ATOM 2991 N N . HIS A 1 387 ? -0.074 12.673 -4.908 1.00 84.75 387 HIS A N 1
ATOM 2992 C CA . HIS A 1 387 ? -0.508 13.973 -4.404 1.00 84.75 387 HIS A CA 1
ATOM 2993 C C . HIS A 1 387 ? 0.474 14.482 -3.340 1.00 84.75 387 HIS A C 1
ATOM 2995 O O . HIS A 1 387 ? 1.205 13.699 -2.734 1.00 84.75 387 HIS A O 1
ATOM 3001 N N . LYS A 1 388 ? 0.452 15.793 -3.049 1.00 82.44 388 LYS A N 1
ATOM 3002 C CA . LYS A 1 388 ? 1.312 16.433 -2.028 1.00 82.44 388 LYS A CA 1
ATOM 3003 C C . LYS A 1 388 ? 1.295 15.702 -0.673 1.00 82.44 388 LYS A C 1
ATOM 3005 O O . LYS A 1 388 ? 2.314 15.650 0.004 1.00 82.44 388 LYS A O 1
ATOM 3010 N N . HIS A 1 389 ? 0.152 15.119 -0.304 1.00 83.00 389 HIS A N 1
ATOM 3011 C CA . HIS A 1 389 ? -0.062 14.385 0.949 1.00 83.00 389 HIS A CA 1
ATOM 3012 C C . HIS A 1 389 ? -0.265 12.875 0.734 1.00 83.00 389 HIS A C 1
ATOM 3014 O O . HIS A 1 389 ? -0.919 12.217 1.536 1.00 83.00 389 HIS A O 1
ATOM 3020 N N . GLY A 1 390 ? 0.294 12.311 -0.341 1.00 83.06 390 GLY A N 1
ATOM 3021 C CA . GLY A 1 390 ? 0.006 10.947 -0.791 1.00 83.06 390 GLY A CA 1
ATOM 3022 C C . GLY A 1 390 ? 0.197 9.844 0.255 1.00 83.06 390 GLY A C 1
ATOM 3023 O O . GLY A 1 390 ? -0.618 8.928 0.315 1.00 83.06 390 GLY A O 1
ATOM 3024 N N . MET A 1 391 ? 1.218 9.950 1.116 1.00 84.38 391 MET A N 1
ATOM 3025 C CA . MET A 1 391 ? 1.410 9.017 2.238 1.00 84.38 391 MET A CA 1
ATOM 3026 C C . MET A 1 391 ? 0.246 9.081 3.240 1.00 84.38 391 MET A C 1
ATOM 3028 O O . MET A 1 391 ? -0.269 8.046 3.648 1.00 84.38 391 MET A O 1
ATOM 3032 N N . LEU A 1 392 ? -0.189 10.286 3.628 1.00 86.12 392 LEU A N 1
ATOM 3033 C CA . LEU A 1 392 ? -1.284 10.476 4.587 1.00 86.12 392 LEU A CA 1
ATOM 3034 C C . LEU A 1 392 ? -2.628 10.051 3.991 1.00 86.12 392 LEU A C 1
ATOM 3036 O O . LEU A 1 392 ? -3.433 9.419 4.671 1.00 86.12 392 LEU A O 1
ATOM 3040 N N . ASN A 1 393 ? -2.846 10.337 2.707 1.00 89.38 393 ASN A N 1
ATOM 3041 C CA . ASN A 1 393 ? -4.039 9.883 2.004 1.00 89.38 393 ASN A CA 1
ATOM 3042 C C . ASN A 1 393 ? -4.099 8.348 1.978 1.00 89.38 393 ASN A C 1
ATOM 3044 O O . ASN A 1 393 ? -5.116 7.755 2.326 1.00 89.38 393 ASN A O 1
ATOM 3048 N N . GLY A 1 394 ? -2.984 7.693 1.651 1.00 89.44 394 GLY A N 1
ATOM 3049 C CA . GLY A 1 394 ? -2.871 6.241 1.709 1.00 89.44 394 GLY A CA 1
ATOM 3050 C C . GLY A 1 394 ? -3.063 5.656 3.108 1.00 89.44 394 GLY A C 1
ATOM 3051 O O . GLY A 1 394 ? -3.750 4.650 3.274 1.00 89.44 394 GLY A O 1
ATOM 3052 N N . MET A 1 395 ? -2.526 6.326 4.133 1.00 88.75 395 MET A N 1
ATOM 3053 C CA . MET A 1 395 ? -2.738 5.953 5.534 1.00 88.75 395 MET A CA 1
ATOM 3054 C C . MET A 1 395 ? -4.227 5.971 5.905 1.00 88.75 395 MET A C 1
ATOM 3056 O O . MET A 1 395 ? -4.685 5.065 6.595 1.00 88.75 395 MET A O 1
ATOM 3060 N N . SER A 1 396 ? -5.002 6.940 5.405 1.00 92.50 396 SER A N 1
ATOM 3061 C CA . SER A 1 396 ? -6.448 6.995 5.667 1.00 92.50 396 SER A CA 1
ATOM 3062 C C . SER A 1 396 ? -7.207 5.791 5.095 1.00 92.50 396 SER A C 1
ATOM 3064 O O . SER A 1 396 ? -8.115 5.277 5.742 1.00 92.50 396 SER A O 1
ATOM 3066 N N . VAL A 1 397 ? -6.797 5.276 3.929 1.00 95.19 397 VAL A N 1
ATOM 3067 C CA . VAL A 1 397 ? -7.376 4.051 3.351 1.00 95.19 397 VAL A CA 1
ATOM 3068 C C . VAL A 1 397 ? -6.892 2.813 4.107 1.00 95.19 397 VAL A C 1
ATOM 3070 O O . VAL A 1 397 ? -7.678 1.912 4.388 1.00 95.19 397 VAL A O 1
ATOM 3073 N N . ALA A 1 398 ? -5.615 2.766 4.497 1.00 92.31 398 ALA A N 1
ATOM 3074 C CA . ALA A 1 398 ? -5.074 1.668 5.299 1.00 92.31 398 ALA A CA 1
ATOM 3075 C C . ALA A 1 398 ? -5.817 1.509 6.639 1.00 92.31 398 ALA A C 1
ATOM 3077 O O . ALA A 1 398 ? -6.108 0.387 7.052 1.00 92.31 398 ALA A O 1
ATOM 3078 N N . GLN A 1 399 ? -6.193 2.622 7.274 1.00 94.50 399 GLN A N 1
ATOM 3079 C CA . GLN A 1 399 ? -6.949 2.648 8.528 1.00 94.50 399 GLN A CA 1
ATOM 3080 C C . GLN A 1 399 ? -8.339 2.003 8.435 1.00 94.50 399 GLN A C 1
ATOM 3082 O O . GLN A 1 399 ? -8.803 1.443 9.428 1.00 94.50 399 GLN A O 1
ATOM 3087 N N . ILE A 1 400 ? -8.972 1.995 7.257 1.00 97.94 400 ILE A N 1
ATOM 3088 C CA . ILE A 1 400 ? -10.229 1.263 7.038 1.00 97.94 400 ILE A CA 1
ATOM 3089 C C . ILE A 1 400 ? -10.021 -0.226 7.337 1.00 97.94 400 ILE A C 1
ATOM 3091 O O . ILE A 1 400 ? -10.796 -0.817 8.083 1.00 97.94 400 ILE A O 1
ATOM 3095 N N . ASN A 1 401 ? -8.939 -0.815 6.815 1.00 96.81 401 ASN A N 1
ATOM 3096 C CA . ASN A 1 401 ? -8.624 -2.231 7.022 1.00 96.81 401 ASN A CA 1
ATOM 3097 C C . ASN A 1 401 ? -8.309 -2.541 8.490 1.00 96.81 401 ASN A C 1
ATOM 3099 O O . ASN A 1 401 ? -8.685 -3.604 8.971 1.00 96.81 401 ASN A O 1
ATOM 3103 N N . LEU A 1 402 ? -7.682 -1.609 9.220 1.00 95.31 402 LEU A N 1
ATOM 3104 C CA . LEU A 1 402 ? -7.456 -1.755 10.663 1.00 95.31 402 LEU A CA 1
ATOM 3105 C C . LEU A 1 402 ? -8.773 -1.804 11.447 1.00 95.31 402 LEU A C 1
ATOM 3107 O O . LEU A 1 402 ? -8.905 -2.610 12.363 1.00 95.31 402 LEU A O 1
ATOM 3111 N N . LEU A 1 403 ? -9.763 -0.981 11.082 1.00 97.62 403 LEU A N 1
ATOM 3112 C CA . LEU A 1 403 ? -11.067 -0.969 11.754 1.00 97.62 403 LEU A CA 1
ATOM 3113 C C . LEU A 1 403 ? -11.856 -2.259 11.559 1.00 97.62 403 LEU A C 1
ATOM 3115 O O . LEU A 1 403 ? -12.601 -2.642 12.454 1.00 97.62 403 LEU A O 1
ATOM 3119 N N . ILE A 1 404 ? -11.707 -2.926 10.418 1.00 97.38 404 ILE A N 1
ATOM 3120 C CA . ILE A 1 404 ? -12.376 -4.206 10.151 1.00 97.38 404 ILE A CA 1
ATOM 3121 C C . ILE A 1 404 ? -11.483 -5.423 10.442 1.00 97.38 404 ILE A C 1
ATOM 3123 O O . ILE A 1 404 ? -11.887 -6.550 10.175 1.00 97.38 404 ILE A O 1
ATOM 3127 N N . GLY A 1 405 ? -10.274 -5.216 10.977 1.00 94.50 405 GLY A N 1
ATOM 3128 C CA . GLY A 1 405 ? -9.319 -6.281 11.294 1.00 94.50 405 GLY A CA 1
ATOM 3129 C C . GLY A 1 405 ? -8.780 -7.047 10.082 1.00 94.50 405 GLY A C 1
ATOM 3130 O O . GLY A 1 405 ? -8.350 -8.187 10.222 1.00 94.50 405 GLY A O 1
ATOM 3131 N N . ALA A 1 406 ? -8.820 -6.448 8.889 1.00 95.31 406 ALA A N 1
ATOM 3132 C CA . ALA A 1 406 ? -8.522 -7.089 7.608 1.00 95.31 406 ALA A CA 1
ATOM 3133 C C . ALA A 1 406 ? -7.047 -6.975 7.187 1.00 95.31 406 ALA A C 1
ATOM 3135 O O . ALA A 1 406 ? -6.753 -6.793 6.010 1.00 95.31 406 ALA A O 1
ATOM 3136 N N . VAL A 1 407 ? -6.104 -7.036 8.126 1.00 91.50 407 VAL A N 1
ATOM 3137 C CA . VAL A 1 407 ? -4.660 -6.969 7.837 1.00 91.50 407 VAL A CA 1
ATOM 3138 C C . VAL A 1 407 ? -3.993 -8.261 8.290 1.00 91.50 407 VAL A C 1
ATOM 3140 O O . VAL A 1 407 ? -4.200 -8.682 9.424 1.00 91.50 407 VAL A O 1
ATOM 3143 N N . ASP A 1 408 ? -3.190 -8.857 7.407 1.00 88.44 408 ASP A N 1
ATOM 3144 C CA . ASP A 1 408 ? -2.506 -10.145 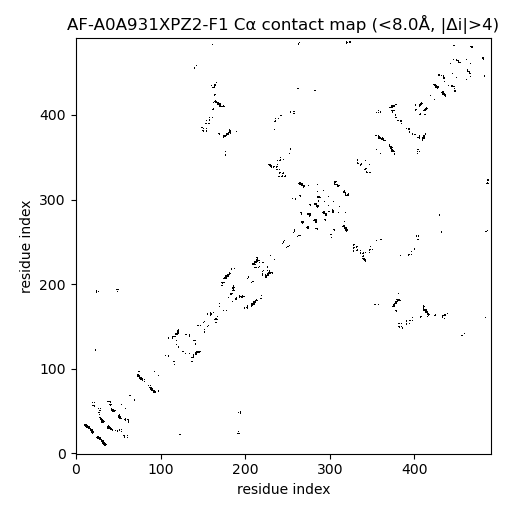7.581 1.00 88.44 408 ASP A CA 1
ATOM 3145 C C . ASP A 1 408 ? -3.460 -11.288 7.983 1.00 88.44 408 ASP A C 1
ATOM 3147 O O . ASP A 1 408 ? -3.141 -12.155 8.797 1.00 88.44 408 ASP A O 1
ATOM 3151 N N . VAL A 1 409 ? -4.651 -11.296 7.376 1.00 90.75 409 VAL A N 1
ATOM 3152 C CA . VAL A 1 409 ? -5.689 -12.319 7.568 1.00 90.75 409 VAL A CA 1
ATOM 3153 C C . VAL A 1 409 ? -6.263 -12.781 6.223 1.00 90.75 409 VAL A C 1
ATOM 3155 O O . VAL A 1 409 ? -6.325 -11.974 5.288 1.00 90.75 409 VAL A O 1
ATOM 3158 N N . PRO A 1 410 ? -6.723 -14.043 6.106 1.00 94.69 410 PRO A N 1
ATOM 3159 C CA . PRO A 1 410 ? -7.372 -14.530 4.893 1.00 94.69 410 PRO A CA 1
ATOM 3160 C C . PRO A 1 410 ? -8.539 -13.642 4.443 1.00 94.69 410 PRO A C 1
ATOM 3162 O O . PRO A 1 410 ? -9.403 -13.266 5.243 1.00 94.69 410 PRO A O 1
ATOM 3165 N N . GLY A 1 411 ? -8.552 -13.322 3.150 1.00 95.38 411 GLY A N 1
ATOM 3166 C CA . GLY A 1 411 ? -9.543 -12.464 2.490 1.00 95.38 411 GLY A CA 1
ATOM 3167 C C . GLY A 1 411 ? -9.348 -10.954 2.676 1.00 95.38 411 GLY A C 1
ATOM 3168 O O . GLY A 1 411 ? -10.011 -10.176 1.983 1.00 95.38 411 GLY A O 1
ATOM 3169 N N . GLY A 1 412 ? -8.443 -10.549 3.573 1.00 94.88 412 GLY A N 1
ATOM 3170 C CA . GLY A 1 412 ? -8.084 -9.157 3.832 1.00 94.88 412 GLY A CA 1
ATOM 3171 C C . GLY A 1 412 ? -6.898 -8.698 2.982 1.00 94.88 412 GLY A C 1
ATOM 3172 O O . GLY A 1 412 ? -6.672 -9.186 1.877 1.00 94.88 412 GLY A O 1
ATOM 3173 N N . LEU A 1 413 ? -6.114 -7.753 3.497 1.00 90.94 413 LEU A N 1
ATOM 3174 C CA . LEU A 1 413 ? -4.806 -7.393 2.956 1.00 90.94 413 LEU A CA 1
ATOM 3175 C C . LEU A 1 413 ? -3.736 -8.354 3.473 1.00 90.94 413 LEU A C 1
ATOM 3177 O O . LEU A 1 413 ? -3.571 -8.508 4.680 1.00 90.94 413 LEU A O 1
ATOM 3181 N N . ILE A 1 414 ? -2.962 -8.925 2.560 1.00 86.75 414 ILE A N 1
ATOM 3182 C CA . ILE A 1 414 ? -1.817 -9.785 2.845 1.00 86.75 414 ILE A CA 1
ATOM 3183 C C . ILE A 1 414 ? -0.524 -9.116 2.389 1.00 86.75 414 ILE A C 1
ATOM 3185 O O . ILE A 1 414 ? -0.456 -8.440 1.356 1.00 86.75 414 ILE A O 1
ATOM 3189 N N . ASN A 1 415 ? 0.523 -9.298 3.184 1.00 78.25 415 ASN A N 1
ATOM 3190 C CA . ASN A 1 415 ? 1.848 -8.822 2.833 1.00 78.25 415 ASN A CA 1
ATOM 3191 C C . ASN A 1 415 ? 2.491 -9.659 1.712 1.00 78.25 415 ASN A C 1
ATOM 3193 O O . ASN A 1 415 ? 2.234 -10.853 1.569 1.00 78.25 415 ASN A O 1
ATOM 3197 N N . SER A 1 416 ? 3.383 -9.036 0.936 1.00 66.00 416 SER A N 1
ATOM 3198 C CA . SER A 1 416 ? 4.236 -9.731 -0.040 1.00 66.00 416 SER A CA 1
ATOM 3199 C C . SER A 1 416 ? 5.693 -9.829 0.433 1.00 66.00 416 SER A C 1
ATOM 3201 O O . SER A 1 416 ? 6.618 -9.626 -0.361 1.00 66.00 416 SER A O 1
ATOM 3203 N N . ALA A 1 417 ? 5.929 -10.017 1.737 1.00 58.25 417 ALA A N 1
ATOM 3204 C CA . ALA A 1 417 ? 7.276 -9.954 2.297 1.00 58.25 417 ALA A CA 1
ATOM 3205 C C . ALA A 1 417 ? 8.199 -11.035 1.708 1.00 58.25 417 ALA A C 1
ATOM 3207 O O . ALA A 1 417 ? 7.817 -12.186 1.506 1.00 58.25 417 ALA A O 1
ATOM 3208 N N . ALA A 1 418 ? 9.455 -10.658 1.459 1.00 51.50 418 ALA A N 1
ATOM 3209 C CA . ALA A 1 418 ? 10.488 -11.609 1.090 1.00 51.50 418 ALA A CA 1
ATOM 3210 C C . ALA A 1 418 ? 10.870 -12.442 2.325 1.00 51.50 418 ALA A C 1
ATOM 3212 O O . ALA A 1 418 ? 11.301 -11.896 3.341 1.00 51.50 418 ALA A O 1
ATOM 3213 N N . ALA A 1 419 ? 10.700 -13.761 2.243 1.00 45.03 419 ALA A N 1
ATOM 3214 C CA . ALA A 1 419 ? 11.066 -14.681 3.310 1.00 45.03 419 ALA A CA 1
ATOM 3215 C C . ALA A 1 419 ? 12.598 -14.810 3.398 1.00 45.03 419 ALA A C 1
ATOM 3217 O O . ALA A 1 419 ? 13.236 -15.383 2.519 1.00 45.03 419 ALA A O 1
ATOM 3218 N N . GLY A 1 420 ? 13.187 -14.282 4.471 1.00 52.53 420 GLY A N 1
ATOM 3219 C CA . GLY A 1 420 ? 14.589 -14.476 4.842 1.00 52.53 420 GLY A CA 1
ATOM 3220 C C . GLY A 1 420 ? 14.743 -14.403 6.367 1.00 52.53 420 GLY A C 1
ATOM 3221 O O . GLY A 1 420 ? 13.937 -13.724 7.010 1.00 52.53 420 GLY A O 1
ATOM 3222 N N . PRO A 1 421 ? 15.720 -15.104 6.972 1.00 51.72 421 PRO A N 1
ATOM 3223 C CA . PRO A 1 421 ? 15.884 -15.159 8.430 1.00 51.72 421 PRO A CA 1
ATOM 3224 C C . PRO A 1 421 ? 16.080 -13.771 9.059 1.00 51.72 421 PRO A C 1
ATOM 3226 O O . PRO A 1 421 ? 15.503 -13.501 10.108 1.00 51.72 421 PRO A O 1
ATOM 3229 N N . ASP A 1 422 ? 16.775 -12.867 8.365 1.00 56.34 422 ASP A N 1
ATOM 3230 C CA . ASP A 1 422 ? 17.061 -11.510 8.847 1.00 56.34 422 ASP A CA 1
ATOM 3231 C C . ASP A 1 422 ? 16.020 -10.461 8.420 1.00 56.34 422 ASP A C 1
ATOM 3233 O O . ASP A 1 422 ? 16.166 -9.288 8.752 1.00 56.34 422 ASP A O 1
ATOM 3237 N N . TRP A 1 423 ? 14.992 -10.840 7.645 1.00 64.88 423 TRP A N 1
ATOM 3238 C CA . TRP A 1 423 ? 14.045 -9.897 7.015 1.00 64.88 423 TRP A CA 1
ATOM 3239 C C . TRP A 1 423 ? 12.668 -9.868 7.680 1.00 64.88 423 TRP A C 1
ATOM 3241 O O . TRP A 1 423 ? 11.732 -9.250 7.168 1.00 64.88 423 TRP A O 1
ATOM 3251 N N . ARG A 1 424 ? 12.539 -10.535 8.829 1.00 67.94 424 ARG A N 1
ATOM 3252 C CA . ARG A 1 424 ? 11.291 -10.607 9.589 1.00 67.94 424 ARG A CA 1
ATOM 3253 C C . ARG A 1 424 ? 11.055 -9.307 10.362 1.00 67.94 424 ARG A C 1
ATOM 3255 O O . ARG A 1 424 ? 11.998 -8.793 10.968 1.00 67.94 424 ARG A O 1
ATOM 3262 N N . PRO A 1 425 ? 9.822 -8.773 10.371 1.00 71.44 425 PRO A N 1
ATOM 3263 C CA . PRO A 1 425 ? 9.468 -7.697 11.281 1.00 71.44 425 PRO A CA 1
ATOM 3264 C C . PRO A 1 425 ? 9.725 -8.107 12.733 1.00 71.44 425 PRO A C 1
ATOM 3266 O O . PRO A 1 425 ? 9.599 -9.279 13.090 1.00 71.44 425 PRO A O 1
ATOM 3269 N N . LYS A 1 426 ? 10.073 -7.131 13.566 1.00 71.75 426 LYS A N 1
ATOM 3270 C CA . LYS A 1 426 ? 10.233 -7.302 15.011 1.00 71.75 426 LYS A CA 1
ATOM 3271 C C . LYS A 1 426 ? 9.397 -6.278 15.757 1.00 71.75 426 LYS A C 1
ATOM 3273 O O . LYS A 1 426 ? 8.977 -5.272 15.189 1.00 71.75 426 LYS A O 1
ATOM 3278 N N . GLU A 1 427 ? 9.196 -6.524 17.036 1.00 74.06 427 GLU A N 1
ATOM 3279 C CA . GLU A 1 427 ? 8.535 -5.585 17.927 1.00 74.06 427 GLU A CA 1
ATOM 3280 C C . GLU A 1 427 ? 9.516 -4.499 18.391 1.00 74.06 427 GLU A C 1
ATOM 3282 O O . GLU A 1 427 ? 10.684 -4.766 18.696 1.00 74.06 427 GLU A O 1
ATOM 3287 N N . GLY A 1 428 ? 9.065 -3.248 18.360 1.00 71.12 428 GLY A N 1
ATOM 3288 C CA . GLY A 1 428 ? 9.779 -2.100 18.903 1.00 71.12 428 GLY A CA 1
ATOM 3289 C C . GLY A 1 428 ? 9.468 -1.875 20.388 1.00 71.12 428 GLY A C 1
ATOM 3290 O O . GLY A 1 428 ? 8.540 -2.470 20.918 1.00 71.12 428 GLY A O 1
ATOM 3291 N N . PRO A 1 429 ? 10.176 -0.950 21.060 1.00 70.00 429 PRO A N 1
ATOM 3292 C CA . PRO A 1 429 ? 9.994 -0.662 22.492 1.00 70.00 429 PRO A CA 1
ATOM 3293 C C . PRO A 1 429 ? 8.585 -0.212 22.908 1.00 70.00 429 PRO A C 1
ATOM 3295 O O . PRO A 1 429 ? 8.256 -0.243 24.084 1.00 70.00 429 PRO A O 1
ATOM 3298 N N . ASP A 1 430 ? 7.776 0.243 21.950 1.00 73.25 430 ASP A N 1
ATOM 3299 C CA . ASP A 1 430 ? 6.397 0.686 22.172 1.00 73.25 430 ASP A CA 1
ATOM 3300 C C . ASP A 1 430 ? 5.371 -0.382 21.755 1.00 73.25 430 ASP A C 1
ATOM 3302 O O . ASP A 1 430 ? 4.219 -0.034 21.517 1.00 73.25 430 ASP A O 1
ATOM 3306 N N . GLY A 1 431 ? 5.775 -1.638 21.545 1.00 72.06 431 GLY A N 1
ATOM 3307 C CA . GLY A 1 431 ? 4.903 -2.695 21.014 1.00 72.06 431 GLY A CA 1
ATOM 3308 C C . GLY A 1 431 ? 4.515 -2.516 19.538 1.00 72.06 431 GLY A C 1
ATOM 3309 O O . GLY A 1 431 ? 3.586 -3.140 19.033 1.00 72.06 431 GLY A O 1
ATOM 3310 N N . LEU A 1 432 ? 5.198 -1.609 18.828 1.00 74.56 432 LEU A N 1
ATOM 3311 C CA . LEU A 1 432 ? 4.915 -1.276 17.430 1.00 74.56 432 LEU A CA 1
ATOM 3312 C C . LEU A 1 432 ? 5.803 -2.059 16.467 1.00 74.56 432 LEU A C 1
ATOM 3314 O O . LEU A 1 432 ? 6.947 -2.391 16.777 1.00 74.56 432 LEU A O 1
ATOM 3318 N N . LEU A 1 433 ? 5.296 -2.280 15.257 1.00 73.56 433 LEU A N 1
ATOM 3319 C CA . LEU A 1 433 ? 6.001 -3.014 14.218 1.00 73.56 433 LEU A CA 1
ATOM 3320 C C . LEU A 1 433 ? 7.251 -2.267 13.724 1.00 73.56 433 LEU A C 1
ATOM 3322 O O . LEU A 1 433 ? 7.185 -1.114 13.291 1.00 73.56 433 LEU A O 1
ATOM 3326 N N . VAL A 1 434 ? 8.391 -2.956 13.734 1.00 71.62 434 VAL A N 1
ATOM 3327 C CA . VAL A 1 434 ? 9.665 -2.503 13.167 1.00 71.62 434 VAL A CA 1
ATOM 3328 C C . VAL A 1 434 ? 10.004 -3.397 11.968 1.00 71.62 434 VAL A C 1
ATOM 3330 O O . VAL A 1 434 ? 10.266 -4.589 12.158 1.00 71.62 434 VAL A O 1
ATOM 3333 N N . PRO A 1 435 ? 10.011 -2.865 10.731 1.00 68.81 435 PRO A N 1
ATOM 3334 C CA . PRO A 1 435 ? 10.332 -3.645 9.538 1.00 68.81 435 PRO A CA 1
ATOM 3335 C C . PRO A 1 435 ? 11.743 -4.248 9.601 1.00 68.81 435 PRO A C 1
ATOM 3337 O O . PRO A 1 435 ? 12.699 -3.569 9.972 1.00 68.81 435 PRO A O 1
ATOM 3340 N N . GLY A 1 436 ? 11.892 -5.511 9.190 1.00 60.12 436 GLY A N 1
ATOM 3341 C CA . GLY A 1 436 ? 13.191 -6.203 9.135 1.00 60.12 436 GLY A CA 1
ATOM 3342 C C . GLY A 1 436 ? 13.946 -6.055 7.807 1.00 60.12 436 GLY A C 1
ATOM 3343 O O . GLY A 1 436 ? 14.984 -6.671 7.607 1.00 60.12 436 GLY A O 1
ATOM 3344 N N . ASN A 1 437 ? 13.425 -5.293 6.845 1.00 61.81 437 ASN A N 1
ATOM 3345 C CA . ASN A 1 437 ? 13.836 -5.403 5.444 1.00 61.81 437 ASN A CA 1
ATOM 3346 C C . ASN A 1 437 ? 15.069 -4.530 5.082 1.00 61.81 437 ASN A C 1
ATOM 3348 O O . ASN A 1 437 ? 15.091 -3.340 5.408 1.00 61.81 437 ASN A O 1
ATOM 3352 N N . PRO A 1 438 ? 16.056 -5.025 4.303 1.00 52.72 438 PRO A N 1
ATOM 3353 C CA . PRO A 1 438 ? 17.175 -4.217 3.803 1.00 52.72 438 PRO A CA 1
ATOM 3354 C C . PRO A 1 438 ? 16.772 -3.036 2.902 1.00 52.72 438 PRO A C 1
ATOM 3356 O O . PRO A 1 438 ? 17.524 -2.059 2.797 1.00 52.72 438 PRO A O 1
ATOM 3359 N N . PHE A 1 439 ? 15.594 -3.079 2.263 1.00 55.50 439 PHE A N 1
ATOM 3360 C CA . PHE A 1 439 ? 15.032 -1.935 1.528 1.00 55.50 439 PHE A CA 1
ATOM 3361 C C . PHE A 1 439 ? 14.706 -0.757 2.452 1.00 55.50 439 PHE A C 1
ATOM 3363 O O . PHE A 1 439 ? 14.701 0.386 2.004 1.00 55.50 439 PHE A O 1
ATOM 3370 N N . THR A 1 440 ? 14.504 -1.024 3.743 1.00 53.94 440 THR A N 1
ATOM 3371 C CA . THR A 1 440 ? 14.219 -0.010 4.756 1.00 53.94 440 THR A CA 1
ATOM 3372 C C . THR A 1 440 ? 15.443 0.464 5.524 1.00 53.94 440 THR A C 1
ATOM 3374 O O . THR A 1 440 ? 15.255 1.343 6.348 1.00 53.94 440 THR A O 1
ATOM 3377 N N . ASN A 1 441 ? 16.671 -0.023 5.254 1.00 49.94 441 ASN A N 1
ATOM 3378 C CA . ASN A 1 441 ? 17.871 0.197 6.094 1.00 49.94 441 ASN A CA 1
ATOM 3379 C C . ASN A 1 441 ? 18.160 1.656 6.527 1.00 49.94 441 ASN A C 1
ATOM 3381 O O . ASN A 1 441 ? 18.762 1.865 7.576 1.00 49.94 441 ASN A O 1
ATOM 3385 N N . THR A 1 442 ? 17.706 2.664 5.778 1.00 48.56 442 THR A N 1
ATOM 3386 C CA . THR A 1 442 ? 17.833 4.101 6.111 1.00 48.56 442 THR A CA 1
ATOM 3387 C C . THR A 1 442 ? 16.592 4.720 6.780 1.00 48.56 442 THR A C 1
ATOM 3389 O O . THR A 1 442 ? 16.657 5.830 7.301 1.00 48.56 442 THR A O 1
ATOM 3392 N N . HIS A 1 443 ? 15.471 4.000 6.809 1.00 50.78 443 HIS A N 1
ATOM 3393 C CA . HIS A 1 443 ? 14.160 4.392 7.345 1.00 50.78 443 HIS A CA 1
ATOM 3394 C C . HIS A 1 443 ? 13.679 3.480 8.501 1.00 50.78 443 HIS A C 1
ATOM 3396 O O . HIS A 1 443 ? 12.522 3.563 8.903 1.00 50.78 443 HIS A O 1
ATOM 3402 N N . LEU A 1 444 ? 14.553 2.610 9.032 1.00 47.53 444 LEU A N 1
ATOM 3403 C CA . LEU A 1 444 ? 14.207 1.398 9.803 1.00 47.53 444 LEU A CA 1
ATOM 3404 C C . LEU A 1 444 ? 13.432 1.570 11.111 1.00 47.53 444 LEU A C 1
ATOM 3406 O O . LEU A 1 444 ? 12.917 0.582 11.619 1.00 47.53 444 LEU A O 1
ATOM 3410 N N . ALA A 1 445 ? 13.361 2.757 11.699 1.00 49.09 445 ALA A N 1
ATOM 3411 C CA . ALA A 1 445 ? 12.697 2.919 12.987 1.00 49.09 445 ALA A CA 1
ATOM 3412 C C . ALA A 1 445 ? 11.823 4.173 12.963 1.00 49.09 445 ALA A C 1
ATOM 3414 O O . ALA A 1 445 ? 12.324 5.265 13.251 1.00 49.09 445 ALA A O 1
ATOM 3415 N N . PRO A 1 446 ? 10.521 4.048 12.630 1.00 46.31 446 PRO A N 1
ATOM 3416 C CA . PRO A 1 446 ? 9.576 5.119 12.922 1.00 46.31 446 PRO A CA 1
ATOM 3417 C C . PRO A 1 446 ? 9.538 5.392 14.436 1.00 46.31 446 PRO A C 1
ATOM 3419 O O . PRO A 1 446 ? 9.344 6.537 14.842 1.00 46.31 446 PRO A O 1
ATOM 3422 N N . VAL A 1 447 ? 9.796 4.364 15.264 1.00 45.50 447 VAL A N 1
ATOM 3423 C CA . VAL A 1 447 ? 9.868 4.444 16.729 1.00 45.50 447 VAL A CA 1
ATOM 3424 C C . VAL A 1 447 ? 10.883 3.425 17.290 1.00 45.50 447 VAL A C 1
ATOM 3426 O O . VAL A 1 447 ? 10.870 2.275 16.852 1.00 45.50 447 VAL A O 1
ATOM 3429 N N . PRO A 1 448 ? 11.746 3.803 18.257 1.00 47.66 448 PRO A N 1
ATOM 3430 C CA . PRO A 1 448 ? 11.938 5.160 18.755 1.00 47.66 448 PRO A CA 1
ATOM 3431 C C . PRO A 1 448 ? 12.589 6.044 17.680 1.00 47.66 448 PRO A C 1
ATOM 3433 O O . PRO A 1 448 ? 13.368 5.555 16.857 1.00 47.66 448 PRO A O 1
ATOM 3436 N N . PRO A 1 449 ? 12.295 7.356 17.671 1.00 50.12 449 PRO A N 1
ATOM 3437 C CA . PRO A 1 449 ? 12.865 8.263 16.692 1.00 50.12 449 PRO A CA 1
ATOM 3438 C C . PRO A 1 449 ? 14.392 8.263 16.799 1.00 50.12 449 PRO A C 1
ATOM 3440 O O . PRO A 1 449 ? 14.969 8.432 17.877 1.00 50.12 449 PRO A O 1
ATOM 3443 N N . ARG A 1 450 ? 15.059 8.105 15.655 1.00 57.53 450 ARG A N 1
ATOM 3444 C CA . ARG A 1 450 ? 16.523 8.163 15.541 1.00 57.53 450 ARG A CA 1
ATOM 3445 C C . ARG A 1 450 ? 17.107 9.432 16.184 1.00 57.53 450 ARG A C 1
ATOM 3447 O O . ARG A 1 450 ? 16.497 10.503 16.164 1.00 57.53 450 ARG A O 1
ATOM 3454 N N . LYS A 1 451 ? 18.331 9.356 16.717 1.00 61.75 451 LYS A N 1
ATOM 3455 C CA . LYS A 1 451 ? 19.056 10.558 17.174 1.00 61.75 451 LYS A CA 1
ATOM 3456 C C . LYS A 1 451 ? 19.426 11.429 15.963 1.00 61.75 451 LYS A C 1
ATOM 3458 O O . LYS A 1 451 ? 19.928 10.906 14.970 1.00 61.75 451 LYS A O 1
ATOM 3463 N N . VAL A 1 452 ? 19.169 12.737 16.055 1.00 65.25 452 VAL A N 1
ATOM 3464 C CA . VAL A 1 452 ? 19.610 13.716 15.046 1.00 65.25 452 VAL A CA 1
ATOM 3465 C C . VAL A 1 452 ? 21.132 13.786 15.064 1.00 65.25 452 VAL A C 1
ATOM 3467 O O . VAL A 1 452 ? 21.728 13.817 16.141 1.00 65.25 452 VAL A O 1
ATOM 3470 N N . LYS A 1 453 ? 21.746 13.798 13.884 1.00 71.56 453 LYS A N 1
ATOM 3471 C CA . LYS A 1 453 ? 23.187 13.978 13.685 1.00 71.56 453 LYS A CA 1
ATOM 3472 C C . LYS A 1 453 ? 23.412 14.898 12.483 1.00 71.56 453 LYS A C 1
ATOM 3474 O O . LYS A 1 453 ? 22.460 15.222 11.772 1.00 71.56 453 LYS A O 1
ATOM 3479 N N . GLN A 1 454 ? 24.651 15.340 12.273 1.00 76.75 454 GLN A N 1
ATOM 3480 C CA . GLN A 1 454 ? 24.977 16.100 11.067 1.00 76.75 454 GLN A CA 1
ATOM 3481 C C . GLN A 1 454 ? 24.687 15.251 9.814 1.00 76.75 454 GLN A C 1
ATOM 3483 O O . GLN A 1 454 ? 24.925 14.044 9.856 1.00 76.75 454 GLN A O 1
ATOM 3488 N N . PRO A 1 455 ? 24.146 15.846 8.733 1.00 76.31 455 PRO A N 1
ATOM 3489 C CA . PRO A 1 455 ? 23.886 15.126 7.494 1.00 76.31 455 PRO A CA 1
ATOM 3490 C C . PRO A 1 455 ? 25.187 14.619 6.875 1.00 76.31 455 PRO A C 1
ATOM 3492 O O . PRO A 1 455 ? 26.082 15.404 6.556 1.00 76.31 455 PRO A O 1
ATOM 3495 N N . GLU A 1 456 ? 25.270 13.309 6.679 1.00 78.12 456 GLU A N 1
ATOM 3496 C CA . GLU A 1 456 ? 26.385 12.647 5.995 1.00 78.12 456 GLU A CA 1
ATOM 3497 C C . GLU A 1 456 ? 25.958 12.116 4.618 1.00 78.12 456 GLU A C 1
ATOM 3499 O O . GLU A 1 456 ? 26.813 11.847 3.770 1.00 78.12 456 GLU A O 1
ATOM 3504 N N . SER A 1 457 ? 24.645 12.053 4.366 1.00 76.44 457 SER A N 1
ATOM 3505 C CA . SER A 1 457 ? 24.027 11.614 3.113 1.00 76.44 457 SER A CA 1
ATOM 3506 C C . SER A 1 457 ? 23.085 12.664 2.499 1.00 76.44 457 SER A C 1
ATOM 3508 O O . SER A 1 457 ? 22.566 13.552 3.176 1.00 76.44 457 SER A O 1
ATOM 3510 N N . LEU A 1 458 ? 22.819 12.539 1.195 1.00 75.50 458 LEU A N 1
ATOM 3511 C CA . LEU A 1 458 ? 21.882 13.387 0.443 1.00 75.50 458 LEU A CA 1
ATOM 3512 C C . LEU A 1 458 ? 20.413 13.186 0.822 1.00 75.50 458 LEU A C 1
ATOM 3514 O O . LEU A 1 458 ? 19.593 14.060 0.559 1.00 75.50 458 LEU A O 1
ATOM 3518 N N . GLU A 1 459 ? 20.079 12.055 1.440 1.00 66.75 459 GLU A N 1
ATOM 3519 C CA . GLU A 1 459 ? 18.720 11.769 1.906 1.00 66.75 459 GLU A CA 1
ATOM 3520 C C . GLU A 1 459 ? 18.329 12.650 3.103 1.00 66.75 459 GLU A C 1
ATOM 3522 O O . GLU A 1 459 ? 17.156 12.728 3.461 1.00 66.75 459 GLU A O 1
ATOM 3527 N N . LEU A 1 460 ? 19.306 13.295 3.762 1.00 67.19 460 LEU A N 1
ATOM 3528 C CA . LEU A 1 460 ? 19.118 14.123 4.962 1.00 67.19 460 LEU A CA 1
ATOM 3529 C C . LEU A 1 460 ? 18.386 13.391 6.103 1.00 67.19 460 LEU A C 1
ATOM 3531 O O . LEU A 1 460 ? 17.946 13.995 7.088 1.00 67.19 460 LEU A O 1
ATOM 3535 N N . VAL A 1 461 ? 18.354 12.060 6.026 1.00 61.12 461 VAL A N 1
ATOM 3536 C CA . VAL A 1 461 ? 17.886 11.151 7.070 1.00 61.12 461 VAL A CA 1
ATOM 3537 C C . VAL A 1 461 ? 18.862 11.070 8.237 1.00 61.12 461 VAL A C 1
ATOM 3539 O O . VAL A 1 461 ? 18.689 10.196 9.071 1.00 61.12 461 VAL A O 1
ATOM 3542 N N . GLU A 1 462 ? 19.843 11.968 8.379 1.00 64.25 462 GLU A N 1
ATOM 3543 C CA . GLU A 1 462 ? 20.496 12.256 9.666 1.00 64.25 462 GLU A CA 1
ATOM 3544 C C . GLU A 1 462 ? 20.024 13.582 10.292 1.00 64.25 462 GLU A C 1
ATOM 3546 O O . GLU A 1 462 ? 19.909 13.670 11.517 1.00 64.25 462 GLU A O 1
ATOM 3551 N N . ALA A 1 463 ? 19.574 14.530 9.463 1.00 57.62 463 ALA A N 1
ATOM 3552 C CA . ALA A 1 463 ? 19.330 15.934 9.808 1.00 57.62 463 ALA A CA 1
ATOM 3553 C C . ALA A 1 463 ? 18.071 16.184 10.651 1.00 57.62 463 ALA A C 1
ATOM 3555 O O . ALA A 1 463 ? 18.042 17.088 11.480 1.00 57.62 463 ALA A O 1
ATOM 3556 N N . ALA A 1 464 ? 17.023 15.384 10.447 1.00 50.16 464 ALA A N 1
ATOM 3557 C CA . ALA A 1 464 ? 15.745 15.563 11.129 1.00 50.16 464 ALA A CA 1
ATOM 3558 C C . ALA A 1 464 ? 15.246 14.261 11.752 1.00 50.16 464 ALA A C 1
ATOM 3560 O O . ALA A 1 464 ? 15.001 13.290 11.036 1.00 50.16 464 ALA A O 1
ATOM 3561 N N . ARG A 1 465 ? 15.000 14.229 13.070 1.00 46.91 465 ARG A N 1
ATOM 3562 C CA . ARG A 1 465 ? 14.122 13.190 13.635 1.00 46.91 465 ARG A CA 1
ATOM 3563 C C . ARG A 1 465 ? 12.898 13.160 12.731 1.00 46.91 465 ARG A C 1
ATOM 3565 O O . ARG A 1 465 ? 12.256 14.194 12.574 1.00 46.91 465 ARG A O 1
ATOM 3572 N N . LEU A 1 466 ? 12.583 11.999 12.159 1.00 42.84 466 LEU A N 1
ATOM 3573 C CA . LEU A 1 466 ? 11.387 11.846 11.326 1.00 42.84 466 LEU A CA 1
ATOM 3574 C C . LEU A 1 466 ? 10.085 12.123 12.126 1.00 42.84 466 LEU A C 1
ATOM 3576 O O . LEU A 1 466 ? 9.009 12.080 11.550 1.00 42.84 466 LEU A O 1
ATOM 3580 N N . GLY A 1 467 ? 10.211 12.529 13.403 1.00 38.03 467 GLY A N 1
ATOM 3581 C CA . GLY A 1 467 ? 9.277 13.388 14.133 1.00 38.03 467 GLY A CA 1
ATOM 3582 C C . GLY A 1 467 ? 9.909 14.280 15.222 1.00 38.03 467 GLY A C 1
ATOM 3583 O O . GLY A 1 467 ? 9.728 13.999 16.404 1.00 38.03 467 GLY A O 1
ATOM 3584 N N . ALA A 1 468 ? 10.628 15.368 14.893 1.00 27.53 468 ALA A N 1
ATOM 3585 C CA . ALA A 1 468 ? 10.851 16.458 15.866 1.00 27.53 468 ALA A CA 1
ATOM 3586 C C . ALA A 1 468 ? 10.938 17.866 15.256 1.00 27.53 468 ALA A C 1
ATOM 3588 O O . ALA A 1 468 ? 11.592 18.090 14.242 1.00 27.53 468 ALA A O 1
ATOM 3589 N N . THR A 1 469 ? 10.314 18.806 15.968 1.00 25.98 469 THR A N 1
ATOM 3590 C CA . THR A 1 469 ? 10.349 20.265 15.808 1.00 25.98 469 THR A CA 1
ATOM 3591 C C . THR A 1 469 ? 11.776 20.812 15.836 1.00 25.98 469 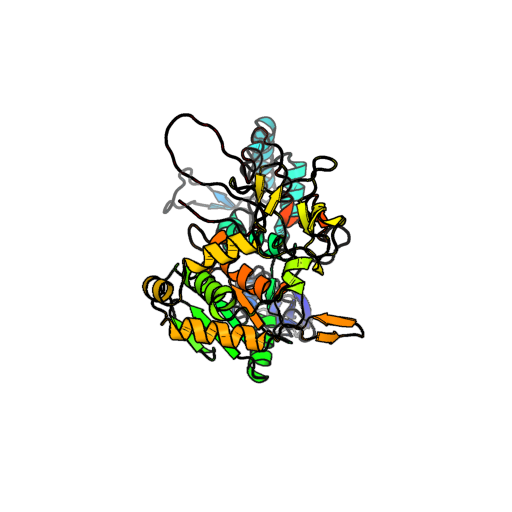THR A C 1
ATOM 3593 O O . THR A 1 469 ? 12.490 20.638 16.825 1.00 25.98 469 THR A O 1
ATOM 3596 N N . ILE A 1 470 ? 12.160 21.532 14.784 1.00 23.38 470 ILE A N 1
ATOM 3597 C CA . ILE A 1 470 ? 13.319 22.426 14.788 1.00 23.38 470 ILE A CA 1
ATOM 3598 C C . ILE A 1 470 ? 12.817 23.782 15.300 1.00 23.38 470 ILE A C 1
ATOM 3600 O O . ILE A 1 470 ? 11.897 24.352 14.720 1.00 23.38 470 ILE A O 1
ATOM 3604 N N . ARG A 1 471 ? 13.392 24.297 16.394 1.00 25.28 471 ARG A N 1
ATOM 3605 C CA . ARG A 1 471 ? 13.279 25.724 16.724 1.00 25.28 471 ARG A CA 1
ATOM 3606 C C . ARG A 1 471 ? 14.197 26.478 15.767 1.00 25.28 471 ARG A C 1
ATOM 3608 O O . ARG A 1 471 ? 15.414 26.369 15.886 1.00 25.28 471 ARG A O 1
ATOM 3615 N N . MET A 1 472 ? 13.609 27.214 14.835 1.00 25.11 472 MET A N 1
ATOM 3616 C CA . MET A 1 472 ? 14.240 28.386 14.243 1.00 25.11 472 MET A CA 1
ATOM 3617 C C . MET A 1 472 ? 13.296 29.554 14.475 1.00 25.11 472 MET A C 1
ATOM 3619 O O . MET A 1 472 ? 12.085 29.422 14.308 1.00 25.11 472 MET A O 1
ATOM 3623 N N . ASP A 1 473 ? 13.860 30.637 14.988 1.00 33.06 473 ASP A N 1
ATOM 3624 C CA . ASP A 1 473 ? 13.126 31.802 15.446 1.00 33.06 473 ASP A CA 1
ATOM 3625 C C . ASP A 1 473 ? 12.316 32.432 14.305 1.00 33.06 473 ASP A C 1
ATOM 3627 O O . ASP A 1 473 ? 12.856 32.732 13.242 1.00 33.06 473 ASP A O 1
ATOM 3631 N N . GLY A 1 474 ? 11.027 32.667 14.567 1.00 33.03 474 GLY A N 1
ATOM 3632 C CA . GLY A 1 474 ? 10.146 33.488 13.739 1.00 33.03 474 GLY A CA 1
ATOM 3633 C C . GLY A 1 474 ? 9.473 32.755 12.574 1.00 33.03 474 GLY A C 1
ATOM 3634 O O . GLY A 1 474 ? 10.132 32.318 11.640 1.00 33.03 474 GLY A O 1
ATOM 3635 N N . HIS A 1 475 ? 8.136 32.759 12.606 1.00 29.55 475 HIS A N 1
ATOM 3636 C CA . HIS A 1 475 ? 7.162 32.337 11.584 1.00 29.55 475 HIS A CA 1
ATOM 3637 C C . HIS A 1 475 ? 6.558 30.929 11.753 1.00 29.55 475 HIS A C 1
ATOM 3639 O O . HIS A 1 475 ? 7.164 29.901 11.462 1.00 29.55 475 HIS A O 1
ATOM 3645 N N . ASP A 1 476 ? 5.299 30.934 12.208 1.00 29.22 476 ASP A N 1
ATOM 3646 C CA . ASP A 1 476 ? 4.406 29.788 12.371 1.00 29.22 476 ASP A CA 1
ATOM 3647 C C . ASP A 1 476 ? 4.103 29.084 11.041 1.00 29.22 476 ASP A C 1
ATOM 3649 O O . ASP A 1 476 ? 3.469 29.661 10.160 1.00 29.22 476 ASP A O 1
ATOM 3653 N N . PHE A 1 477 ? 4.471 27.802 10.942 1.00 23.33 477 PHE A N 1
ATOM 3654 C CA . PHE A 1 477 ? 3.755 26.797 10.148 1.00 23.33 477 PHE A CA 1
ATOM 3655 C C . PHE A 1 477 ? 3.844 25.418 10.842 1.00 23.33 477 PHE A C 1
ATOM 3657 O O . PHE A 1 477 ? 4.943 24.974 11.188 1.00 23.33 477 PHE A O 1
ATOM 3664 N N . PRO A 1 478 ? 2.716 24.715 11.053 1.00 27.56 478 PRO A N 1
ATOM 3665 C CA . PRO A 1 478 ? 2.666 23.448 11.780 1.00 27.56 478 PRO A CA 1
ATOM 3666 C C . PRO A 1 478 ? 2.904 22.260 10.840 1.00 27.56 478 PRO A C 1
ATOM 3668 O O . PRO A 1 478 ? 2.072 21.973 9.996 1.00 27.56 478 PRO A O 1
ATOM 3671 N N . PHE A 1 479 ? 4.002 21.513 10.985 1.00 24.64 479 PHE A N 1
ATOM 3672 C CA . PHE A 1 479 ? 4.066 20.132 10.480 1.00 24.64 479 PHE A CA 1
ATOM 3673 C C . PHE A 1 479 ? 5.015 19.274 11.336 1.00 24.64 479 PHE A C 1
ATOM 3675 O O . PHE A 1 479 ? 6.210 19.542 11.444 1.00 24.64 479 PHE A O 1
ATOM 3682 N N . ARG A 1 480 ? 4.452 18.222 11.947 1.00 40.84 480 ARG A N 1
ATOM 3683 C CA . ARG A 1 480 ? 5.116 17.134 12.692 1.00 40.84 480 ARG A CA 1
ATOM 3684 C C . ARG A 1 480 ? 4.634 15.795 12.104 1.00 40.84 480 ARG A C 1
ATOM 3686 O O . ARG A 1 480 ? 3.424 15.676 11.921 1.00 40.84 480 ARG A O 1
ATOM 3693 N N . PRO A 1 481 ? 5.489 14.783 11.856 1.00 29.58 481 PRO A N 1
ATOM 3694 C CA . PRO A 1 481 ? 5.000 13.420 11.616 1.00 29.58 481 PRO A CA 1
ATOM 3695 C C . PRO A 1 481 ? 5.460 12.399 12.672 1.00 29.58 481 PRO A C 1
ATOM 3697 O O . PRO A 1 481 ? 6.459 12.595 13.358 1.00 29.58 481 PRO A O 1
ATOM 3700 N N . ALA A 1 482 ? 4.667 11.329 12.801 1.00 32.41 482 ALA A N 1
ATOM 3701 C CA . ALA A 1 482 ? 4.651 10.314 13.856 1.00 32.41 482 ALA A CA 1
ATOM 3702 C C . ALA A 1 482 ? 4.570 8.877 13.277 1.00 32.41 482 ALA A C 1
ATOM 3704 O O . ALA A 1 482 ? 4.517 8.690 12.062 1.00 32.41 482 ALA A O 1
ATOM 3705 N N . ALA A 1 483 ? 4.543 7.887 14.179 1.00 26.70 483 ALA A N 1
ATOM 3706 C CA . ALA A 1 483 ? 4.307 6.451 13.959 1.00 26.70 483 ALA A CA 1
ATOM 3707 C C . ALA A 1 483 ? 2.893 6.122 13.424 1.00 26.70 483 ALA A C 1
ATOM 3709 O O . ALA A 1 483 ? 2.074 7.031 13.305 1.00 26.70 483 ALA A O 1
ATOM 3710 N N . ALA A 1 484 ? 2.575 4.835 13.179 1.00 36.59 484 ALA A N 1
ATOM 3711 C CA . ALA A 1 484 ? 1.193 4.362 12.969 1.00 36.59 484 ALA A CA 1
ATOM 3712 C C . ALA A 1 484 ? 0.340 4.765 14.169 1.00 36.59 484 ALA A C 1
ATOM 3714 O O . ALA A 1 484 ? 0.393 4.152 15.233 1.00 36.59 484 ALA A O 1
ATOM 3715 N N . CYS A 1 485 ? -0.352 5.883 14.031 1.00 35.25 485 CYS A N 1
ATOM 3716 C CA . CYS A 1 485 ? -0.950 6.565 15.150 1.00 35.25 485 CYS A CA 1
ATOM 3717 C C . CYS A 1 485 ? -2.220 7.241 14.669 1.00 35.25 485 CYS A C 1
ATOM 3719 O O . CYS A 1 485 ? -2.221 7.927 13.643 1.00 35.25 485 CYS A O 1
ATOM 3721 N N . TRP A 1 486 ? -3.303 7.058 15.420 1.00 34.34 486 TRP A N 1
ATOM 3722 C CA . TRP A 1 486 ? -4.516 7.845 15.274 1.00 34.34 486 TRP A CA 1
ATOM 3723 C C . TRP A 1 486 ? -4.266 9.275 15.771 1.00 34.34 486 TRP A C 1
ATOM 3725 O O . TRP A 1 486 ? -4.746 9.678 16.828 1.00 34.34 486 TRP A O 1
ATOM 3735 N N . TYR A 1 487 ? -3.456 10.045 15.047 1.00 26.12 487 TYR A N 1
ATOM 3736 C CA . TYR A 1 487 ? -3.155 11.418 15.427 1.00 26.12 487 TYR A CA 1
ATOM 3737 C C . TYR A 1 487 ? -4.059 12.407 14.700 1.00 26.12 487 TYR A C 1
ATOM 3739 O O . TYR A 1 487 ? -4.221 12.364 13.481 1.00 26.12 487 TYR A O 1
ATOM 3747 N N . ARG A 1 488 ? -4.638 13.321 15.484 1.00 26.39 488 ARG A N 1
ATOM 3748 C CA . ARG A 1 488 ? -5.428 14.471 15.039 1.00 26.39 488 ARG A CA 1
ATOM 3749 C C . ARG A 1 488 ? -4.609 15.301 14.043 1.00 26.39 488 ARG A C 1
ATOM 3751 O O . ARG A 1 488 ? -3.613 15.907 14.425 1.00 26.39 488 ARG A O 1
ATOM 3758 N N . GLY A 1 489 ? -5.067 15.391 12.797 1.00 27.16 489 GLY A N 1
ATOM 3759 C CA . GLY A 1 489 ? -4.746 16.538 11.954 1.00 27.16 489 GLY A CA 1
ATOM 3760 C C . GLY A 1 489 ? -5.562 17.731 12.442 1.00 27.16 489 GLY A C 1
ATOM 3761 O O . GLY A 1 489 ? -6.783 17.720 12.291 1.00 27.16 489 GLY A O 1
ATOM 3762 N N . ILE A 1 490 ? -4.919 18.722 13.067 1.00 23.56 490 ILE A N 1
ATOM 3763 C CA . ILE A 1 490 ? -5.491 20.058 13.273 1.00 23.56 490 ILE A CA 1
ATOM 3764 C C . ILE A 1 490 ? -4.394 21.101 13.038 1.00 23.56 490 ILE A C 1
ATOM 3766 O O . ILE A 1 490 ? -3.356 21.045 13.697 1.00 23.56 490 ILE A O 1
ATOM 3770 N N . SER A 1 491 ? -4.747 22.017 12.121 1.00 24.59 491 SER A N 1
ATOM 3771 C CA . SER A 1 491 ? -4.047 23.170 11.523 1.00 24.59 491 SER A CA 1
ATOM 3772 C C . SER A 1 491 ? -2.759 22.852 10.796 1.00 24.59 491 SER A C 1
ATOM 3774 O O . SER A 1 491 ? -1.829 22.390 11.486 1.00 24.59 491 SER A O 1
#

Foldseek 3Di:
DDDPPDPDDFPDWDWAWAFQVLDQQRATWTFTDTPNQTDFIWHDLVDLLFNGDDDPSSRCVSCQVVPPPNDPADWDFPDPDDDVVDDRDIDGDHPVVVVVVVVVVLVVCLVVPLQSDAAEDCHPVVLVVQVVVSVVSVHPRYDPVVCCLAFNVFAQVLLCQQALFRHKDFQLQQAQEEEEEQDQFLFDDDHSNNSSVVSNVVSVVVRRAYEYEELDCDRSNVPGPYYFHWDQQLLLLLLLQLVLCCCPVVVFFQLLLCLPPHQLFFKAFPVGDFDADPPQRETWFQQQVVRGIDGSVVHDSNRTDNADWDADPNTIITGLNNVLNVLSVVRHLVNSCVRIVGHSVNSNVSSVVQSVQQVHPDWDADPNDIWRAGSHEYDYGRSQLNDPCSNVSRLSRSVSCSRSVQECTNNRMNHPHDDDPQQDWDADSHRGTFGSHPVCVLVGPLPPFDAADPDSYPVCSNHDRLFDDDDDDDDDDDDGDGRSGSDDDDD

Radius of gyration: 26.74 Å; Cα contacts (8 Å, |Δi|>4): 942; chains: 1; bounding box: 66×61×88 Å

Mean predicted aligned error: 8.84 Å